Protein 6JEB (pdb70)

GO terms:
  GO:0016231 beta-N-acetylglucosaminidase activity (F, IDA)
  GO:0032428 beta-N-acetylgalactosaminidase activity (F, IDA)
  GO:0052781 chitobiose catabolic process (P, IDA)
  GO:0000272 polysaccharide catabolic process (P, IDA)
  GO:0004563 beta-N-acetylhexosaminidase activity (F, EXP)

Radius of gyration: 23.1 Å; Cα contacts (8 Å, |Δi|>4): 1042; chains: 1; bounding box: 75×49×52 Å

B-factor: mean 22.62, std 12.12, range [9.8, 74.59]

Organism: Akkermansia muciniphila (strain ATCC BAA-835 / DSM 22959 / JCM 33894 / BCRC 81048 / CCUG 64013 / CIP 107961 / Muc) (NCBI:txid349741)

CATH classification: 3.30.379.10 (+1 more: 3.20.20.80)

Secondary structure (DSSP, 8-state):
------SSPPSEEEEEEEEES---EEEEEE-TTS-TT-EEEEEETTEEEEEESSHHHHHHHHHHHHHHHHHHHT-TT-EEEEEEEE--S-SEEEEEE-TTTS---HHHHHHHHHHHHHTT--EEEEE-B-SS-B----TT-THIIIIITEES-STT----EE----HHHHHHHHHHHHTTT-EEEEE---SSS-HHHHHH-GGGBSS--TT-----S-S-----B-TT-HHHHHHHHHHHHHHHHH-TT-EEE----S---HHHHH-HHHHHHHHHHT--SHHHHHHHHHHHHHHHHHHTT-EEEEE--S-GGGS-TT-EEEE-STT-HHHHHHHHHHHT-EEEE--TTTS-TTS-SSTTS--TTTPPP--HHHHHT--TTTT--HHHHTTEEEEEEEE--TT--SHHHHHHHHTTHHHHHHHHHHS-GGG--HHHHHHHHHHHHHHHHHHHS------GGGSPP-S--

Solvent-accessible surface area: 18438 Å² total; per-residue (Å²): 168,57,76,12,2,2,0,0,29,3,36,136,50,75,69,110,173,80,69,0,143,50,8,113,56,72,31,60,106,135,28,138,104,22,107,90,22,5,0,79,0,24,1,24,58,124,0,0,67,2,12,1,11,8,155,68,0,100,34,4,0,57,4,0,1,77,2,0,102,4,10,30,64,63,44,114,111,5,1,12,1,0,17,0,42,1,85,10,75,18,85,2,1,0,0,0,0,0,0,0,9,6,39,10,64,24,72,40,5,59,67,0,0,44,0,0,9,0,1,3,3,2,41,0,0,2,0,0,1,2,1,11,0,1,1,0,32,8,91,67,32,100,99,0,91,57,50,0,0,105,15,126,36,3,41,59,32,53,82,100,37,88,9,24,4,72,70,151,56,0,86,76,10,19,64,37,0,47,68,79,18,3,65,6,0,0,0,0,0,0,0,0,11,1,21,0,0,0,12,2,18,20,78,6,0,12,67,64,79,109,135,38,106,9,49,30,64,45,52,75,7,101,14,2,0,0,16,57,32,101,83,0,26,149,0,1,30,29,0,1,80,23,1,107,76,4,5,108,35,14,31,2,0,0,0,7,10,65,16,51,27,63,24,0,72,97,0,87,84,0,115,98,14,21,95,174,56,63,46,164,66,27,72,68,4,6,86,40,4,4,58,109,0,19,59,35,0,66,167,29,59,5,76,15,3,0,2,10,46,58,58,19,47,12,7,114,84,53,24,6,0,0,2,32,94,132,44,81,13,93,82,6,0,68,91,0,79,149,33,41,2,51,0,0,0,0,6,9,53,20,0,15,0,9,15,1,7,50,136,51,12,75,59,30,72,164,12,80,31,0,56,33,104,60,0,13,104,1,20,0,6,56,66,52,75,142,158,68,5,40,30,8,74,0,0,0,0,0,0,22,2,40,31,7,27,73,23,81,12,5,4,7,1,0,0,7,0,0,0,0,0,2,0,0,0,0,0,43,91,80,45,28,50,56,98,30,0,115,74,0,24,72,59,0,82,111,14,0,54,134,96,28,132,24,54,9,78,41,65,104,73,62,22,27,93,32,129,8,154

Sequence (469 aa):
TAQYSIIPEPSSRTELRQETAKTLQLLSDQEVPTTLETDAYRLTVTPQGAHLASGGRREGRIYGLATLRRQLRDQLAGQPEGIPCGVITDKPRYPWRGLMVDPARHFIPAADLKKKKFVDMMMAYYKFNRLHLHLTDNQGWRLPVPGYPKLKSVASRREESFGDGIPHEGMYTKQELKELVAYCAARGIDVIPEIDMPGHNQALHAAYPEFFCFPKPDMMNVRTTAGNSKELVCPQKKPEEVWKKFYASVFNNELKDDIFPSGIVHLGGDEAPTELWEKCPLCREARTRAAMKDEQEEQMKAFFAKTAALLAKNGQTTTPQFWYEGNAGIYHPGETVYAWRQGQALQSIEEKTKKKAGLNLLIMMASSEEYCYLDFPQIQGQRNWGWMKTTTLQKCCYDDLDPAFGKPEKEAGHIRGVHAPVWAERLPDLNHLLLYRAYPRACAIAEAGWSPMGVRSWEENFRRKLADHRQQFILKRFNNYDMERTQGNEPAFRWE

Structure (mmCIF, N/CA/C/O backbone):
data_6JEB
#
_entry.id   6JEB
#
_cell.length_a   91.342
_cell.length_b   91.342
_cell.length_c   274.807
_cell.angle_alpha   90.000
_cell.angle_beta   90.000
_cell.angle_gamma   120.000
#
_symmetry.space_group_name_H-M   'P 61 2 2'
#
loop_
_entity.id
_entity.type
_entity.pdbx_description
1 polymer Beta-N-acetylhexosaminidase
2 non-polymer 'ZINC ION'
3 non-polymer ACETAMIDE
4 water water
#
loop_
_atom_site.group_PDB
_atom_site.id
_atom_site.type_symbol
_atom_site.label_atom_id
_atom_site.label_alt_id
_atom_site.label_comp_id
_atom_site.label_asym_id
_atom_site.label_entity_id
_atom_site.label_seq_id
_atom_site.pdbx_PDB_ins_code
_atom_site.Cartn_x
_atom_site.Cartn_y
_atom_site.Cartn_z
_atom_site.occupancy
_atom_site.B_iso_or_equiv
_atom_site.auth_seq_id
_atom_site.auth_comp_id
_atom_site.auth_asym_id
_atom_site.auth_atom_id
_atom_site.pdbx_PDB_model_num
ATOM 1 N N . THR A 1 1 ? -18.493 -7.694 -22.845 1.00 60.79 22 THR A N 1
ATOM 2 C CA . THR A 1 1 ? -19.675 -8.327 -22.267 1.00 61.29 22 THR A CA 1
ATOM 3 C C . THR A 1 1 ? -19.282 -9.364 -21.206 1.00 55.55 22 THR A C 1
ATOM 4 O O . THR A 1 1 ? -18.133 -9.400 -20.771 1.00 55.88 22 THR A O 1
ATOM 8 N N . ALA A 1 2 ? -20.237 -10.199 -20.793 1.00 47.97 23 ALA A N 1
ATOM 9 C CA . ALA A 1 2 ? -20.015 -11.105 -19.672 1.00 40.50 23 ALA A CA 1
ATOM 10 C C . ALA A 1 2 ? -19.070 -12.238 -20.060 1.00 34.12 23 ALA A C 1
ATOM 11 O O . ALA A 1 2 ? -19.229 -12.863 -21.112 1.00 33.57 23 ALA A O 1
ATOM 13 N N . GLN A 1 3 ? -18.098 -12.515 -19.190 1.00 28.30 24 GLN A N 1
ATOM 14 C CA . GLN A 1 3 ? -17.050 -13.487 -19.455 1.00 24.54 24 GLN A CA 1
ATOM 15 C C . GLN A 1 3 ? -16.836 -14.336 -18.211 1.00 21.01 24 GLN A C 1
ATOM 16 O O . GLN A 1 3 ? -17.318 -14.015 -17.122 1.00 23.15 24 GLN A O 1
ATOM 22 N N . TYR A 1 4 ? -16.092 -15.426 -18.379 1.00 17.87 25 TYR A N 1
ATOM 23 C CA . TYR A 1 4 ? -15.587 -16.201 -17.257 1.00 15.79 25 TYR A CA 1
ATOM 24 C C . TYR A 1 4 ? -14.246 -15.636 -16.801 1.00 16.38 25 TYR A C 1
ATOM 25 O O . TYR A 1 4 ? -13.555 -14.926 -17.539 1.00 18.64 25 TYR A O 1
ATOM 34 N N . SER A 1 5 ? -13.878 -15.972 -15.567 1.00 15.23 26 SER A N 1
ATOM 35 C CA . SER A 1 5 ? -12.580 -15.591 -15.031 1.00 15.55 26 SER A CA 1
ATOM 36 C C . SER A 1 5 ? -11.800 -16.823 -14.604 1.00 15.16 26 SER A C 1
ATOM 37 O O . SER A 1 5 ? -11.466 -16.982 -13.426 1.00 18.02 26 SER A O 1
ATOM 40 N N . ILE A 1 6 ? -11.501 -17.695 -15.558 1.00 13.91 27 ILE A N 1
ATOM 41 C CA . ILE A 1 6 ? -10.796 -18.942 -15.301 1.00 13.37 27 ILE A CA 1
ATOM 42 C C . ILE A 1 6 ? -9.317 -18.719 -15.572 1.00 14.19 27 ILE A C 1
ATOM 43 O O . ILE A 1 6 ? -8.938 -18.262 -16.661 1.00 14.38 27 ILE A O 1
ATOM 48 N N . ILE A 1 7 ? -8.482 -19.041 -14.589 1.00 12.86 28 ILE A N 1
ATOM 49 C CA . ILE A 1 7 ? -7.033 -19.065 -14.749 1.00 12.04 28 ILE A CA 1
ATOM 50 C C . ILE A 1 7 ? -6.579 -20.491 -14.472 1.00 13.25 28 ILE A C 1
ATOM 51 O O . ILE A 1 7 ? -6.848 -21.025 -13.392 1.00 13.95 28 ILE A O 1
ATOM 56 N N . PRO A 1 8 ? -5.865 -21.146 -15.394 1.00 11.76 29 PRO A N 1
ATOM 57 C CA . PRO A 1 8 ? -5.429 -20.616 -16.697 1.00 12.86 29 PRO A CA 1
ATOM 58 C C . PRO A 1 8 ? -6.550 -20.477 -17.723 1.00 13.60 29 PRO A C 1
ATOM 59 O O . PRO A 1 8 ? -7.552 -21.198 -17.672 1.00 14.07 29 PRO A O 1
ATOM 63 N N . GLU A 1 9 ? -6.370 -19.544 -18.646 1.00 12.86 30 GLU A N 1
ATOM 64 C CA . GLU A 1 9 ? -7.357 -19.337 -19.700 1.00 13.32 30 GLU A CA 1
ATOM 65 C C . GLU A 1 9 ? -7.572 -20.636 -20.471 1.00 13.16 30 GLU A C 1
ATOM 66 O O . GLU A 1 9 ? -6.596 -21.246 -20.931 1.00 14.14 30 GLU A O 1
ATOM 72 N N . PRO A 1 10 ? -8.816 -21.087 -20.639 1.00 13.11 31 PRO A N 1
ATOM 73 C CA . PRO A 1 10 ? -9.056 -22.307 -21.414 1.00 13.21 31 PRO A CA 1
ATOM 74 C C . PRO A 1 10 ? -8.671 -22.138 -22.877 1.00 12.90 31 PRO A C 1
ATOM 75 O O . PRO A 1 10 ? -8.687 -21.035 -23.441 1.00 14.47 31 PRO A O 1
ATOM 79 N N . SER A 1 11 ? -8.344 -23.263 -23.507 1.00 12.93 32 SER A N 1
ATOM 80 C CA A SER A 1 11 ? -7.936 -23.212 -24.908 0.70 13.83 32 SER A CA 1
ATOM 81 C CA B SER A 1 11 ? -7.940 -23.228 -24.909 0.30 12.71 32 SER A CA 1
ATOM 82 C C . SER A 1 11 ? -9.070 -22.768 -25.826 1.00 13.04 32 SER A C 1
ATOM 83 O O . SER A 1 11 ? -8.806 -22.149 -26.858 1.00 14.44 32 SER A O 1
ATOM 88 N N . ARG A 1 12 ? -10.326 -23.066 -25.479 1.00 13.70 33 ARG A N 1
ATOM 89 C CA . ARG A 1 12 ? -11.474 -22.581 -26.245 1.00 14.19 33 ARG A CA 1
ATOM 90 C C . ARG A 1 12 ? -12.635 -22.320 -25.295 1.00 13.79 33 ARG A C 1
ATOM 91 O O . ARG A 1 12 ? -13.006 -23.196 -24.506 1.00 14.43 33 ARG A O 1
ATOM 99 N N . THR A 1 13 ? -13.186 -21.108 -25.357 1.00 14.54 34 THR A N 1
ATOM 100 C CA . THR A 1 13 ? -14.420 -20.765 -24.660 1.00 14.86 34 THR A CA 1
ATOM 101 C C . THR A 1 13 ? -15.388 -20.219 -25.693 1.00 15.41 34 THR A C 1
ATOM 102 O O . THR A 1 13 ? -15.080 -19.228 -26.364 1.00 17.36 34 THR A O 1
ATOM 106 N N . GLU A 1 14 ? -16.541 -20.869 -25.829 1.00 16.28 35 GLU A N 1
ATOM 107 C CA . GLU A 1 14 ? -17.618 -20.420 -26.710 1.00 18.15 35 GLU A CA 1
ATOM 108 C C . GLU A 1 14 ? -18.775 -19.994 -25.811 1.00 18.32 35 GLU A C 1
ATOM 109 O O . GLU A 1 14 ? -19.498 -20.838 -25.278 1.00 18.74 35 GLU A O 1
ATOM 115 N N . LEU A 1 15 ? -18.949 -18.688 -25.640 1.00 18.93 36 LEU A N 1
ATOM 116 C CA . LEU A 1 15 ? -19.996 -18.180 -24.766 1.00 19.73 36 LEU A CA 1
ATOM 117 C C . LEU A 1 15 ? -21.337 -18.148 -25.490 1.00 21.22 36 LEU A C 1
ATOM 118 O O . LEU A 1 15 ? -21.409 -17.940 -26.705 1.00 25.47 36 LEU A O 1
ATOM 123 N N . ARG A 1 16 ? -22.404 -18.355 -24.726 1.00 21.76 37 ARG A N 1
ATOM 124 C CA . ARG A 1 16 ? -23.770 -18.364 -25.233 1.00 24.82 37 ARG A CA 1
ATOM 125 C C . ARG A 1 16 ? -24.576 -17.273 -24.538 1.00 27.85 37 ARG A C 1
ATOM 126 O O . ARG A 1 16 ? -24.144 -16.696 -23.537 1.00 27.64 37 ARG A O 1
ATOM 134 N N . GLN A 1 17 ? -25.763 -16.987 -25.083 1.00 30.45 38 GLN A N 1
ATOM 135 C CA . GLN A 1 17 ? -26.549 -15.846 -24.621 1.00 33.71 38 GLN A CA 1
ATOM 136 C C . GLN A 1 17 ? -27.286 -16.105 -23.313 1.00 30.66 38 GLN A C 1
ATOM 137 O O . GLN A 1 17 ? -27.604 -15.147 -22.600 1.00 32.06 38 GLN A O 1
ATOM 143 N N . GLU A 1 18 ? -27.571 -17.361 -22.981 1.00 29.02 39 GLU A N 1
ATOM 144 C CA . GLU A 1 18 ? -28.323 -17.655 -21.772 1.00 28.50 39 GLU A CA 1
ATOM 145 C C . GLU A 1 18 ? -27.458 -17.425 -20.536 1.00 25.37 39 GLU A C 1
ATOM 146 O O . GLU A 1 18 ? -26.229 -17.327 -20.608 1.00 23.75 39 GLU A O 1
ATOM 152 N N . THR A 1 19 ? -28.123 -17.345 -19.388 1.00 26.91 40 THR A N 1
ATOM 153 C CA . THR A 1 19 ? -27.483 -17.138 -18.098 1.00 26.72 40 THR A CA 1
ATOM 154 C C . THR A 1 19 ? -27.721 -18.360 -17.226 1.00 23.85 40 THR A C 1
ATOM 155 O O . THR A 1 19 ? -28.797 -18.965 -17.276 1.00 24.44 40 THR A O 1
ATOM 159 N N . ALA A 1 20 ? -26.713 -18.730 -16.437 1.00 20.97 41 ALA A N 1
ATOM 160 C CA . ALA A 1 20 ? -26.805 -19.839 -15.498 1.00 22.69 41 ALA A CA 1
ATOM 161 C C . ALA A 1 20 ? -26.697 -19.310 -14.074 1.00 23.25 41 ALA A C 1
ATOM 162 O O . ALA A 1 20 ? -25.775 -18.551 -13.757 1.00 23.99 41 ALA A O 1
ATOM 164 N N . LYS A 1 21 ? -27.633 -19.718 -13.219 1.00 21.10 42 LYS A N 1
ATOM 165 C CA . LYS A 1 21 ? -27.585 -19.408 -11.797 1.00 23.48 42 LYS A CA 1
ATOM 166 C C . LYS A 1 21 ? -27.343 -20.648 -10.954 1.00 22.77 42 LYS A C 1
ATOM 167 O O . LYS A 1 21 ? -27.412 -20.582 -9.720 1.00 24.06 42 LYS A O 1
ATOM 173 N N . THR A 1 22 ? -27.060 -21.776 -11.595 1.00 21.42 43 THR A N 1
ATOM 174 C CA . THR A 1 22 ? -26.675 -22.993 -10.910 1.00 21.80 43 THR A CA 1
ATOM 175 C C . THR A 1 22 ? -25.555 -23.643 -11.701 1.00 21.01 43 THR A C 1
ATOM 176 O O . THR A 1 22 ? -25.480 -23.510 -12.926 1.00 21.87 43 THR A O 1
ATOM 180 N N . LEU A 1 23 ? -24.664 -24.317 -10.978 1.00 19.29 44 LEU A N 1
ATOM 181 C CA . LEU A 1 23 ? -23.584 -25.090 -11.574 1.00 17.97 44 LEU A CA 1
ATOM 182 C C . LEU A 1 23 ? -23.627 -26.539 -11.110 1.00 19.80 44 LEU A C 1
ATOM 183 O O . LEU A 1 23 ? -22.600 -27.226 -11.114 1.00 21.59 44 LEU A O 1
ATOM 188 N N . GLN A 1 24 ? -24.806 -27.004 -10.701 1.00 20.54 45 GLN A N 1
ATOM 189 C CA . GLN A 1 24 ? -25.001 -28.404 -10.366 1.00 20.77 45 GLN A CA 1
ATOM 190 C C . GLN A 1 24 ? -24.520 -29.275 -11.514 1.00 18.81 45 GLN A C 1
ATOM 191 O O . GLN A 1 24 ? -24.839 -29.026 -12.676 1.00 19.33 45 GLN A O 1
ATOM 197 N N . LEU A 1 25 ? -23.737 -30.289 -11.187 1.00 17.40 46 LEU A N 1
ATOM 198 C CA . LEU A 1 25 ? -23.178 -31.161 -12.209 1.00 17.42 46 LEU A CA 1
ATOM 199 C C . LEU A 1 25 ? -24.254 -32.157 -12.640 1.00 17.26 46 LEU A C 1
ATOM 200 O O . LEU A 1 25 ? -24.671 -33.013 -11.852 1.00 17.91 46 LEU A O 1
ATOM 205 N N . LEU A 1 26 ? -24.712 -32.039 -13.892 1.00 15.80 47 LEU A N 1
ATOM 206 C CA . LEU A 1 26 ? -25.784 -32.875 -14.424 1.00 16.96 47 LEU A CA 1
ATOM 207 C C . LEU A 1 26 ? -25.270 -34.151 -15.071 1.00 15.85 47 LEU A C 1
ATOM 208 O O . LEU A 1 26 ? -25.998 -35.155 -15.122 1.00 17.64 47 LEU A O 1
ATOM 213 N N . SER A 1 27 ? -24.043 -34.131 -15.581 1.00 15.76 48 SER A N 1
ATOM 214 C CA . SER A 1 27 ? -23.451 -35.305 -16.195 1.00 15.34 48 SER A CA 1
ATOM 215 C C . SER A 1 27 ? -21.943 -35.214 -16.038 1.00 14.98 48 SER A C 1
ATOM 216 O O . SER A 1 27 ? -21.380 -34.121 -15.925 1.00 15.79 48 SER A O 1
ATOM 219 N N . ASP A 1 28 ? -21.301 -36.381 -16.025 1.00 13.87 49 ASP A N 1
ATOM 220 C CA . ASP A 1 28 ? -19.874 -36.475 -15.727 1.00 14.52 49 ASP A CA 1
ATOM 221 C C . ASP A 1 28 ? -19.443 -37.766 -16.416 1.00 13.34 49 ASP A C 1
ATOM 222 O O . ASP A 1 28 ? -19.631 -38.853 -15.865 1.00 15.77 49 ASP A O 1
ATOM 227 N N . GLN A 1 29 ? -18.908 -37.638 -17.628 1.00 14.47 50 GLN A N 1
ATOM 228 C CA . GLN A 1 29 ? -18.720 -38.775 -18.519 1.00 15.03 50 GLN A CA 1
ATOM 229 C C . GLN A 1 29 ? -17.290 -38.814 -19.022 1.00 14.23 50 GLN A C 1
ATOM 230 O O . GLN A 1 29 ? -16.691 -37.771 -19.292 1.00 14.83 50 GLN A O 1
ATOM 236 N N . GLU A 1 30 ? -16.750 -40.022 -19.152 1.00 15.23 51 GLU A N 1
ATOM 237 C CA . GLU A 1 30 ? -15.486 -40.232 -19.840 1.00 16.31 51 GLU A CA 1
ATOM 238 C C . GLU A 1 30 ? -15.785 -40.557 -21.296 1.00 17.33 51 GLU A C 1
ATOM 239 O O . GLU A 1 30 ? -16.550 -41.483 -21.586 1.00 19.24 51 GLU A O 1
ATOM 245 N N . VAL A 1 31 ? -15.191 -39.790 -22.205 1.00 16.75 52 VAL A N 1
ATOM 246 C CA . VAL A 1 31 ? -15.504 -39.905 -23.630 1.00 18.58 52 VAL A CA 1
ATOM 247 C C . VAL A 1 31 ? -14.237 -40.222 -24.416 1.00 19.81 52 VAL A C 1
ATOM 248 O O . VAL A 1 31 ? -13.162 -39.680 -24.120 1.00 21.34 52 VAL A O 1
ATOM 252 N N . PRO A 1 32 ? -14.318 -41.088 -25.429 1.00 23.40 53 PRO A N 1
ATOM 253 C CA . PRO A 1 32 ? -13.095 -41.523 -26.127 1.00 28.50 53 PRO A CA 1
ATOM 254 C C . PRO A 1 32 ? -12.502 -40.470 -27.034 1.00 30.93 53 PRO A C 1
ATOM 255 O O . PRO A 1 32 ? -11.302 -40.539 -27.336 1.00 32.80 53 PRO A O 1
ATOM 259 N N A THR A 1 33 ? -13.292 -39.493 -27.476 0.40 29.33 54 THR A N 1
ATOM 260 N N B THR A 1 33 ? -13.303 -39.493 -27.460 0.60 32.79 54 THR A N 1
ATOM 261 C CA A THR A 1 33 ? -12.834 -38.544 -28.481 0.40 31.07 54 THR A CA 1
ATOM 262 C CA B THR A 1 33 ? -12.871 -38.525 -28.458 0.60 38.52 54 THR A CA 1
ATOM 263 C C A THR A 1 33 ? -11.934 -37.453 -27.913 0.40 29.07 54 THR A C 1
ATOM 264 C C B THR A 1 33 ? -11.858 -37.539 -27.894 0.60 34.28 54 THR A C 1
ATOM 265 O O A THR A 1 33 ? -11.244 -36.778 -28.686 0.40 31.58 54 THR A O 1
ATOM 266 O O B THR A 1 33 ? -11.019 -37.021 -28.640 0.60 38.45 54 THR A O 1
ATOM 273 N N . LEU A 1 34 ? -11.923 -37.261 -26.596 1.00 23.18 55 LEU A N 1
ATOM 274 C CA . LEU A 1 34 ? -11.032 -36.299 -25.970 1.00 18.67 55 LEU A CA 1
ATOM 275 C C . LEU A 1 34 ? -9.755 -36.995 -25.520 1.00 17.70 55 LEU A C 1
ATOM 276 O O . LEU A 1 34 ? -9.766 -38.168 -25.139 1.00 18.83 55 LEU A O 1
ATOM 281 N N . GLU A 1 35 ? -8.650 -36.262 -25.568 1.00 17.09 56 GLU A N 1
ATOM 282 C CA . GLU A 1 35 ? -7.409 -36.795 -25.030 1.00 16.56 56 GLU A CA 1
ATOM 283 C C . GLU A 1 35 ? -7.510 -36.922 -23.508 1.00 15.30 56 GLU A C 1
ATOM 284 O O . GLU A 1 35 ? -8.371 -36.314 -22.863 1.00 14.85 56 GLU A O 1
ATOM 290 N N . THR A 1 36 ? -6.622 -37.735 -22.928 1.00 15.74 57 THR A N 1
ATOM 291 C CA . THR A 1 36 ? -6.774 -38.087 -21.516 1.00 16.28 57 THR A CA 1
ATOM 292 C C . THR A 1 36 ? -6.569 -36.900 -20.587 1.00 15.40 57 THR A C 1
ATOM 293 O O . THR A 1 36 ? -7.020 -36.954 -19.434 1.00 15.40 57 THR A O 1
ATOM 297 N N . ASP A 1 37 ? -5.904 -35.844 -21.059 1.00 13.94 58 ASP A N 1
ATOM 298 C CA . ASP A 1 37 ? -5.668 -34.624 -20.295 1.00 12.95 58 ASP A CA 1
ATOM 299 C C . ASP A 1 37 ? -6.651 -33.511 -20.643 1.00 12.45 58 ASP A C 1
ATOM 300 O O . ASP A 1 37 ? -6.456 -32.368 -20.211 1.00 13.99 58 ASP A O 1
ATOM 305 N N . ALA A 1 38 ? -7.714 -33.818 -21.385 1.00 12.70 59 ALA A N 1
ATOM 306 C CA . ALA A 1 38 ? -8.612 -32.813 -21.934 1.00 12.48 59 ALA A CA 1
ATOM 307 C C . ALA A 1 38 ? -10.013 -32.964 -21.348 1.00 13.48 59 ALA A C 1
ATOM 308 O O . ALA A 1 38 ? -10.417 -34.045 -20.902 1.00 13.38 59 ALA A O 1
ATOM 310 N N . TYR A 1 39 ? -10.765 -31.865 -21.350 1.00 11.96 60 TYR A N 1
ATOM 311 C CA . TYR A 1 39 ? -12.155 -31.906 -20.911 1.00 12.33 60 TYR A CA 1
ATOM 312 C C . TYR A 1 39 ? -12.987 -30.949 -21.759 1.00 12.39 60 TYR A C 1
ATOM 313 O O . TYR A 1 39 ? -12.464 -30.041 -22.418 1.00 12.77 60 TYR A O 1
ATOM 322 N N . ARG A 1 40 ? -14.298 -31.172 -21.730 1.00 11.89 61 ARG A N 1
ATOM 323 C CA . ARG A 1 40 ? -15.280 -30.253 -22.286 1.00 12.13 61 ARG A CA 1
ATOM 324 C C . ARG A 1 40 ? -16.325 -30.010 -21.209 1.00 12.10 61 ARG A C 1
ATOM 325 O O . ARG A 1 40 ? -16.948 -30.956 -20.717 1.00 13.66 61 ARG A O 1
ATOM 333 N N . LEU A 1 41 ? -16.498 -28.752 -20.822 1.00 12.88 62 LEU A N 1
ATOM 334 C CA . LEU A 1 41 ? -17.433 -28.385 -19.767 1.00 12.36 62 LEU A CA 1
ATOM 335 C C . LEU A 1 41 ? -18.475 -27.466 -20.374 1.00 13.55 62 LEU A C 1
ATOM 336 O O . LEU A 1 41 ? -18.134 -26.400 -20.895 1.00 14.39 62 LEU A O 1
ATOM 341 N N . THR A 1 42 ? -19.737 -27.883 -20.326 1.00 14.23 63 THR A N 1
ATOM 342 C CA . THR A 1 42 ? -20.837 -27.119 -20.903 1.00 14.60 63 THR A CA 1
ATOM 343 C C . THR A 1 42 ? -21.696 -26.571 -19.773 1.00 14.10 63 THR A C 1
ATOM 344 O O . THR A 1 42 ? -22.195 -27.333 -18.935 1.00 15.44 63 THR A O 1
ATOM 348 N N . VAL A 1 43 ? -21.856 -25.253 -19.748 1.00 14.97 64 VAL A N 1
ATOM 349 C CA . VAL A 1 43 ? -22.644 -24.558 -18.738 1.00 14.92 64 VAL A CA 1
ATOM 350 C C . VAL A 1 43 ? -23.992 -24.218 -19.362 1.00 15.11 64 VAL A C 1
ATOM 351 O O . VAL A 1 43 ? -24.048 -23.519 -20.382 1.00 16.60 64 VAL A O 1
ATOM 355 N N . THR A 1 44 ? -25.072 -24.735 -18.780 1.00 16.08 65 THR A N 1
ATOM 356 C CA . THR A 1 44 ? -26.435 -24.502 -19.239 1.00 16.53 65 THR A CA 1
ATOM 357 C C . THR A 1 44 ? -27.259 -23.912 -18.098 1.00 18.13 65 THR A C 1
ATOM 358 O O . THR A 1 44 ? -26.846 -23.977 -16.936 1.00 18.15 65 THR A O 1
ATOM 362 N N . PRO A 1 45 ? -28.438 -23.342 -18.382 1.00 18.56 66 PRO A N 1
ATOM 363 C CA . PRO A 1 45 ? -29.255 -22.807 -17.279 1.00 19.73 66 PRO A CA 1
ATOM 364 C C . PRO A 1 45 ? -29.689 -23.860 -16.276 1.00 20.81 66 PRO A C 1
ATOM 365 O O . PRO A 1 45 ? -30.059 -23.510 -15.146 1.00 22.28 66 PRO A O 1
ATOM 369 N N . GLN A 1 46 ? -29.672 -25.133 -16.653 1.00 20.17 67 GLN A N 1
ATOM 370 C CA . GLN A 1 46 ? -30.084 -26.210 -15.767 1.00 20.79 67 GLN A CA 1
ATOM 371 C C . GLN A 1 46 ? -28.927 -26.791 -14.967 1.00 21.35 67 GLN A C 1
ATOM 372 O O . GLN A 1 46 ? -29.167 -27.566 -14.035 1.00 23.71 67 GLN A O 1
ATOM 378 N N . GLY A 1 47 ? -27.692 -26.444 -15.303 1.00 18.98 68 GLY A N 1
ATOM 379 C CA . GLY A 1 47 ? -26.529 -27.017 -14.671 1.00 18.64 68 GLY A CA 1
ATOM 380 C C . GLY A 1 47 ? -25.460 -27.312 -15.701 1.00 18.05 68 GLY A C 1
ATOM 381 O O . GLY A 1 47 ? -25.575 -26.958 -16.877 1.00 19.05 68 GLY A O 1
ATOM 382 N N . ALA A 1 48 ? -24.405 -27.976 -15.247 1.00 16.80 69 ALA A N 1
ATOM 383 C CA . ALA A 1 48 ? -23.200 -28.155 -16.035 1.00 14.88 69 ALA A CA 1
ATOM 384 C C . ALA A 1 48 ? -23.023 -29.610 -16.443 1.00 14.43 69 ALA A C 1
ATOM 385 O O . ALA A 1 48 ? -23.419 -30.530 -15.723 1.00 16.13 69 ALA A O 1
ATOM 387 N N . HIS A 1 49 ? -22.409 -29.806 -17.606 1.00 13.42 70 HIS A N 1
ATOM 388 C CA . HIS A 1 49 ? -22.090 -31.130 -18.120 1.00 13.18 70 HIS A CA 1
ATOM 389 C C . HIS A 1 49 ? -20.588 -31.223 -18.320 1.00 14.22 70 HIS A C 1
ATOM 390 O O . HIS A 1 49 ? -20.002 -30.382 -19.012 1.00 14.46 70 HIS A O 1
ATOM 397 N N . LEU A 1 50 ? -19.969 -32.239 -17.724 1.00 13.63 71 LEU A N 1
ATOM 398 C CA . LEU A 1 50 ? -18.533 -32.450 -17.841 1.00 13.01 71 LEU A CA 1
ATOM 399 C C . LEU A 1 50 ? -18.265 -33.709 -18.654 1.00 12.81 71 LEU A C 1
ATOM 400 O O . LEU A 1 50 ? -18.804 -34.776 -18.352 1.00 14.33 71 LEU A O 1
ATOM 405 N N . ALA A 1 51 ? -17.451 -33.576 -19.693 1.00 13.49 72 ALA A N 1
ATOM 406 C CA . ALA A 1 51 ? -16.918 -34.708 -20.437 1.00 13.07 72 ALA A CA 1
ATOM 407 C C . ALA A 1 51 ? -15.404 -34.626 -20.349 1.00 13.24 72 ALA A C 1
ATOM 408 O O . ALA A 1 51 ? -14.838 -33.533 -20.391 1.00 14.18 72 ALA A O 1
ATOM 410 N N . SER A 1 52 ? -14.741 -35.769 -20.203 1.00 12.21 73 SER A N 1
ATOM 411 C CA . SER A 1 52 ? -13.288 -35.756 -20.105 1.00 12.62 73 SER A CA 1
ATOM 412 C C . SER A 1 52 ? -12.729 -36.992 -20.788 1.00 12.73 73 SER A C 1
ATOM 413 O O . SER A 1 52 ? -13.416 -38.004 -20.931 1.00 15.25 73 SER A O 1
ATOM 416 N N . GLY A 1 53 ? -11.469 -36.902 -21.222 1.00 12.74 74 GLY A N 1
ATOM 417 C CA . GLY A 1 53 ? -10.853 -38.041 -21.879 1.00 13.93 74 GLY A CA 1
ATOM 418 C C . GLY A 1 53 ? -10.207 -39.042 -20.950 1.00 14.33 74 GLY A C 1
ATOM 419 O O . GLY A 1 53 ? -9.821 -40.132 -21.389 1.00 17.84 74 GLY A O 1
ATOM 420 N N . GLY A 1 54 ? -10.069 -38.689 -19.677 1.00 13.35 75 GLY A N 1
ATOM 421 C CA . GLY A 1 54 ? -9.420 -39.556 -18.711 1.00 14.61 75 GLY A CA 1
ATOM 422 C C . GLY A 1 54 ? -9.426 -38.871 -17.365 1.00 14.73 75 GLY A C 1
ATOM 423 O O . GLY A 1 54 ? -9.915 -37.746 -17.220 1.00 14.99 75 GLY A O 1
ATOM 424 N N . ARG A 1 55 ? -8.844 -39.561 -16.377 1.00 14.72 76 ARG A N 1
ATOM 425 C CA A ARG A 1 55 ? -8.839 -39.059 -15.003 0.40 13.93 76 ARG A CA 1
ATOM 426 C CA B ARG A 1 55 ? -8.879 -39.041 -15.013 0.60 16.83 76 ARG A CA 1
ATOM 427 C C . ARG A 1 55 ? -8.176 -37.691 -14.908 1.00 15.30 76 ARG A C 1
ATOM 428 O O . ARG A 1 55 ? -8.629 -36.814 -14.160 1.00 14.78 76 ARG A O 1
ATOM 443 N N . GLU A 1 56 ? -7.087 -37.496 -15.653 1.00 14.09 77 GLU A N 1
ATOM 444 C CA . GLU A 1 56 ? -6.356 -36.235 -15.584 1.00 13.37 77 GLU A CA 1
ATOM 445 C C . GLU A 1 56 ? -7.206 -35.079 -16.103 1.00 13.64 77 GLU A C 1
ATOM 446 O O . GLU A 1 56 ? -7.366 -34.054 -15.423 1.00 13.31 77 GLU A O 1
ATOM 452 N N . GLY A 1 57 ? -7.770 -35.233 -17.305 1.00 12.19 78 GLY A N 1
ATOM 453 C CA . GLY A 1 57 ? -8.658 -34.206 -17.826 1.00 12.55 78 GLY A CA 1
ATOM 454 C C . GLY A 1 57 ? -9.838 -33.936 -16.914 1.00 12.31 78 GLY A C 1
ATOM 455 O O . GLY A 1 57 ? -10.302 -32.795 -16.805 1.00 13.14 78 GLY A O 1
ATOM 456 N N . ARG A 1 58 ? -10.349 -34.985 -16.260 1.00 11.63 79 ARG A N 1
ATOM 457 C CA . ARG A 1 58 ? -11.466 -34.816 -15.334 1.00 11.39 79 ARG A CA 1
ATOM 458 C C . ARG A 1 58 ? -11.070 -33.953 -14.141 1.00 11.68 79 ARG A C 1
ATOM 459 O O . ARG A 1 58 ? -11.835 -33.072 -13.724 1.00 12.36 79 ARG A O 1
ATOM 467 N N . ILE A 1 59 ? -9.884 -34.191 -13.575 1.00 12.19 80 ILE A N 1
ATOM 468 C CA . ILE A 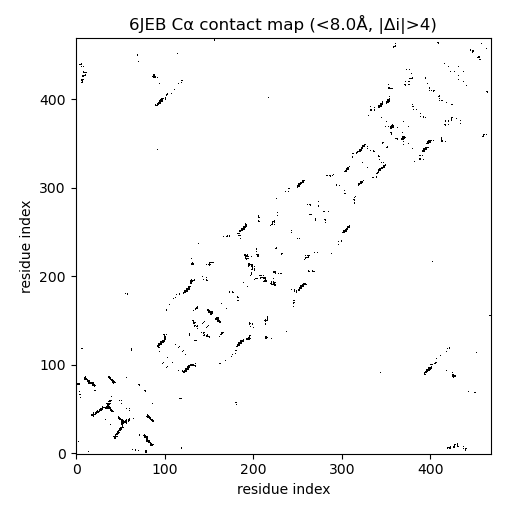1 59 ? -9.404 -33.343 -12.486 1.00 12.40 80 ILE A CA 1
ATOM 469 C C . ILE A 1 59 ? -9.370 -31.889 -12.935 1.00 12.35 80 ILE A C 1
ATOM 470 O O . ILE A 1 59 ? -9.816 -30.982 -12.217 1.00 13.95 80 ILE A O 1
ATOM 475 N N . TYR A 1 60 ? -8.848 -31.644 -14.141 1.00 12.14 81 TYR A N 1
ATOM 476 C CA . TYR A 1 60 ? -8.783 -30.272 -14.638 1.00 11.13 81 TYR A CA 1
ATOM 477 C C . TYR A 1 60 ? -10.174 -29.691 -14.856 1.00 12.75 81 TYR A C 1
ATOM 478 O O . TYR A 1 60 ? -10.416 -28.525 -14.534 1.00 12.67 81 TYR A O 1
ATOM 487 N N . GLY A 1 61 ? -11.097 -30.475 -15.419 1.00 12.25 82 GLY A N 1
ATOM 488 C CA . GLY A 1 61 ? -12.448 -29.966 -15.616 1.00 13.35 82 GLY A CA 1
ATOM 489 C C . GLY A 1 61 ? -13.121 -29.603 -14.308 1.00 12.80 82 GLY A C 1
ATOM 490 O O . GLY A 1 61 ? -13.817 -28.586 -14.213 1.00 13.41 82 GLY A O 1
ATOM 491 N N . LEU A 1 62 ? -12.916 -30.427 -13.278 1.00 13.53 83 LEU A N 1
ATOM 492 C CA . LEU A 1 62 ? -13.455 -30.110 -11.961 1.00 13.67 83 LEU A CA 1
ATOM 493 C C . LEU A 1 62 ? -12.791 -28.872 -11.365 1.00 13.01 83 LEU A C 1
ATOM 494 O O . LEU A 1 62 ? -13.441 -28.122 -10.628 1.00 14.27 83 LEU A O 1
ATOM 499 N N . ALA A 1 63 ? -11.506 -28.641 -11.669 1.00 13.59 84 ALA A N 1
ATOM 500 C CA . ALA A 1 63 ? -10.845 -27.420 -11.213 1.00 12.89 84 ALA A CA 1
ATOM 501 C C . ALA A 1 63 ? -11.456 -26.184 -11.869 1.00 12.70 84 ALA A C 1
ATOM 502 O O . ALA A 1 63 ? -11.647 -25.150 -11.212 1.00 13.18 84 ALA A O 1
ATOM 504 N N . THR A 1 64 ? -11.771 -26.267 -13.162 1.00 12.88 85 THR A N 1
ATOM 505 C CA . THR A 1 64 ? -12.476 -25.165 -13.805 1.00 13.20 85 THR A CA 1
ATOM 506 C C . THR A 1 64 ? -13.857 -24.969 -13.198 1.00 12.90 85 THR A C 1
ATOM 507 O O . THR A 1 64 ? -14.275 -23.833 -12.939 1.00 13.02 85 THR A O 1
ATOM 511 N N . LEU A 1 65 ? -14.580 -26.064 -12.957 1.00 13.48 86 LEU A N 1
ATOM 512 C CA . LEU A 1 65 ? -15.893 -25.964 -12.325 1.00 13.98 86 LEU A CA 1
ATOM 513 C C . LEU A 1 65 ? -15.797 -25.284 -10.962 1.00 14.49 86 LEU A C 1
ATOM 514 O O . LEU A 1 65 ? -16.673 -24.493 -10.590 1.00 15.19 86 LEU A O 1
ATOM 519 N N . ARG A 1 66 ? -14.732 -25.575 -10.212 1.00 14.65 87 ARG A N 1
ATOM 520 C CA A ARG A 1 66 ? -14.524 -24.939 -8.916 0.70 14.70 87 ARG A CA 1
ATOM 521 C CA B ARG A 1 66 ? -14.546 -24.929 -8.917 0.30 14.60 87 ARG A CA 1
ATOM 522 C C . ARG A 1 66 ? -14.387 -23.427 -9.071 1.00 15.19 87 ARG A C 1
ATOM 523 O O . ARG A 1 66 ? -14.980 -22.655 -8.307 1.00 15.54 87 ARG A O 1
ATOM 538 N N . GLN A 1 67 ? -13.598 -22.985 -10.061 1.00 14.18 88 GLN A N 1
ATOM 539 C CA . GLN A 1 67 ? -13.437 -21.550 -10.279 1.00 13.21 88 GLN A CA 1
ATOM 540 C C . GLN A 1 67 ? -14.746 -20.914 -10.727 1.00 15.20 88 GLN A C 1
ATOM 541 O O . GLN A 1 67 ? -15.073 -19.795 -10.308 1.00 16.26 88 GLN A O 1
ATOM 547 N N . LEU A 1 68 ? -15.511 -21.610 -11.574 1.00 14.55 89 LEU A N 1
ATOM 548 C CA . LEU A 1 68 ? -16.808 -21.083 -11.993 1.00 14.52 89 LEU A CA 1
ATOM 549 C C . LEU A 1 68 ? -17.771 -20.994 -10.817 1.00 15.44 89 LEU A C 1
ATOM 550 O O . LEU A 1 68 ? -18.571 -20.053 -10.737 1.00 16.07 89 LEU A O 1
ATOM 555 N N . ARG A 1 69 ? -17.712 -21.963 -9.897 1.00 15.51 90 ARG A N 1
ATOM 556 C CA . ARG A 1 69 ? -18.546 -21.884 -8.701 1.00 15.70 90 ARG A CA 1
ATOM 557 C C . ARG A 1 69 ? -18.148 -20.702 -7.828 1.00 16.22 90 ARG A C 1
ATOM 558 O O . ARG A 1 69 ? -19.016 -20.027 -7.255 1.00 17.94 90 ARG A O 1
ATOM 566 N N . ASP A 1 70 ? -16.844 -20.438 -7.711 1.00 16.15 91 ASP A N 1
ATOM 567 C CA . ASP A 1 70 ? -16.404 -19.262 -6.969 1.00 16.54 91 ASP A CA 1
ATOM 568 C C . ASP A 1 70 ? -16.879 -17.981 -7.646 1.00 16.87 91 ASP A C 1
ATOM 569 O O . ASP A 1 70 ? -17.306 -17.033 -6.974 1.00 18.33 91 ASP A O 1
ATOM 574 N N . GLN A 1 71 ? -16.830 -17.939 -8.981 1.00 16.38 92 GLN A N 1
ATOM 575 C CA . GLN A 1 71 ? -17.353 -16.779 -9.695 1.00 17.13 92 GLN A CA 1
ATOM 576 C C . GLN A 1 71 ? -18.852 -16.611 -9.457 1.00 17.27 92 GLN A C 1
ATOM 577 O O . GLN A 1 71 ? -19.324 -15.514 -9.119 1.00 19.78 92 GLN A O 1
ATOM 583 N N . LEU A 1 72 ? -19.616 -17.694 -9.611 1.00 17.08 93 LEU A N 1
ATOM 584 C CA . LEU A 1 72 ? -21.063 -17.610 -9.438 1.00 18.51 93 LEU A CA 1
ATOM 585 C C . LEU A 1 72 ? -21.429 -17.172 -8.024 1.00 20.01 93 LEU A C 1
ATOM 586 O O . LEU A 1 72 ? -22.401 -16.431 -7.827 1.00 21.63 93 LEU A O 1
ATOM 591 N N . ALA A 1 73 ? -20.647 -17.602 -7.026 1.00 20.78 94 ALA A N 1
ATOM 592 C CA . ALA A 1 73 ? -20.936 -17.228 -5.643 1.00 23.30 94 ALA A CA 1
ATOM 593 C C . ALA A 1 73 ? -20.894 -15.720 -5.445 1.00 26.05 94 ALA A C 1
ATOM 594 O O . ALA A 1 73 ? -21.607 -15.188 -4.586 1.00 29.03 94 ALA A O 1
ATOM 596 N N . GLY A 1 74 ? -20.077 -15.016 -6.225 1.00 25.60 95 GLY A N 1
ATOM 597 C CA . GLY A 1 74 ? -20.006 -13.571 -6.180 1.00 27.78 95 GLY A CA 1
ATOM 598 C C . GLY A 1 74 ? -20.803 -12.850 -7.246 1.00 27.83 95 GLY A C 1
ATOM 599 O O . GLY A 1 74 ? -20.725 -11.620 -7.331 1.00 29.16 95 GLY A O 1
ATOM 600 N N . GLN A 1 75 ? -21.575 -13.574 -8.058 1.00 28.09 96 GLN A N 1
ATOM 601 C CA . GLN A 1 75 ? -22.336 -13.003 -9.169 1.00 29.81 96 GLN A CA 1
ATOM 602 C C . GLN A 1 75 ? -23.768 -13.508 -9.075 1.00 32.88 96 GLN A C 1
ATOM 603 O O . GLN A 1 75 ? -24.163 -14.426 -9.806 1.00 30.07 96 GLN A O 1
ATOM 609 N N . PRO A 1 76 ? -24.578 -12.927 -8.187 1.00 37.18 97 PRO A N 1
ATOM 610 C CA . PRO A 1 76 ? -25.964 -13.405 -8.037 1.00 39.03 97 PRO A CA 1
ATOM 611 C C . PRO A 1 76 ? -26.798 -13.274 -9.300 1.00 37.18 97 PRO A C 1
ATOM 612 O O . PRO A 1 76 ? -27.787 -14.002 -9.454 1.00 39.43 97 PRO A O 1
ATOM 616 N N . GLU A 1 77 ? -26.426 -12.378 -10.217 1.00 35.58 98 GLU A N 1
ATOM 617 C CA . GLU A 1 77 ? -27.124 -12.278 -11.492 1.00 36.51 98 GLU A CA 1
ATOM 618 C C . GLU A 1 77 ? -26.864 -13.474 -12.398 1.00 32.96 98 GLU A C 1
ATOM 619 O O . GLU A 1 77 ? -27.511 -13.587 -13.445 1.00 35.42 98 GLU A O 1
ATOM 625 N N . GLY A 1 78 ? -25.947 -14.361 -12.026 1.00 26.91 99 GLY A N 1
ATOM 626 C CA . GLY A 1 78 ? -25.619 -15.523 -12.824 1.00 25.46 99 GLY A CA 1
ATOM 627 C C . GLY A 1 78 ? -24.394 -15.297 -13.693 1.00 24.59 99 GLY A C 1
ATOM 628 O O . GLY A 1 78 ? -23.876 -14.185 -13.830 1.00 27.70 99 GLY A O 1
ATOM 629 N N . ILE A 1 79 ? -23.932 -16.387 -14.292 1.00 21.63 100 ILE A N 1
ATOM 630 C CA . ILE A 1 79 ? -22.774 -16.357 -15.183 1.00 20.12 100 ILE A CA 1
ATOM 631 C C . ILE A 1 79 ? -23.251 -16.759 -16.570 1.00 19.89 100 ILE A C 1
ATOM 632 O O . ILE A 1 79 ? -24.322 -17.372 -16.721 1.00 20.99 100 ILE A O 1
ATOM 637 N N . PRO A 1 80 ? -22.484 -16.438 -17.613 1.00 20.38 101 PRO A N 1
ATOM 638 C CA . PRO A 1 80 ? -22.894 -16.838 -18.962 1.00 21.38 101 PRO A CA 1
ATOM 639 C C . PRO A 1 80 ? -22.896 -18.349 -19.107 1.00 19.03 101 PRO A C 1
ATOM 640 O O . PRO A 1 80 ? -22.101 -19.062 -18.487 1.00 19.27 101 PRO A O 1
ATOM 644 N N . CYS A 1 81 ? -23.803 -18.832 -19.944 1.00 17.86 102 CYS A N 1
ATOM 645 C CA . CYS A 1 81 ? -23.718 -20.196 -20.428 1.00 16.94 102 CYS A CA 1
ATOM 646 C C . CYS A 1 81 ? -22.659 -20.274 -21.524 1.00 17.37 102 CYS A C 1
ATOM 647 O O . CYS A 1 81 ? -22.214 -19.257 -22.064 1.00 18.35 102 CYS A O 1
ATOM 650 N N . GLY A 1 82 ? -22.236 -21.490 -21.839 1.00 16.51 103 GLY A N 1
ATOM 651 C CA . GLY A 1 82 ? -21.194 -21.642 -22.833 1.00 16.37 103 GLY A CA 1
ATOM 652 C C . GLY A 1 82 ? -20.598 -23.031 -22.809 1.00 14.55 103 GLY A C 1
ATOM 653 O O . GLY A 1 82 ? -21.023 -23.909 -22.049 1.00 15.91 103 GLY A O 1
ATOM 654 N N . VAL A 1 83 ? -19.600 -23.214 -23.674 1.00 14.46 104 VAL A N 1
ATOM 655 C CA . VAL A 1 83 ? -18.860 -24.466 -23.787 1.00 13.66 104 VAL A CA 1
ATOM 656 C C . VAL A 1 83 ? -17.378 -24.157 -23.662 1.00 13.81 104 VAL A C 1
ATOM 657 O O . VAL A 1 83 ? -16.854 -23.299 -24.383 1.00 15.28 104 VAL A O 1
ATOM 661 N N . ILE A 1 84 ? -16.708 -24.859 -22.757 1.00 12.16 105 ILE A N 1
ATOM 662 C CA . ILE A 1 84 ? -15.274 -24.741 -22.539 1.00 12.48 105 ILE A CA 1
ATOM 663 C C . ILE A 1 84 ? -14.652 -26.050 -23.000 1.00 13.25 105 ILE A C 1
ATOM 664 O O . ILE A 1 84 ? -15.015 -27.121 -22.502 1.00 14.10 105 ILE A O 1
ATOM 669 N N . THR A 1 85 ? -13.724 -25.980 -23.952 1.00 13.11 106 THR A N 1
ATOM 670 C CA . THR A 1 85 ? -12.994 -27.158 -24.407 1.00 13.23 106 THR A CA 1
ATOM 671 C C . THR A 1 85 ? -11.523 -26.879 -24.155 1.00 11.71 106 THR A C 1
ATOM 672 O O . THR A 1 85 ? -10.991 -25.884 -24.655 1.00 13.90 106 THR A O 1
ATOM 676 N N . ASP A 1 86 ? -10.869 -27.737 -23.373 1.00 12.06 107 ASP A N 1
ATOM 677 C CA . ASP A 1 86 ? -9.626 -27.316 -22.750 1.00 11.78 107 ASP A CA 1
ATOM 678 C C . ASP A 1 86 ? -8.647 -28.475 -22.643 1.00 12.92 107 ASP A C 1
ATOM 679 O O . ASP A 1 86 ? -9.037 -29.610 -22.347 1.00 13.65 107 ASP A O 1
ATOM 684 N N . LYS A 1 87 ? -7.366 -28.167 -22.860 1.00 13.20 108 LYS A N 1
ATOM 685 C CA . LYS A 1 87 ? -6.275 -29.129 -22.812 1.00 13.14 108 LYS A CA 1
ATOM 686 C C . LYS A 1 87 ? -5.008 -28.306 -22.659 1.00 14.28 108 LYS A C 1
ATOM 687 O O . LYS A 1 87 ? -4.914 -27.232 -23.272 1.00 15.23 108 LYS A O 1
ATOM 693 N N . PRO A 1 88 ? -4.035 -28.745 -21.865 1.00 13.38 109 PRO A N 1
ATOM 694 C CA . PRO A 1 88 ? -2.855 -27.908 -21.615 1.00 14.07 109 PRO A CA 1
ATOM 695 C C . PRO A 1 88 ? -1.870 -27.875 -22.773 1.00 12.91 109 PRO A C 1
ATOM 696 O O . PRO A 1 88 ? -1.623 -28.874 -23.455 1.00 14.12 109 PRO A O 1
ATOM 700 N N . ARG A 1 89 ? -1.252 -26.703 -22.929 1.00 13.22 110 ARG A N 1
ATOM 701 C CA . ARG A 1 89 ? -0.183 -26.533 -23.907 1.00 12.68 110 ARG A CA 1
ATOM 702 C C . ARG A 1 89 ? 1.013 -27.420 -23.581 1.00 13.11 110 ARG A C 1
ATOM 703 O O . ARG A 1 89 ? 1.589 -28.055 -24.479 1.00 14.75 110 ARG A O 1
ATOM 711 N N . TYR A 1 90 ? 1.403 -27.475 -22.301 1.00 13.60 111 TYR A N 1
ATOM 712 C CA . TYR A 1 90 ? 2.560 -28.238 -21.873 1.00 13.05 111 TYR A CA 1
ATOM 713 C C . TYR A 1 90 ? 2.187 -29.250 -20.804 1.00 12.85 111 TYR A C 1
ATOM 714 O O . TYR A 1 90 ? 1.355 -28.964 -19.934 1.00 13.94 111 TYR A O 1
ATOM 723 N N . PRO A 1 91 ? 2.816 -30.426 -20.824 1.00 13.11 112 PRO A N 1
ATOM 724 C CA . PRO A 1 91 ? 2.483 -31.464 -19.841 1.00 14.21 112 PRO A CA 1
ATOM 725 C C . PRO A 1 91 ? 3.150 -31.291 -18.494 1.00 12.83 112 PRO A C 1
ATOM 726 O O . PRO A 1 91 ? 2.732 -31.954 -17.537 1.00 15.33 112 PRO A O 1
ATOM 730 N N . TRP A 1 92 ? 4.181 -30.459 -18.385 1.00 12.39 113 TRP A N 1
ATOM 731 C CA . TRP A 1 92 ? 4.893 -30.238 -17.129 1.00 13.03 113 TRP A CA 1
ATOM 732 C C . TRP A 1 92 ? 4.621 -28.806 -16.685 1.00 12.55 113 TRP A C 1
ATOM 733 O O . TRP A 1 92 ? 5.071 -27.858 -17.332 1.00 13.67 113 TRP A O 1
ATOM 744 N N . ARG A 1 93 ? 3.894 -28.645 -15.580 1.00 11.28 114 ARG A N 1
ATOM 745 C CA . ARG A 1 93 ? 3.582 -27.318 -15.041 1.00 11.15 114 ARG A CA 1
ATOM 746 C C . ARG A 1 93 ? 3.845 -27.389 -13.541 1.00 11.32 114 ARG A C 1
ATOM 747 O O . ARG A 1 93 ? 3.040 -27.951 -12.793 1.00 11.63 114 ARG A O 1
ATOM 755 N N . GLY A 1 94 ? 4.978 -26.848 -13.105 1.00 11.48 115 GLY A N 1
ATOM 756 C CA . GLY A 1 94 ? 5.484 -27.133 -11.780 1.00 11.36 115 GLY A CA 1
ATOM 757 C C . GLY A 1 94 ? 5.787 -25.916 -10.930 1.00 11.68 115 GLY A C 1
ATOM 758 O O . GLY A 1 94 ? 6.059 -24.820 -11.427 1.00 11.95 115 GLY A O 1
ATOM 759 N N . LEU A 1 95 ? 5.731 -26.135 -9.618 1.00 11.55 116 LEU A N 1
ATOM 760 C CA . LEU A 1 95 ? 6.315 -25.243 -8.627 1.00 11.28 116 LEU A CA 1
ATOM 761 C C . LEU A 1 95 ? 7.310 -26.045 -7.802 1.00 11.55 116 LEU A C 1
ATOM 762 O O . LEU A 1 95 ? 7.127 -27.249 -7.582 1.00 12.09 116 LEU A O 1
ATOM 767 N N . MET A 1 96 ? 8.375 -25.381 -7.360 1.00 11.56 117 MET A N 1
ATOM 768 C CA . MET A 1 96 ? 9.345 -25.991 -6.460 1.00 11.11 117 MET A CA 1
ATOM 769 C C . MET A 1 96 ? 9.306 -25.262 -5.128 1.00 12.41 117 MET A C 1
ATOM 770 O O . MET A 1 96 ? 9.362 -24.027 -5.090 1.00 12.71 117 MET A O 1
ATOM 775 N N . VAL A 1 97 ? 9.208 -26.022 -4.042 1.00 11.52 118 VAL A N 1
ATOM 776 C CA . VAL A 1 97 ? 9.374 -25.476 -2.701 1.00 12.21 118 VAL A CA 1
ATOM 777 C C . VAL A 1 97 ? 10.747 -25.866 -2.177 1.00 10.71 118 VAL A C 1
ATOM 778 O O . VAL A 1 97 ? 11.376 -26.823 -2.647 1.00 11.50 118 VAL A O 1
ATOM 782 N N . ASP A 1 98 ? 11.216 -25.109 -1.184 1.00 11.00 119 ASP A N 1
ATOM 783 C CA . ASP A 1 98 ? 12.592 -25.183 -0.695 1.00 11.08 119 ASP A CA 1
ATOM 784 C C . ASP A 1 98 ? 12.588 -25.386 0.817 1.00 11.41 119 ASP A C 1
ATOM 785 O O . ASP A 1 98 ? 13.002 -24.507 1.584 1.00 12.16 119 ASP A O 1
ATOM 790 N N . PRO A 1 99 ? 12.139 -26.555 1.284 1.00 11.13 120 PRO A N 1
ATOM 791 C CA . PRO A 1 99 ? 12.199 -26.816 2.729 1.00 10.99 120 PRO A CA 1
ATOM 792 C C . PRO A 1 99 ? 13.618 -26.961 3.238 1.00 10.58 120 PRO A C 1
ATOM 793 O O . PRO A 1 99 ? 13.832 -26.842 4.450 1.00 11.48 120 PRO A O 1
ATOM 797 N N . ALA A 1 100 ? 14.600 -27.201 2.354 1.00 11.22 121 ALA A N 1
ATOM 798 C CA . ALA A 1 100 ? 15.993 -27.224 2.796 1.00 10.98 121 ALA A CA 1
ATOM 799 C C . ALA A 1 100 ? 16.381 -25.907 3.456 1.00 11.72 121 ALA A C 1
ATOM 800 O O . ALA A 1 100 ? 17.044 -25.900 4.501 1.00 12.61 121 ALA A O 1
ATOM 802 N N . ARG A 1 101 ? 15.990 -24.779 2.855 1.00 11.74 122 ARG A N 1
ATOM 803 C CA . ARG A 1 101 ? 16.356 -23.483 3.421 1.00 11.97 122 ARG A CA 1
ATOM 804 C C . ARG A 1 101 ? 15.488 -23.116 4.618 1.00 11.29 122 ARG A C 1
ATOM 805 O O . ARG A 1 101 ? 16.000 -22.622 5.629 1.00 13.97 122 ARG A O 1
ATOM 813 N N . HIS A 1 102 ? 14.177 -23.334 4.526 1.00 11.76 123 HIS A N 1
ATOM 814 C CA . HIS A 1 102 ? 13.293 -23.158 5.674 1.00 12.57 123 HIS A CA 1
ATOM 815 C C . HIS A 1 102 ? 12.257 -24.262 5.629 1.00 13.48 123 HIS A C 1
ATOM 816 O O . HIS A 1 102 ? 11.524 -24.386 4.641 1.00 13.01 123 HIS A O 1
ATOM 823 N N . PHE A 1 103 ? 12.213 -25.058 6.694 1.00 12.32 124 PHE A N 1
ATOM 824 C CA . PHE A 1 103 ? 11.328 -26.206 6.757 1.00 13.02 124 PHE A CA 1
ATOM 825 C C . PHE A 1 103 ? 9.879 -25.761 6.601 1.00 13.37 124 PHE A C 1
ATOM 826 O O . PHE A 1 103 ? 9.467 -24.735 7.152 1.00 15.89 124 PHE A O 1
ATOM 834 N N . ILE A 1 104 ? 9.103 -26.537 5.847 1.00 12.92 125 ILE A N 1
ATOM 835 C CA . ILE A 1 104 ? 7.686 -26.258 5.643 1.00 12.73 125 ILE A CA 1
ATOM 836 C C . ILE A 1 104 ? 6.895 -27.353 6.352 1.00 12.95 125 ILE A C 1
ATOM 837 O O . ILE A 1 104 ? 6.910 -28.511 5.906 1.00 14.44 125 ILE A O 1
ATOM 842 N N . PRO A 1 105 ? 6.189 -27.040 7.434 1.00 13.89 126 PRO A N 1
ATOM 843 C CA . PRO A 1 105 ? 5.415 -28.068 8.133 1.00 14.90 126 PRO A CA 1
ATOM 844 C C . PRO A 1 105 ? 4.384 -28.711 7.217 1.00 14.41 126 PRO A C 1
ATOM 845 O O . PRO A 1 105 ? 3.907 -28.103 6.255 1.00 14.96 126 PRO A O 1
ATOM 849 N N . ALA A 1 106 ? 4.049 -29.962 7.538 1.00 16.85 127 ALA A N 1
ATOM 850 C CA . ALA A 1 106 ? 3.098 -30.731 6.737 1.00 17.22 127 ALA A CA 1
ATOM 851 C C . ALA A 1 106 ? 1.800 -29.974 6.484 1.00 16.95 127 ALA A C 1
ATOM 852 O O . ALA A 1 106 ? 1.274 -29.994 5.366 1.00 17.09 127 ALA A O 1
ATOM 854 N N . ALA A 1 107 ? 1.249 -29.324 7.515 1.00 17.18 128 ALA A N 1
ATOM 855 C CA . ALA A 1 107 ? -0.028 -28.636 7.335 1.00 18.02 128 ALA A CA 1
ATOM 856 C C . ALA A 1 107 ? 0.098 -27.478 6.358 1.00 17.38 128 ALA A C 1
ATOM 857 O O . ALA A 1 107 ? -0.852 -27.180 5.622 1.00 17.49 128 ALA A O 1
ATOM 859 N N . ASP A 1 108 ? 1.259 -26.817 6.338 1.00 16.04 129 ASP A N 1
ATOM 860 C CA . ASP A 1 108 ? 1.474 -25.706 5.423 1.00 14.60 129 ASP A CA 1
ATOM 861 C C . ASP A 1 108 ? 1.685 -26.201 4.001 1.00 13.20 129 ASP A C 1
ATOM 862 O O . ASP A 1 108 ? 1.243 -25.549 3.047 1.00 14.40 129 ASP A O 1
ATOM 867 N N . LEU A 1 109 ? 2.322 -27.362 3.839 1.00 12.97 130 LEU A N 1
ATOM 868 C CA . LEU A 1 109 ? 2.419 -27.956 2.509 1.00 13.51 130 LEU A CA 1
ATOM 869 C C . LEU A 1 109 ? 1.041 -28.226 1.925 1.00 14.07 130 LEU A C 1
ATOM 870 O O . LEU A 1 109 ? 0.824 -28.029 0.724 1.00 14.95 130 LEU A O 1
ATOM 875 N N . LYS A 1 110 ? 0.099 -28.695 2.756 1.00 15.13 131 LYS A N 1
ATOM 876 C CA . LYS A 1 110 ? -1.253 -28.968 2.269 1.00 16.24 131 LYS A CA 1
ATOM 877 C C . LYS A 1 110 ? -1.878 -27.722 1.664 1.00 15.80 131 LYS A C 1
ATOM 878 O O . LYS A 1 110 ? -2.481 -27.778 0.585 1.00 16.25 131 LYS A O 1
ATOM 884 N N . LYS A 1 111 ? -1.772 -26.585 2.354 1.00 16.03 132 LYS A N 1
ATOM 885 C CA A LYS A 1 111 ? -2.346 -25.356 1.819 0.40 15.91 132 LYS A CA 1
ATOM 886 C CA B LYS A 1 111 ? -2.345 -25.354 1.820 0.30 16.22 132 LYS A CA 1
ATOM 887 C CA C LYS A 1 111 ? -2.349 -25.359 1.817 0.30 16.52 132 LYS A CA 1
ATOM 888 C C . LYS A 1 111 ? -1.661 -24.952 0.520 1.00 15.43 132 LYS A C 1
ATOM 889 O O . LYS A 1 111 ? -2.329 -24.550 -0.442 1.00 14.62 132 LYS A O 1
ATOM 905 N N . PHE A 1 112 ? -0.330 -25.058 0.475 1.00 13.56 133 PHE A N 1
ATOM 906 C CA . PHE A 1 112 ? 0.401 -24.754 -0.750 1.00 12.53 133 PHE A CA 1
ATOM 907 C C . PHE A 1 112 ? -0.084 -25.633 -1.900 1.00 12.04 133 PHE A C 1
ATOM 908 O O . PHE A 1 112 ? -0.279 -25.153 -3.026 1.00 13.85 133 PHE A O 1
ATOM 916 N N . VAL A 1 113 ? -0.310 -26.919 -1.627 1.00 12.52 134 VAL A N 1
ATOM 917 C CA . VAL A 1 113 ? -0.773 -27.838 -2.664 1.00 11.70 134 VAL A CA 1
ATOM 918 C C . VAL A 1 113 ? -2.184 -27.483 -3.126 1.00 12.55 134 VAL A C 1
ATOM 919 O O . VAL A 1 113 ? -2.471 -27.481 -4.331 1.00 12.75 134 VAL A O 1
ATOM 923 N N . ASP A 1 114 ? -3.096 -27.191 -2.190 1.00 12.30 135 ASP A N 1
ATOM 924 C CA . ASP A 1 114 ? -4.457 -26.850 -2.599 1.00 13.01 135 ASP A CA 1
ATOM 925 C C . ASP A 1 114 ? -4.458 -25.636 -3.518 1.00 12.90 135 ASP A C 1
ATOM 926 O O . ASP A 1 114 ? -5.199 -25.594 -4.510 1.00 13.34 135 ASP A O 1
ATOM 931 N N . MET A 1 115 ? -3.634 -24.637 -3.202 1.00 13.24 136 MET A N 1
ATOM 932 C CA A MET A 1 115 ? -3.604 -23.434 -4.024 0.80 12.68 136 MET A CA 1
ATOM 933 C CA B MET A 1 115 ? -3.574 -23.425 -4.016 0.20 13.31 136 MET A CA 1
ATOM 934 C C . MET A 1 115 ? -3.030 -23.713 -5.412 1.00 12.95 136 MET A C 1
ATOM 935 O O . MET A 1 115 ? -3.563 -23.217 -6.411 1.00 13.87 136 MET A O 1
ATOM 944 N N . MET A 1 116 ? -1.951 -24.495 -5.508 1.00 12.06 137 MET A N 1
ATOM 945 C CA . MET A 1 116 ? -1.408 -24.771 -6.840 1.00 11.98 137 MET A CA 1
ATOM 946 C C . MET A 1 116 ? -2.360 -25.639 -7.667 1.00 11.58 137 MET A C 1
ATOM 947 O O . MET A 1 116 ? -2.479 -25.453 -8.888 1.00 12.68 137 MET A O 1
ATOM 952 N N . ALA A 1 117 ? -3.062 -26.576 -7.023 1.00 11.47 138 ALA A N 1
ATOM 953 C CA . ALA A 1 117 ? -4.039 -27.383 -7.748 1.00 11.44 138 ALA A CA 1
ATOM 954 C C . ALA A 1 117 ? -5.166 -26.518 -8.297 1.00 12.52 138 ALA A C 1
ATOM 955 O O . ALA A 1 117 ? -5.708 -26.801 -9.371 1.00 13.05 138 ALA A O 1
ATOM 957 N N . TYR A 1 118 ? -5.526 -25.456 -7.576 1.00 12.00 139 TYR A N 1
ATOM 958 C CA . TYR A 1 118 ? -6.580 -24.558 -8.034 1.00 12.02 139 TYR A CA 1
ATOM 959 C C . TYR A 1 118 ? -6.244 -23.955 -9.391 1.00 12.26 139 TYR A C 1
ATOM 960 O O . TYR A 1 118 ? -7.158 -23.675 -10.185 1.00 13.01 139 TYR A O 1
ATOM 969 N N . TYR A 1 119 ? -4.945 -23.780 -9.680 1.00 12.77 140 TYR A N 1
ATOM 970 C CA . TYR A 1 119 ? -4.447 -23.221 -10.934 1.00 12.02 140 TYR A CA 1
ATOM 971 C C . TYR A 1 119 ? -3.908 -24.285 -11.897 1.00 11.71 140 TYR A C 1
ATOM 972 O O . TYR A 1 119 ? -3.218 -23.942 -12.866 1.00 11.94 140 TYR A O 1
ATOM 981 N N . LYS A 1 120 ? -4.222 -25.562 -11.660 1.00 11.64 141 LYS A N 1
ATOM 982 C CA . LYS A 1 120 ? -3.889 -26.671 -12.557 1.00 11.18 141 LYS A CA 1
ATOM 983 C C . LYS A 1 120 ? -2.391 -26.953 -12.662 1.00 11.57 141 LYS A C 1
ATOM 984 O O . LYS A 1 120 ? -1.941 -27.539 -13.654 1.00 12.26 141 LYS A O 1
ATOM 990 N N . PHE A 1 121 ? -1.588 -26.584 -11.661 1.00 11.48 142 PHE A N 1
ATOM 991 C CA . PHE A 1 121 ? -0.237 -27.126 -11.610 1.00 10.70 142 PHE A CA 1
ATOM 992 C C . PHE A 1 121 ? -0.321 -28.634 -11.414 1.00 10.89 142 PHE A C 1
ATOM 993 O O . PHE A 1 121 ? -1.232 -29.137 -10.756 1.00 12.00 142 PHE A O 1
ATOM 1001 N N . ASN A 1 122 ? 0.636 -29.370 -11.991 1.00 10.79 143 ASN A N 1
ATOM 1002 C CA . ASN A 1 122 ? 0.622 -30.822 -11.854 1.00 11.05 143 ASN A CA 1
ATOM 1003 C C . ASN A 1 122 ? 1.948 -31.402 -11.376 1.00 10.51 143 ASN A C 1
ATOM 1004 O O . ASN A 1 122 ? 2.079 -32.631 -11.312 1.00 12.51 143 ASN A O 1
ATOM 1009 N N . ARG A 1 123 ? 2.914 -30.562 -11.005 1.00 11.75 144 ARG A N 1
ATOM 1010 C CA . ARG A 1 123 ? 4.201 -31.040 -10.510 1.00 11.67 144 ARG A CA 1
ATOM 1011 C C . ARG A 1 123 ? 4.599 -30.233 -9.288 1.00 11.48 144 ARG A C 1
ATOM 1012 O O . ARG A 1 123 ? 4.614 -28.998 -9.339 1.00 12.20 144 ARG A O 1
ATOM 1020 N N . LEU A 1 124 ? 4.917 -30.926 -8.194 1.00 11.52 145 LEU A N 1
ATOM 1021 C CA . LEU A 1 124 ? 5.451 -30.307 -6.982 1.00 11.80 145 LEU A CA 1
ATOM 1022 C C . LEU A 1 124 ? 6.842 -30.876 -6.766 1.00 10.71 145 LEU A C 1
ATOM 1023 O O . LEU A 1 124 ? 6.997 -32.083 -6.538 1.00 12.55 145 LEU A O 1
ATOM 1028 N N . HIS A 1 125 ? 7.842 -30.012 -6.862 1.00 11.54 146 HIS A N 1
ATOM 1029 C CA . HIS A 1 125 ? 9.244 -30.382 -6.735 1.00 11.05 146 HIS A CA 1
ATOM 1030 C C . HIS A 1 125 ? 9.713 -29.954 -5.346 1.00 10.53 146 HIS A C 1
ATOM 1031 O O . HIS A 1 125 ? 9.492 -28.808 -4.936 1.00 11.41 146 HIS A O 1
ATOM 1038 N N . LEU A 1 126 ? 10.284 -30.901 -4.594 1.00 11.12 147 LEU A N 1
ATOM 1039 C CA . LEU A 1 126 ? 10.762 -30.654 -3.231 1.00 10.44 147 LEU A CA 1
ATOM 1040 C C . LEU A 1 126 ? 12.282 -30.514 -3.243 1.00 10.91 147 LEU A C 1
ATOM 1041 O O . LEU A 1 126 ? 13.000 -31.499 -3.457 1.00 11.47 147 LEU A O 1
ATOM 1046 N N . HIS A 1 127 ? 12.772 -29.308 -2.969 1.00 10.71 148 HIS A N 1
ATOM 1047 C CA . HIS A 1 127 ? 14.211 -29.088 -2.829 1.00 10.73 148 HIS A CA 1
ATOM 1048 C C . HIS A 1 127 ? 14.549 -29.465 -1.390 1.00 10.68 148 HIS A C 1
ATOM 1049 O O . HIS A 1 127 ? 14.480 -28.645 -0.472 1.00 11.77 148 HIS A O 1
ATOM 1056 N N . LEU A 1 128 ? 14.871 -30.744 -1.187 1.00 10.41 149 LEU A N 1
ATOM 1057 C CA . LEU A 1 128 ? 14.951 -31.318 0.153 1.00 9.80 149 LEU A CA 1
ATOM 1058 C C . LEU A 1 128 ? 16.296 -31.097 0.831 1.00 11.25 149 LEU A C 1
ATOM 1059 O O . LEU A 1 128 ? 16.387 -31.263 2.057 1.00 11.85 149 LEU A O 1
ATOM 1064 N N . THR A 1 129 ? 17.346 -30.784 0.065 1.00 10.45 150 THR A N 1
ATOM 1065 C CA . THR A 1 129 ? 18.706 -30.755 0.587 1.00 11.30 150 THR A CA 1
ATOM 1066 C C . THR A 1 129 ? 19.445 -29.538 0.052 1.00 11.01 150 THR A C 1
ATOM 1067 O O . THR A 1 129 ? 19.303 -29.177 -1.119 1.00 12.80 150 THR A O 1
ATOM 1071 N N . ASP A 1 130 ? 20.244 -28.911 0.910 1.00 10.89 151 ASP A N 1
ATOM 1072 C CA . ASP A 1 130 ? 21.096 -27.814 0.465 1.00 10.67 151 ASP A CA 1
ATOM 1073 C C . ASP A 1 130 ? 22.160 -27.547 1.527 1.00 11.10 151 ASP A C 1
ATOM 1074 O O . ASP A 1 130 ? 22.446 -28.409 2.368 1.00 12.51 151 ASP A O 1
ATOM 1079 N N . ASN A 1 131 ? 22.740 -26.343 1.491 1.00 11.57 152 ASN A N 1
ATOM 1080 C CA . ASN A 1 131 ? 23.801 -25.997 2.430 1.00 11.59 152 ASN A CA 1
ATOM 1081 C C . ASN A 1 131 ? 23.254 -25.749 3.826 1.00 12.44 152 ASN A C 1
ATOM 1082 O O . ASN A 1 131 ? 23.973 -25.960 4.812 1.00 12.52 152 ASN A O 1
ATOM 1087 N N . GLN A 1 132 ? 21.998 -25.292 3.917 1.00 11.85 153 GLN A N 1
ATOM 1088 C CA . GLN A 1 132 ? 21.392 -24.787 5.143 1.00 11.87 153 GLN A CA 1
ATOM 1089 C C . GLN A 1 132 ? 20.541 -25.826 5.858 1.00 12.19 153 GLN A C 1
ATOM 1090 O O . GLN A 1 132 ? 19.999 -25.534 6.932 1.00 12.69 153 GLN A O 1
ATOM 1096 N N . GLY A 1 133 ? 20.408 -27.022 5.297 1.00 10.96 154 GLY A N 1
ATOM 1097 C CA . GLY A 1 133 ? 19.579 -28.039 5.906 1.00 11.09 154 GLY A CA 1
ATOM 1098 C C . GLY A 1 133 ? 19.353 -29.230 5.001 1.00 10.60 154 GLY A C 1
ATOM 1099 O O . GLY A 1 133 ? 19.527 -29.146 3.778 1.00 12.91 154 GLY A O 1
ATOM 1100 N N . TRP A 1 134 ? 18.962 -30.346 5.614 1.00 11.53 155 TRP A N 1
ATOM 1101 C CA . TRP A 1 134 ? 18.691 -31.604 4.929 1.00 11.74 155 TRP A CA 1
ATOM 1102 C C . TRP A 1 134 ? 17.411 -32.149 5.545 1.00 11.79 155 TRP A C 1
ATOM 1103 O O . TRP A 1 134 ? 17.359 -32.342 6.763 1.00 12.81 155 TRP A O 1
ATOM 1114 N N . ARG A 1 135 ? 16.382 -32.400 4.720 1.00 10.79 156 ARG A N 1
ATOM 1115 C CA . ARG A 1 135 ? 15.037 -32.672 5.226 1.00 11.20 156 ARG A CA 1
ATOM 1116 C C . ARG A 1 135 ? 14.530 -34.094 4.986 1.00 11.56 156 ARG A C 1
ATOM 1117 O O . ARG A 1 135 ? 13.398 -34.403 5.402 1.00 11.99 156 ARG A O 1
ATOM 1125 N N . LEU A 1 136 ? 15.316 -34.966 4.338 1.00 12.22 157 LEU A N 1
ATOM 1126 C CA . LEU A 1 136 ? 14.874 -36.319 4.017 1.00 11.89 157 LEU A CA 1
ATOM 1127 C C . LEU A 1 136 ? 15.480 -37.308 4.997 1.00 12.12 157 LEU A C 1
ATOM 1128 O O . LEU A 1 136 ? 16.712 -37.444 5.030 1.00 12.67 157 LEU A O 1
ATOM 1133 N N . PRO A 1 137 ? 14.684 -38.048 5.767 1.00 12.41 158 PRO A N 1
ATOM 1134 C CA . PRO A 1 137 ? 15.266 -39.081 6.634 1.00 12.78 158 PRO A CA 1
ATOM 1135 C C . PRO A 1 137 ? 15.724 -40.274 5.807 1.00 12.52 158 PRO A C 1
ATOM 1136 O O . PRO A 1 137 ? 15.078 -40.659 4.828 1.00 14.35 158 PRO A O 1
ATOM 1140 N N . VAL A 1 138 ? 16.864 -40.845 6.190 1.00 12.97 159 VAL A N 1
ATOM 1141 C CA 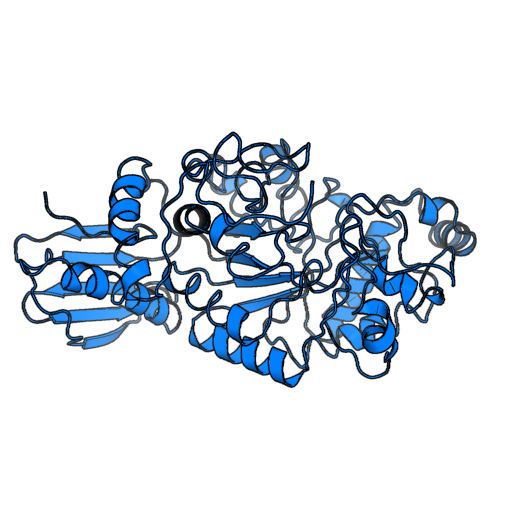. VAL A 1 138 ? 17.400 -42.015 5.494 1.00 12.74 159 VAL A CA 1
ATOM 1142 C C . VAL A 1 138 ? 17.822 -43.045 6.530 1.00 14.30 159 VAL A C 1
ATOM 1143 O O . VAL A 1 138 ? 18.778 -42.800 7.286 1.00 15.36 159 VAL A O 1
ATOM 1147 N N . PRO A 1 139 ? 17.165 -44.201 6.594 1.00 15.58 160 PRO A N 1
ATOM 1148 C CA . PRO A 1 139 ? 17.588 -45.243 7.535 1.00 16.68 160 PRO A CA 1
ATOM 1149 C C . PRO A 1 139 ? 19.054 -45.597 7.333 1.00 17.43 160 PRO A C 1
ATOM 1150 O O . PRO A 1 139 ? 19.541 -45.712 6.201 1.00 18.20 160 PRO A O 1
ATOM 1154 N N . GLY A 1 140 ? 19.764 -45.740 8.450 1.00 16.14 161 GLY A N 1
ATOM 1155 C CA . GLY A 1 140 ? 21.182 -46.019 8.435 1.00 15.10 161 GLY A CA 1
ATOM 1156 C C . GLY A 1 140 ? 22.072 -44.797 8.463 1.00 14.47 161 GLY A C 1
ATOM 1157 O O . GLY A 1 140 ? 23.296 -44.946 8.592 1.00 15.79 161 GLY A O 1
ATOM 1158 N N . TYR A 1 141 ? 21.508 -43.595 8.345 1.00 13.22 162 TYR A N 1
ATOM 1159 C CA . TYR A 1 141 ? 22.288 -42.355 8.347 1.00 12.17 162 TYR A CA 1
ATOM 1160 C C . TYR A 1 141 ? 21.682 -41.391 9.357 1.00 12.99 162 TYR A C 1
ATOM 1161 O O . TYR A 1 141 ? 21.145 -40.339 8.993 1.00 13.08 162 TYR A O 1
ATOM 1170 N N . PRO A 1 142 ? 21.759 -41.730 10.650 1.00 12.72 163 PRO A N 1
ATOM 1171 C CA . PRO A 1 142 ? 21.061 -40.928 11.665 1.00 13.28 163 PRO A CA 1
ATOM 1172 C C . PRO A 1 142 ? 21.620 -39.535 11.847 1.00 12.77 163 PRO A C 1
ATOM 1173 O O . PRO A 1 142 ? 20.916 -38.686 12.409 1.00 13.97 163 PRO A O 1
ATOM 1177 N N . LYS A 1 143 ? 22.843 -39.255 11.387 1.00 12.88 164 LYS A N 1
ATOM 1178 C CA . LYS A 1 143 ? 23.352 -37.898 11.522 1.00 12.19 164 LYS A CA 1
ATOM 1179 C C . LYS A 1 143 ? 22.691 -36.924 10.559 1.00 12.71 164 LYS A C 1
ATOM 1180 O O . LYS A 1 143 ? 22.844 -35.712 10.738 1.00 12.77 164 LYS A O 1
ATOM 1186 N N . LEU A 1 144 ? 21.959 -37.406 9.548 1.00 11.90 165 LEU A N 1
ATOM 1187 C CA . LEU A 1 144 ? 21.155 -36.472 8.771 1.00 11.96 165 LEU A CA 1
ATOM 1188 C C . LEU A 1 144 ? 20.155 -35.766 9.675 1.00 11.49 165 LEU A C 1
ATOM 1189 O O . LEU A 1 144 ? 19.928 -34.558 9.539 1.00 12.38 165 LEU A O 1
ATOM 1194 N N . LYS A 1 145 ? 19.555 -36.508 10.615 1.00 12.67 166 LYS A N 1
ATOM 1195 C CA . LYS A 1 145 ? 18.646 -35.901 11.583 1.00 11.71 166 LYS A CA 1
ATOM 1196 C C . LYS A 1 145 ? 19.409 -35.135 12.658 1.00 11.42 166 LYS A C 1
ATOM 1197 O O . LYS A 1 145 ? 19.121 -33.963 12.918 1.00 13.63 166 LYS A O 1
ATOM 1203 N N . SER A 1 146 ? 20.400 -35.770 13.287 1.00 12.67 167 SER A N 1
ATOM 1204 C CA . SER A 1 146 ? 20.993 -35.154 14.474 1.00 12.76 167 SER A CA 1
ATOM 1205 C C . SER A 1 146 ? 21.849 -33.941 14.136 1.00 12.43 167 SER A C 1
ATOM 1206 O O . SER A 1 146 ? 21.997 -33.039 14.977 1.00 14.42 167 SER A O 1
ATOM 1209 N N . VAL A 1 147 ? 22.424 -33.901 12.929 1.00 12.45 168 VAL A N 1
ATOM 1210 C CA . VAL A 1 147 ? 23.302 -32.807 12.515 1.00 12.23 168 VAL A CA 1
ATOM 1211 C C . VAL A 1 147 ? 22.730 -32.025 11.334 1.00 11.59 168 VAL A C 1
ATOM 1212 O O . VAL A 1 147 ? 22.492 -30.819 11.433 1.00 12.36 168 VAL A O 1
ATOM 1216 N N . ALA A 1 148 ? 22.509 -32.701 10.201 1.00 11.97 169 ALA A N 1
ATOM 1217 C CA . ALA A 1 148 ? 22.245 -31.991 8.950 1.00 11.30 169 ALA A CA 1
ATOM 1218 C C . ALA A 1 148 ? 20.897 -31.279 8.925 1.00 11.18 169 ALA A C 1
ATOM 1219 O O . ALA A 1 148 ? 20.713 -30.372 8.103 1.00 12.78 169 ALA A O 1
ATOM 1221 N N . SER A 1 149 ? 19.953 -31.661 9.785 1.00 11.35 170 SER A N 1
ATOM 1222 C CA . SER A 1 149 ? 18.625 -31.058 9.776 1.00 10.94 170 SER A CA 1
ATOM 1223 C C . SER A 1 149 ? 18.529 -29.828 10.670 1.00 12.38 170 SER A C 1
ATOM 1224 O O . SER A 1 149 ? 17.434 -29.268 10.810 1.00 13.51 170 SER A O 1
ATOM 1227 N N . ARG A 1 150 ? 19.638 -29.403 11.280 1.00 12.33 171 ARG A N 1
ATOM 1228 C CA . ARG A 1 150 ? 19.647 -28.336 12.271 1.00 12.42 171 ARG A CA 1
ATOM 1229 C C . ARG A 1 150 ? 20.711 -27.314 11.919 1.00 13.23 171 ARG A C 1
ATOM 1230 O O . ARG A 1 150 ? 21.797 -27.678 11.466 1.00 14.81 171 ARG A O 1
ATOM 1238 N N . ARG A 1 151 ? 20.410 -26.034 12.140 1.00 11.84 172 ARG A N 1
ATOM 1239 C CA . ARG A 1 151 ? 21.426 -25.000 12.014 1.00 12.07 172 ARG A CA 1
ATOM 1240 C C . ARG A 1 151 ? 21.304 -24.007 13.165 1.00 12.25 172 ARG A C 1
ATOM 1241 O O . ARG A 1 151 ?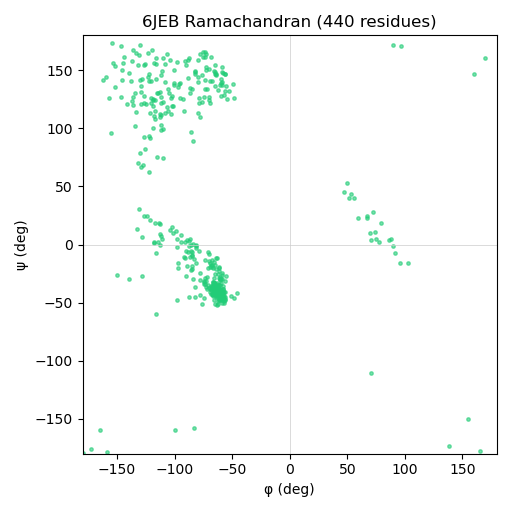 20.247 -23.864 13.784 1.00 13.23 172 ARG A O 1
ATOM 1249 N N . GLU A 1 152 ? 22.410 -23.308 13.432 1.00 12.53 173 GLU A N 1
ATOM 1250 C CA . GLU A 1 152 ? 22.508 -22.461 14.618 1.00 13.65 173 GLU A CA 1
ATOM 1251 C C . GLU A 1 152 ? 21.668 -21.192 14.503 1.00 13.68 173 GLU A C 1
ATOM 1252 O O . GLU A 1 152 ? 21.181 -20.683 15.522 1.00 14.97 173 GLU A O 1
ATOM 1258 N N . GLU A 1 153 ? 21.502 -20.660 13.295 1.00 13.64 174 GLU A N 1
ATOM 1259 C CA . GLU A 1 153 ? 20.828 -19.379 13.089 1.00 13.94 174 GLU A CA 1
ATOM 1260 C C . GLU A 1 153 ? 20.662 -19.183 11.587 1.00 13.03 174 GLU A C 1
ATOM 1261 O O . GLU A 1 153 ? 21.019 -20.054 10.785 1.00 13.61 174 GLU A O 1
ATOM 1267 N N . SER A 1 154 ? 20.130 -18.017 11.212 1.00 13.92 175 SER A N 1
ATOM 1268 C CA . SER A 1 154 ? 20.046 -17.605 9.812 1.00 14.82 175 SER A CA 1
ATOM 1269 C C . SER A 1 154 ? 20.469 -16.145 9.724 1.00 14.99 175 SER A C 1
ATOM 1270 O O . SER A 1 154 ? 19.850 -15.279 10.350 1.00 15.24 175 SER A O 1
ATOM 1273 N N . PHE A 1 155 ? 21.520 -15.869 8.958 1.00 15.56 176 PHE A N 1
ATOM 1274 C CA . PHE A 1 155 ? 21.952 -14.489 8.703 1.00 16.75 176 PHE A CA 1
ATOM 1275 C C . PHE A 1 155 ? 22.164 -13.705 9.997 1.00 18.54 176 PHE A C 1
ATOM 1276 O O . PHE A 1 155 ? 21.749 -12.551 10.125 1.00 18.91 176 PHE A O 1
ATOM 1284 N N . GLY A 1 156 ? 22.808 -14.343 10.971 1.00 16.96 177 GLY A N 1
ATOM 1285 C CA . GLY A 1 156 ? 23.146 -13.660 12.207 1.00 16.48 177 GLY A CA 1
ATOM 1286 C C . GLY A 1 156 ? 21.992 -13.401 13.147 1.00 16.18 177 GLY A C 1
ATOM 1287 O O . GLY A 1 156 ? 22.168 -12.661 14.122 1.00 18.97 177 GLY A O 1
ATOM 1288 N N . ASP A 1 157 ? 20.819 -13.994 12.907 1.00 15.09 178 ASP A N 1
ATOM 1289 C CA . ASP A 1 157 ? 19.648 -13.678 13.722 1.00 15.93 178 ASP A CA 1
ATOM 1290 C C . ASP A 1 157 ? 19.632 -14.380 15.070 1.00 15.42 178 ASP A C 1
ATOM 1291 O O . ASP A 1 157 ? 18.731 -14.108 15.872 1.00 16.57 178 ASP A O 1
ATOM 1296 N N . GLY A 1 158 ? 20.589 -15.270 15.332 1.00 14.79 179 GLY A N 1
ATOM 1297 C CA . GLY A 1 158 ? 20.655 -15.970 16.599 1.00 14.17 179 GLY A CA 1
ATOM 1298 C C . GLY A 1 158 ? 19.572 -16.995 16.845 1.00 14.69 179 GLY A C 1
ATOM 1299 O O . GLY A 1 158 ? 19.472 -17.507 17.967 1.00 15.89 179 GLY A O 1
ATOM 1300 N N . ILE A 1 159 ? 18.772 -17.336 15.838 1.00 14.01 180 ILE A N 1
ATOM 1301 C CA . ILE A 1 159 ? 17.583 -18.157 16.033 1.00 14.33 180 ILE A CA 1
ATOM 1302 C C . ILE A 1 159 ? 17.805 -19.505 15.349 1.00 14.58 180 ILE A C 1
ATOM 1303 O O . ILE A 1 159 ? 17.806 -19.581 14.110 1.00 13.85 180 ILE A O 1
ATOM 1308 N N . PRO A 1 160 ? 17.976 -20.593 16.107 1.00 13.35 181 PRO A N 1
ATOM 1309 C CA . PRO A 1 160 ? 18.159 -21.907 15.479 1.00 13.45 181 PRO A CA 1
ATOM 1310 C C . PRO A 1 160 ? 16.979 -22.269 14.593 1.00 13.59 181 PRO A C 1
ATOM 1311 O O . PRO A 1 160 ? 15.836 -21.869 14.836 1.00 14.66 181 PRO A O 1
ATOM 1315 N N . HIS A 1 161 ? 17.270 -23.025 13.542 1.00 13.10 182 HIS A N 1
ATOM 1316 C CA . HIS A 1 161 ? 16.232 -23.505 12.645 1.00 12.92 182 HIS A CA 1
ATOM 1317 C C . HIS A 1 161 ? 16.468 -24.979 12.374 1.00 12.42 182 HIS A C 1
ATOM 1318 O O . HIS A 1 161 ? 17.589 -25.376 12.039 1.00 15.00 182 HIS A O 1
ATOM 1325 N N . GLU A 1 162 ? 15.424 -25.790 12.528 1.00 12.33 183 GLU A N 1
ATOM 1326 C CA . GLU A 1 162 ? 15.560 -27.213 12.261 1.00 13.27 183 GLU A CA 1
ATOM 1327 C C . GLU A 1 162 ? 14.262 -27.758 11.700 1.00 12.45 183 GLU A C 1
ATOM 1328 O O . GLU A 1 162 ? 13.223 -27.085 11.677 1.00 14.75 183 GLU A O 1
ATOM 1334 N N . GLY A 1 163 ? 14.340 -28.998 11.239 1.00 12.49 184 GLY A N 1
ATOM 1335 C CA . GLY A 1 163 ? 13.162 -29.721 10.823 1.00 12.39 184 GLY A CA 1
ATOM 1336 C C . GLY A 1 163 ? 13.530 -30.874 9.920 1.00 11.91 184 GLY A C 1
ATOM 1337 O O . GLY A 1 163 ? 14.497 -30.793 9.155 1.00 12.61 184 GLY A O 1
ATOM 1338 N N . MET A 1 164 ? 12.775 -31.960 10.000 1.00 12.23 185 MET A N 1
ATOM 1339 C CA . MET A 1 164 ? 12.968 -33.068 9.074 1.00 11.85 185 MET A CA 1
ATOM 1340 C C . MET A 1 164 ? 11.627 -33.765 8.923 1.00 12.05 185 MET A C 1
ATOM 1341 O O . MET A 1 164 ? 10.930 -33.975 9.920 1.00 13.94 185 MET A O 1
ATOM 1346 N N . TYR A 1 165 ? 11.252 -34.094 7.683 1.00 11.93 186 TYR A N 1
ATOM 1347 C CA . TYR A 1 165 ? 10.018 -34.833 7.460 1.00 12.11 186 TYR A CA 1
ATOM 1348 C C . TYR A 1 165 ? 10.169 -36.258 7.972 1.00 12.46 186 TYR A C 1
ATOM 1349 O O . TYR A 1 165 ? 11.269 -36.809 8.010 1.00 14.16 186 TYR A O 1
ATOM 1358 N N . THR A 1 166 ? 9.057 -36.849 8.395 1.00 13.93 187 THR A N 1
ATOM 1359 C CA . THR A 1 166 ? 9.049 -38.290 8.595 1.00 13.55 187 THR A CA 1
ATOM 1360 C C . THR A 1 166 ? 8.669 -38.971 7.286 1.00 13.14 187 THR A C 1
ATOM 1361 O O . THR A 1 166 ? 8.064 -38.365 6.395 1.00 14.02 187 THR A O 1
ATOM 1365 N N . LYS A 1 167 ? 9.029 -40.253 7.178 1.00 13.98 188 LYS A N 1
ATOM 1366 C CA . LYS A 1 167 ? 8.616 -41.031 6.014 1.00 14.58 188 LYS A CA 1
ATOM 1367 C C . LYS A 1 167 ? 7.098 -41.039 5.878 1.00 14.16 188 LYS A C 1
ATOM 1368 O O . LYS A 1 167 ? 6.564 -40.917 4.770 1.00 15.63 188 LYS A O 1
ATOM 1374 N N . GLN A 1 168 ? 6.389 -41.156 7.003 1.00 15.26 189 GLN A N 1
ATOM 1375 C CA . GLN A 1 168 ? 4.930 -41.145 6.972 1.00 17.15 189 GLN A CA 1
ATOM 1376 C C . GLN A 1 168 ? 4.388 -39.807 6.469 1.00 14.93 189 GLN A C 1
ATOM 1377 O O . GLN A 1 168 ? 3.410 -39.773 5.708 1.00 16.11 189 GLN A O 1
ATOM 1383 N N . GLU A 1 169 ? 5.011 -38.693 6.869 1.00 14.17 190 GLU A N 1
ATOM 1384 C CA . GLU A 1 169 ? 4.590 -37.394 6.348 1.00 13.82 190 GLU A CA 1
ATOM 1385 C C . GLU A 1 169 ? 4.801 -37.297 4.842 1.00 12.42 190 GLU A C 1
ATOM 1386 O O . GLU A 1 169 ? 3.970 -36.725 4.129 1.00 13.17 190 GLU A O 1
ATOM 1392 N N . LEU A 1 170 ? 5.933 -37.799 4.341 1.00 12.33 191 LEU A N 1
ATOM 1393 C CA . LEU A 1 170 ? 6.173 -37.708 2.904 1.00 12.24 191 LEU A CA 1
ATOM 1394 C C . LEU A 1 170 ? 5.207 -38.595 2.123 1.00 11.72 191 LEU A C 1
ATOM 1395 O O . LEU A 1 170 ? 4.733 -38.203 1.047 1.00 13.18 191 LEU A O 1
ATOM 1400 N N . LYS A 1 171 ? 4.878 -39.779 2.659 1.00 12.66 192 LYS A N 1
ATOM 1401 C CA . LYS A 1 171 ? 3.885 -40.621 1.998 1.00 12.36 192 LYS A CA 1
ATOM 1402 C C . LYS A 1 171 ? 2.502 -39.982 2.047 1.00 13.01 192 LYS A C 1
ATOM 1403 O O . LYS A 1 171 ? 1.724 -40.101 1.088 1.00 13.79 192 LYS A O 1
ATOM 1409 N N . GLU A 1 172 ? 2.183 -39.289 3.144 1.00 12.49 193 GLU A N 1
ATOM 1410 C CA . GLU A 1 172 ? 0.943 -38.522 3.197 1.00 13.89 193 GLU A CA 1
ATOM 1411 C C . GLU A 1 172 ? 0.922 -37.457 2.105 1.00 13.37 193 GLU A C 1
ATOM 1412 O O . GLU A 1 172 ? -0.074 -37.305 1.384 1.00 14.30 193 GLU A O 1
ATOM 1418 N N . LEU A 1 173 ? 2.019 -36.707 1.973 1.00 12.74 194 LEU A N 1
ATOM 1419 C CA . LEU A 1 173 ? 2.093 -35.656 0.964 1.00 11.49 194 LEU A CA 1
ATOM 1420 C C . LEU A 1 173 ? 1.899 -36.225 -0.436 1.00 12.11 194 LEU A C 1
ATOM 1421 O O . LEU A 1 173 ? 1.187 -35.636 -1.259 1.00 13.23 194 LEU A O 1
ATOM 1426 N N . VAL A 1 174 ? 2.527 -37.369 -0.724 1.00 12.31 195 VAL A N 1
ATOM 1427 C CA . VAL A 1 174 ? 2.387 -37.988 -2.043 1.00 12.08 195 VAL A CA 1
ATOM 1428 C C . VAL A 1 174 ? 0.922 -38.309 -2.333 1.00 13.24 195 VAL A C 1
ATOM 1429 O O . VAL A 1 174 ? 0.409 -38.036 -3.428 1.00 13.40 195 VAL A O 1
ATOM 1433 N N . ALA A 1 175 ? 0.225 -38.900 -1.358 1.00 12.69 196 ALA A N 1
ATOM 1434 C CA . ALA A 1 175 ? -1.176 -39.255 -1.569 1.00 12.18 196 ALA A CA 1
ATOM 1435 C C . ALA A 1 175 ? -2.047 -38.010 -1.672 1.00 13.11 196 ALA A C 1
ATOM 1436 O O . ALA A 1 175 ? -2.974 -37.952 -2.491 1.00 14.64 196 ALA A O 1
ATOM 1438 N N . TYR A 1 176 ? -1.754 -37.006 -0.845 1.00 12.36 197 TYR A N 1
ATOM 1439 C CA . TYR A 1 176 ? -2.482 -35.747 -0.880 1.00 13.78 197 TYR A CA 1
ATOM 1440 C C . TYR A 1 176 ? -2.344 -35.089 -2.246 1.00 13.26 197 TYR A C 1
ATOM 1441 O O . TYR A 1 176 ? -3.334 -34.635 -2.837 1.00 13.24 197 TYR A O 1
ATOM 1450 N N . CYS A 1 177 ? -1.122 -35.071 -2.780 1.00 12.31 198 CYS A N 1
ATOM 1451 C CA . CYS A 1 177 ? -0.886 -34.502 -4.101 1.00 12.69 198 CYS A CA 1
ATOM 1452 C C . CYS A 1 177 ? -1.562 -35.318 -5.193 1.00 12.37 198 CYS A C 1
ATOM 1453 O O . CYS A 1 177 ? -2.153 -34.744 -6.115 1.00 13.37 198 CYS A O 1
ATOM 1456 N N . ALA A 1 178 ? -1.472 -36.652 -5.120 1.00 13.57 199 ALA A N 1
ATOM 1457 C CA . ALA A 1 178 ? -2.021 -37.492 -6.183 1.00 13.07 199 ALA A CA 1
ATOM 1458 C C . ALA A 1 178 ? -3.520 -37.279 -6.321 1.00 13.73 199 ALA A C 1
ATOM 1459 O O . ALA A 1 178 ? -4.050 -37.237 -7.439 1.00 15.10 199 ALA A O 1
ATOM 1461 N N . ALA A 1 179 ? -4.215 -37.113 -5.189 1.00 14.19 200 ALA A N 1
ATOM 1462 C CA . ALA A 1 179 ? -5.651 -36.877 -5.203 1.00 14.29 200 ALA A CA 1
ATOM 1463 C C . ALA A 1 179 ? -6.002 -35.549 -5.855 1.00 14.71 200 ALA A C 1
ATOM 1464 O O . ALA A 1 179 ? -7.166 -35.344 -6.229 1.00 18.29 200 ALA A O 1
ATOM 1466 N N . ARG A 1 180 ? -5.024 -34.652 -5.988 1.00 14.00 201 ARG A N 1
ATOM 1467 C CA . ARG A 1 180 ? -5.204 -33.331 -6.567 1.00 15.08 201 ARG A CA 1
ATOM 1468 C C . ARG A 1 180 ? -4.455 -33.179 -7.889 1.00 14.76 201 ARG A C 1
ATOM 1469 O O . ARG A 1 180 ? -4.224 -32.055 -8.347 1.00 16.72 201 ARG A O 1
ATOM 1477 N N . GLY A 1 181 ? -4.085 -34.297 -8.515 1.00 14.37 202 GLY A N 1
ATOM 1478 C CA . GLY A 1 181 ? -3.498 -34.272 -9.837 1.00 15.84 202 GLY A CA 1
ATOM 1479 C C . GLY A 1 181 ? -2.032 -33.913 -9.899 1.00 14.96 202 GLY A C 1
ATOM 1480 O O . GLY A 1 181 ? -1.539 -33.558 -10.974 1.00 16.38 202 GLY A O 1
ATOM 1481 N N . ILE A 1 182 ? -1.305 -34.008 -8.790 1.00 12.49 203 ILE A N 1
ATOM 1482 C CA . ILE A 1 182 ? 0.054 -33.490 -8.709 1.00 12.07 203 ILE A CA 1
ATOM 1483 C C . ILE A 1 182 ? 1.016 -34.635 -8.421 1.00 12.84 203 ILE A C 1
ATOM 1484 O O . ILE A 1 182 ? 0.820 -35.384 -7.456 1.00 14.19 203 ILE A O 1
ATOM 1489 N N . ASP A 1 183 ? 2.038 -34.782 -9.275 1.00 12.66 204 ASP A N 1
ATOM 1490 C CA . ASP A 1 183 ? 3.142 -35.705 -9.029 1.00 12.68 204 ASP A CA 1
ATOM 1491 C C . ASP A 1 183 ? 4.218 -34.986 -8.230 1.00 12.65 204 ASP A C 1
ATOM 1492 O O . ASP A 1 183 ? 4.487 -33.806 -8.464 1.00 13.28 204 ASP A O 1
ATOM 1497 N N . VAL A 1 184 ? 4.857 -35.708 -7.309 1.00 12.61 205 VAL A N 1
ATOM 1498 C CA . VAL A 1 184 ? 5.862 -35.120 -6.431 1.00 13.30 205 VAL A CA 1
ATOM 1499 C C . VAL A 1 184 ? 7.248 -35.542 -6.890 1.00 12.17 205 VAL A C 1
ATOM 1500 O O . VAL A 1 184 ? 7.513 -36.737 -7.100 1.00 13.58 205 VAL A O 1
ATOM 1504 N N . ILE A 1 185 ? 8.136 -34.564 -7.034 1.00 11.61 206 ILE A N 1
ATOM 1505 C CA . ILE A 1 185 ? 9.483 -34.782 -7.555 1.00 12.75 206 ILE A CA 1
ATOM 1506 C C . ILE A 1 185 ? 10.485 -34.428 -6.462 1.00 12.84 206 ILE A C 1
ATOM 1507 O O . ILE A 1 185 ? 10.677 -33.237 -6.175 1.00 12.52 206 ILE A O 1
ATOM 1512 N N . PRO A 1 186 ? 11.153 -35.399 -5.844 1.00 11.49 207 PRO A N 1
ATOM 1513 C CA . PRO A 1 186 ? 12.176 -35.070 -4.837 1.00 11.77 207 PRO A CA 1
ATOM 1514 C C . PRO A 1 186 ? 13.485 -34.661 -5.501 1.00 12.11 207 PRO A C 1
ATOM 1515 O O . PRO A 1 186 ? 13.868 -35.199 -6.545 1.00 13.51 207 PRO A O 1
ATOM 1519 N N . GLU A 1 187 ? 14.185 -33.703 -4.885 1.00 11.38 208 GLU A N 1
ATOM 1520 C CA . GLU A 1 187 ? 15.521 -33.314 -5.334 1.00 11.61 208 GLU A CA 1
ATOM 1521 C C . GLU A 1 187 ? 16.536 -33.599 -4.238 1.00 11.85 208 GLU A C 1
ATOM 1522 O O . GLU A 1 187 ? 16.388 -33.117 -3.105 1.00 12.37 208 GLU A O 1
ATOM 1528 N N . ILE A 1 188 ? 17.550 -34.383 -4.581 1.00 11.46 209 ILE A N 1
ATOM 1529 C CA . ILE A 1 188 ? 18.740 -34.578 -3.759 1.00 12.58 209 ILE A CA 1
ATOM 1530 C C . ILE A 1 188 ? 19.862 -33.880 -4.513 1.00 12.25 209 ILE A C 1
ATOM 1531 O O . ILE A 1 188 ? 20.400 -34.421 -5.488 1.00 13.20 209 ILE A O 1
ATOM 1536 N N . ASP A 1 189 ? 20.204 -32.663 -4.097 1.00 12.08 210 ASP A N 1
ATOM 1537 C CA . ASP A 1 189 ? 21.139 -31.856 -4.873 1.00 12.07 210 ASP A CA 1
ATOM 1538 C C . ASP A 1 189 ? 22.565 -32.394 -4.693 1.00 11.51 210 ASP A C 1
ATOM 1539 O O . ASP A 1 189 ? 23.035 -32.598 -3.567 1.00 12.69 210 ASP A O 1
ATOM 1544 N N . MET A 1 190 ? 23.242 -32.663 -5.807 1.00 12.24 211 MET A N 1
ATOM 1545 C CA . MET A 1 190 ? 24.601 -33.186 -5.785 1.00 11.95 211 MET A CA 1
ATOM 1546 C C . MET A 1 190 ? 25.288 -32.764 -7.074 1.00 12.94 211 MET A C 1
ATOM 1547 O O . MET A 1 190 ? 24.617 -32.509 -8.079 1.00 14.73 211 MET A O 1
ATOM 1552 N N . PRO A 1 191 ? 26.632 -32.685 -7.085 1.00 13.23 212 PRO A N 1
ATOM 1553 C CA . PRO A 1 191 ? 27.541 -32.996 -5.979 1.00 13.38 212 PRO A CA 1
ATOM 1554 C C . PRO A 1 191 ? 27.760 -31.833 -5.010 1.00 12.97 212 PRO A C 1
ATOM 1555 O O . PRO A 1 191 ? 28.365 -32.047 -3.955 1.00 13.53 212 PRO A O 1
ATOM 1559 N N . GLY A 1 192 ? 27.287 -30.638 -5.355 1.00 13.34 213 GLY A N 1
ATOM 1560 C CA . GLY A 1 192 ? 27.435 -29.466 -4.521 1.00 13.58 213 GLY A CA 1
ATOM 1561 C C . GLY A 1 192 ? 26.191 -29.160 -3.717 1.00 13.07 213 GLY A C 1
ATOM 1562 O O . GLY A 1 192 ? 25.330 -30.021 -3.496 1.00 14.05 213 GLY A O 1
ATOM 1563 N N . HIS A 1 193 ? 26.090 -27.906 -3.275 1.00 11.65 214 HIS A N 1
ATOM 1564 C CA . HIS A 1 193 ? 25.022 -27.487 -2.369 1.00 11.72 214 HIS A CA 1
ATOM 1565 C C . HIS A 1 193 ? 24.881 -28.474 -1.213 1.00 12.31 214 HIS A C 1
ATOM 1566 O O . HIS A 1 193 ? 23.779 -28.863 -0.814 1.00 12.65 214 HIS A O 1
ATOM 1573 N N . ASN A 1 194 ? 26.031 -28.849 -0.647 1.00 12.13 215 ASN A N 1
ATOM 1574 C CA . ASN A 1 194 ? 26.118 -29.997 0.245 1.00 12.28 215 ASN A CA 1
ATOM 1575 C C . ASN A 1 194 ? 26.753 -29.656 1.589 1.00 12.48 215 ASN A C 1
ATOM 1576 O O . ASN A 1 194 ? 27.284 -30.552 2.256 1.00 13.47 215 ASN A O 1
ATOM 1581 N N . GLN A 1 195 ? 26.701 -28.393 2.023 1.00 11.91 216 GLN A N 1
ATOM 1582 C CA . GLN A 1 195 ? 27.331 -28.074 3.305 1.00 12.29 216 GLN A CA 1
ATOM 1583 C C . GLN A 1 195 ? 26.661 -28.811 4.461 1.00 12.44 216 GLN A C 1
ATOM 1584 O O . GLN A 1 195 ? 27.338 -29.215 5.413 1.00 13.76 216 GLN A O 1
ATOM 1590 N N . ALA A 1 196 ? 25.338 -29.004 4.401 1.00 11.76 217 ALA A N 1
ATOM 1591 C CA . ALA A 1 196 ? 24.664 -29.708 5.489 1.00 11.39 217 ALA A CA 1
ATOM 1592 C C . ALA A 1 196 ? 25.108 -31.166 5.545 1.00 12.09 217 ALA A C 1
ATOM 1593 O O . ALA A 1 196 ? 25.391 -31.700 6.630 1.00 12.56 217 ALA A O 1
ATOM 1595 N N . LEU A 1 197 ? 25.212 -31.814 4.381 1.00 11.76 218 LEU A N 1
ATOM 1596 C CA . LEU A 1 197 ? 25.721 -33.179 4.335 1.00 11.82 218 LEU A CA 1
ATOM 1597 C C . LEU A 1 197 ? 27.158 -33.252 4.848 1.00 11.76 218 LEU A C 1
ATOM 1598 O O . LEU A 1 197 ? 27.526 -34.206 5.547 1.00 13.31 218 LEU A O 1
ATOM 1603 N N . HIS A 1 198 ? 27.983 -32.247 4.526 1.00 12.09 219 HIS A N 1
ATOM 1604 C CA . HIS A 1 198 ? 29.362 -32.229 5.014 1.00 13.34 219 HIS A CA 1
ATOM 1605 C C . HIS A 1 198 ? 29.408 -32.088 6.530 1.00 12.94 219 HIS A C 1
ATOM 1606 O O . HIS A 1 198 ? 30.237 -32.723 7.192 1.00 14.60 219 HIS A O 1
ATOM 1613 N N . ALA A 1 199 ? 28.537 -31.252 7.098 1.00 13.20 220 ALA A N 1
ATOM 1614 C CA . ALA A 1 199 ? 28.492 -31.117 8.551 1.00 13.63 220 ALA A CA 1
ATOM 1615 C C . ALA A 1 199 ? 28.226 -32.460 9.223 1.00 13.72 220 ALA A C 1
ATOM 1616 O O . ALA A 1 199 ? 28.823 -32.772 10.265 1.00 14.35 220 ALA A O 1
ATOM 1618 N N . ALA A 1 200 ? 27.359 -33.283 8.620 1.00 12.14 221 ALA A N 1
ATOM 1619 C CA . ALA A 1 200 ? 27.016 -34.581 9.197 1.00 11.95 221 ALA A CA 1
ATOM 1620 C C . ALA A 1 200 ? 28.051 -35.650 8.866 1.00 12.89 221 ALA A C 1
ATOM 1621 O O . ALA A 1 200 ? 28.445 -36.430 9.743 1.00 14.14 221 ALA A O 1
ATOM 1623 N N . TYR A 1 201 ? 28.478 -35.715 7.603 1.00 12.61 222 TYR A N 1
ATOM 1624 C CA . TYR A 1 201 ? 29.311 -36.803 7.088 1.00 12.12 222 TYR A CA 1
ATOM 1625 C C . TYR A 1 201 ? 30.484 -36.216 6.310 1.00 12.94 222 TYR A C 1
ATOM 1626 O O . TYR A 1 201 ? 30.552 -36.319 5.076 1.00 14.04 222 TYR A O 1
ATOM 1635 N N . PRO A 1 202 ? 31.435 -35.592 7.010 1.00 14.05 223 PRO A N 1
ATOM 1636 C CA . PRO A 1 202 ? 32.594 -35.015 6.311 1.00 14.33 223 PRO A CA 1
ATOM 1637 C C . PRO A 1 202 ? 33.372 -36.046 5.522 1.00 14.42 223 PRO A C 1
ATOM 1638 O O . PRO A 1 202 ? 34.015 -35.701 4.518 1.00 15.12 223 PRO A O 1
ATOM 1642 N N . GLU A 1 203 ? 33.309 -37.315 5.938 1.00 15.41 224 GLU A N 1
ATOM 1643 C CA . GLU A 1 203 ? 34.015 -38.386 5.248 1.00 14.44 224 GLU A CA 1
ATOM 1644 C C . GLU A 1 203 ? 33.527 -38.607 3.818 1.00 14.37 224 GLU A C 1
ATOM 1645 O O . GLU A 1 203 ? 34.191 -39.334 3.071 1.00 16.59 224 GLU A O 1
ATOM 1651 N N . PHE A 1 204 ? 32.399 -38.014 3.415 1.00 14.08 225 PHE A N 1
ATOM 1652 C CA . PHE A 1 204 ? 31.932 -38.148 2.037 1.00 13.66 225 PHE A CA 1
ATOM 1653 C C . PHE A 1 204 ? 32.623 -37.184 1.078 1.00 13.68 225 PHE A C 1
ATOM 1654 O O . PHE A 1 204 ? 32.337 -37.228 -0.123 1.00 15.43 225 PHE A O 1
ATOM 1662 N N . PHE A 1 205 ? 33.520 -36.328 1.564 1.00 13.69 226 PHE A N 1
ATOM 1663 C CA . PHE A 1 205 ? 34.031 -35.203 0.795 1.00 13.91 226 PHE A CA 1
ATOM 1664 C C . PHE A 1 205 ? 35.534 -35.327 0.574 1.00 13.64 226 PHE A C 1
ATOM 1665 O O . PHE A 1 205 ? 36.242 -35.995 1.332 1.00 15.65 226 PHE A O 1
ATOM 1673 N N . CYS A 1 206 ? 36.013 -34.664 -0.487 1.00 14.32 227 CYS A N 1
ATOM 1674 C CA . CYS A 1 206 ? 37.431 -34.731 -0.837 1.00 15.07 227 CYS A CA 1
ATOM 1675 C C . CYS A 1 206 ? 38.312 -34.222 0.297 1.00 16.06 227 CYS A C 1
ATOM 1676 O O . CYS A 1 206 ? 39.396 -34.769 0.549 1.00 17.66 227 CYS A O 1
ATOM 1679 N N . PHE A 1 207 ? 37.875 -33.161 0.974 1.00 15.76 228 PHE A N 1
ATOM 1680 C CA . PHE A 1 207 ? 38.643 -32.514 2.036 1.00 16.15 228 PHE A CA 1
ATOM 1681 C C . PHE A 1 207 ? 37.763 -32.468 3.279 1.00 15.18 228 PHE A C 1
ATOM 1682 O O . PHE A 1 207 ? 37.125 -31.446 3.573 1.00 17.29 228 PHE A O 1
ATOM 1690 N N . PRO A 1 208 ? 37.710 -33.563 4.034 1.00 15.95 229 PRO A N 1
ATOM 1691 C CA . PRO A 1 208 ? 36.821 -33.614 5.202 1.00 16.50 229 PRO A CA 1
ATOM 1692 C C . PRO A 1 208 ? 37.199 -32.570 6.243 1.00 17.86 229 PRO A C 1
ATOM 1693 O O . PRO A 1 208 ? 38.372 -32.406 6.603 1.00 19.41 229 PRO A O 1
ATOM 1697 N N . LYS A 1 209 ? 36.183 -31.860 6.725 1.00 17.28 230 LYS A N 1
ATOM 1698 C CA . LYS A 1 209 ? 36.341 -30.810 7.725 1.00 18.66 230 LYS A CA 1
ATOM 1699 C C . LYS A 1 209 ? 35.389 -31.146 8.864 1.00 18.81 230 LYS A C 1
ATOM 1700 O O . LYS A 1 209 ? 34.209 -30.772 8.836 1.00 18.40 230 LYS A O 1
ATOM 1706 N N . PRO A 1 210 ? 35.862 -31.875 9.877 1.00 21.08 231 PRO A N 1
ATOM 1707 C CA . PRO A 1 210 ? 34.966 -32.262 10.982 1.00 23.10 231 PRO A CA 1
ATOM 1708 C C . PRO A 1 210 ? 34.329 -31.086 11.702 1.00 22.85 231 PRO A C 1
ATOM 1709 O O . PRO A 1 210 ? 33.253 -31.254 12.293 1.00 23.90 231 PRO A O 1
ATOM 1713 N N . ASP A 1 211 ? 34.945 -29.905 11.667 1.00 22.21 232 ASP A N 1
ATOM 1714 C CA . ASP A 1 211 ? 34.394 -28.735 12.341 1.00 22.76 232 ASP A CA 1
ATOM 1715 C C . ASP A 1 211 ? 33.312 -28.034 11.533 1.00 20.08 232 ASP A C 1
ATOM 1716 O O . ASP A 1 211 ? 32.727 -27.064 12.030 1.00 21.68 232 ASP A O 1
ATOM 1721 N N . MET A 1 212 ? 33.031 -28.498 10.316 1.00 17.68 233 MET A N 1
ATOM 1722 C CA A MET A 1 212 ? 32.038 -27.850 9.469 0.80 17.72 233 MET A CA 1
ATOM 1723 C CA B MET A 1 212 ? 32.049 -27.817 9.488 0.20 18.31 233 MET A CA 1
ATOM 1724 C C . MET A 1 212 ? 30.675 -27.866 10.141 1.00 17.51 233 MET A C 1
ATOM 1725 O O . MET A 1 212 ? 30.256 -28.889 10.689 1.00 18.54 233 MET A O 1
ATOM 1734 N N . ASN A 1 213 ? 29.981 -26.736 10.087 1.00 16.24 234 ASN A N 1
ATOM 1735 C CA . ASN A 1 213 ? 28.615 -26.629 10.574 1.00 16.02 234 ASN A CA 1
ATOM 1736 C C . ASN A 1 213 ? 27.671 -26.454 9.396 1.00 15.21 234 ASN A C 1
ATOM 1737 O O . ASN A 1 213 ? 28.079 -26.074 8.297 1.00 15.48 234 ASN A O 1
ATOM 1742 N N . VAL A 1 214 ? 26.394 -26.743 9.638 1.00 13.40 235 VAL A N 1
ATOM 1743 C CA . VAL A 1 214 ? 25.380 -26.451 8.635 1.00 11.74 235 VAL A CA 1
ATOM 1744 C C . VAL A 1 214 ? 25.392 -24.950 8.358 1.00 12.77 235 VAL A C 1
ATOM 1745 O O . VAL A 1 214 ? 25.548 -24.128 9.271 1.00 15.04 235 VAL A O 1
ATOM 1749 N N . ARG A 1 215 ? 25.261 -24.583 7.087 1.00 13.17 236 ARG A N 1
ATOM 1750 C CA . ARG A 1 215 ? 25.448 -23.193 6.694 1.00 12.81 236 ARG A CA 1
ATOM 1751 C C . ARG A 1 215 ? 24.311 -22.327 7.223 1.00 13.90 236 ARG A C 1
ATOM 1752 O O . ARG A 1 215 ? 23.144 -22.737 7.225 1.00 14.41 236 ARG A O 1
ATOM 1760 N N . THR A 1 216 ? 24.657 -21.115 7.672 1.00 13.64 237 THR A N 1
ATOM 1761 C CA . THR A 1 216 ? 23.675 -20.179 8.203 1.00 14.67 237 THR A CA 1
ATOM 1762 C C . THR A 1 216 ? 23.536 -18.938 7.343 1.00 15.90 237 THR A C 1
ATOM 1763 O O . THR A 1 216 ? 22.774 -18.031 7.698 1.00 18.18 237 THR A O 1
ATOM 1767 N N . THR A 1 217 ? 24.255 -18.874 6.227 1.00 15.80 238 THR A N 1
ATOM 1768 C CA . THR A 1 217 ? 24.236 -17.739 5.323 1.00 17.41 238 THR A CA 1
ATOM 1769 C C . THR A 1 217 ? 24.021 -18.261 3.911 1.00 17.94 238 THR A C 1
ATOM 1770 O O . THR A 1 217 ? 24.031 -19.469 3.664 1.00 18.62 238 THR A O 1
ATOM 1774 N N . ALA A 1 218 ? 23.805 -17.336 2.981 1.00 19.31 239 ALA A N 1
ATOM 1775 C CA . ALA A 1 218 ? 23.732 -17.689 1.573 1.00 20.83 239 ALA A CA 1
ATOM 1776 C C . ALA A 1 218 ? 25.146 -17.771 1.005 1.00 21.86 239 ALA A C 1
ATOM 1777 O O . ALA A 1 218 ? 26.110 -17.979 1.747 1.00 25.18 239 ALA A O 1
ATOM 1779 N N . GLY A 1 219 ? 25.293 -17.630 -0.299 1.00 23.82 240 GLY A N 1
ATOM 1780 C CA . GLY A 1 219 ? 26.592 -17.776 -0.912 1.00 22.56 240 GLY A CA 1
ATOM 1781 C C . GLY A 1 219 ? 26.879 -19.209 -1.315 1.00 21.74 240 GLY A C 1
ATOM 1782 O O . GLY A 1 219 ? 26.161 -20.154 -0.974 1.00 23.28 240 GLY A O 1
ATOM 1783 N N . ASN A 1 220 ? 27.978 -19.367 -2.040 1.00 21.60 241 ASN A N 1
ATOM 1784 C CA . ASN A 1 220 ? 28.304 -20.615 -2.712 1.00 22.23 241 ASN A CA 1
ATOM 1785 C C . ASN A 1 220 ? 29.269 -21.436 -1.868 1.00 18.68 241 ASN A C 1
ATOM 1786 O O . ASN A 1 220 ? 30.234 -20.904 -1.307 1.00 21.35 241 ASN A O 1
ATOM 1791 N N . SER A 1 221 ? 28.993 -22.732 -1.773 1.00 16.35 242 SER A N 1
ATOM 1792 C CA . SER A 1 221 ? 29.895 -23.689 -1.152 1.00 15.59 242 SER A CA 1
ATOM 1793 C C . SER A 1 221 ? 30.655 -24.446 -2.235 1.00 16.26 242 SER A C 1
ATOM 1794 O O . SER A 1 221 ? 30.075 -24.835 -3.254 1.00 17.45 242 SER A O 1
ATOM 1797 N N . LYS A 1 222 ? 31.956 -24.641 -2.017 1.00 16.31 243 LYS A N 1
ATOM 1798 C CA . LYS A 1 222 ? 32.789 -25.412 -2.933 1.00 17.81 243 LYS A CA 1
ATOM 1799 C C . LYS A 1 222 ? 32.853 -26.891 -2.577 1.00 16.25 243 LYS A C 1
ATOM 1800 O O . LYS A 1 222 ? 33.555 -27.647 -3.260 1.00 18.10 243 LYS A O 1
ATOM 1806 N N . GLU A 1 223 ? 32.143 -27.326 -1.535 1.00 15.33 244 GLU A N 1
ATOM 1807 C CA . GLU A 1 223 ? 32.263 -28.692 -1.027 1.00 15.56 244 GLU A CA 1
ATOM 1808 C C . GLU A 1 223 ? 31.495 -29.661 -1.922 1.00 15.47 244 GLU A C 1
ATOM 1809 O O . GLU A 1 223 ? 30.260 -29.671 -1.925 1.00 18.22 244 GLU A O 1
ATOM 1815 N N . LEU A 1 224 ? 32.215 -30.500 -2.661 1.00 14.48 245 LEU A N 1
ATOM 1816 C CA . LEU A 1 224 ? 31.602 -31.526 -3.492 1.00 13.58 245 LEU A CA 1
ATOM 1817 C C . LEU A 1 224 ? 31.851 -32.898 -2.876 1.00 13.40 245 LEU A C 1
ATOM 1818 O O . LEU A 1 224 ? 32.951 -33.175 -2.381 1.00 15.22 245 LEU A O 1
ATOM 1823 N N . VAL A 1 225 ? 30.835 -33.767 -2.917 1.00 13.08 246 VAL A N 1
ATOM 1824 C CA . VAL A 1 225 ? 31.078 -35.155 -2.539 1.00 13.05 246 VAL A CA 1
ATOM 1825 C C . VAL A 1 225 ? 32.176 -35.732 -3.436 1.00 13.59 246 VAL A C 1
ATOM 1826 O O . VAL A 1 225 ? 32.326 -35.351 -4.606 1.00 15.69 246 VAL A O 1
ATOM 1830 N N . CYS A 1 226 ? 32.973 -36.640 -2.873 1.00 14.95 247 CYS A N 1
ATOM 1831 C CA . CYS A 1 226 ? 34.094 -37.213 -3.605 1.00 14.46 247 CYS A CA 1
ATOM 1832 C C . CYS A 1 226 ? 33.642 -38.489 -4.304 1.00 14.98 247 CYS A C 1
ATOM 1833 O O . CYS A 1 226 ? 33.309 -39.468 -3.622 1.00 15.13 247 CYS A O 1
ATOM 1836 N N . PRO A 1 227 ? 33.620 -38.539 -5.640 1.00 14.40 248 PRO A N 1
ATOM 1837 C CA . PRO A 1 227 ? 33.161 -39.761 -6.322 1.00 15.32 248 PRO A CA 1
ATOM 1838 C C . PRO A 1 227 ? 34.044 -40.971 -6.081 1.00 15.23 248 PRO A C 1
ATOM 1839 O O . PRO A 1 227 ? 33.637 -42.083 -6.440 1.00 17.35 248 PRO A O 1
ATOM 1843 N N . GLN A 1 228 ? 35.235 -40.798 -5.506 1.00 15.47 249 GLN A N 1
ATOM 1844 C CA . GLN A 1 228 ? 36.121 -41.939 -5.306 1.00 15.63 249 GLN A CA 1
ATOM 1845 C C . GLN A 1 228 ? 35.823 -42.709 -4.033 1.00 17.52 249 GLN A C 1
ATOM 1846 O O . GLN A 1 228 ? 36.419 -43.771 -3.815 1.00 18.85 249 GLN A O 1
ATOM 1852 N N . LYS A 1 229 ? 34.916 -42.225 -3.197 1.00 17.47 250 LYS A N 1
ATOM 1853 C CA A LYS A 1 229 ? 34.716 -42.819 -1.884 0.50 18.60 250 LYS A CA 1
ATOM 1854 C CA B LYS A 1 229 ? 34.717 -42.822 -1.885 0.50 18.43 250 LYS A CA 1
ATOM 1855 C C . LYS A 1 229 ? 33.552 -43.795 -1.917 1.00 18.02 250 LYS A C 1
ATOM 1856 O O . LYS A 1 229 ? 32.432 -43.400 -2.284 1.00 18.08 250 LYS A O 1
ATOM 1867 N N . PRO A 1 230 ? 33.765 -45.064 -1.557 1.00 16.95 251 PRO A N 1
ATOM 1868 C CA . PRO A 1 230 ? 32.663 -46.035 -1.627 1.00 17.94 251 PRO A CA 1
ATOM 1869 C C . PRO A 1 230 ? 31.490 -45.665 -0.749 1.00 17.01 251 PRO A C 1
ATOM 1870 O O . PRO A 1 230 ? 30.346 -46.002 -1.083 1.00 17.32 251 PRO A O 1
ATOM 1874 N N . GLU A 1 231 ? 31.734 -44.985 0.373 1.00 17.91 252 GLU A N 1
ATOM 1875 C CA A GLU A 1 231 ? 30.654 -44.570 1.266 0.50 16.70 252 GLU A CA 1
ATOM 1876 C CA B GLU A 1 231 ? 30.604 -44.653 1.225 0.50 17.85 252 GLU A CA 1
ATOM 1877 C C . GLU A 1 231 ? 29.664 -43.647 0.571 1.00 15.39 252 GLU A C 1
ATOM 1878 O O . GLU A 1 231 ? 28.478 -43.630 0.913 1.00 16.76 252 GLU A O 1
ATOM 1889 N N . VAL A 1 232 ? 30.152 -42.836 -0.372 1.00 15.21 253 VAL A N 1
ATOM 1890 C CA . VAL A 1 232 ? 29.277 -41.919 -1.098 1.00 15.38 253 VAL A CA 1
ATOM 1891 C C . VAL A 1 232 ? 28.244 -42.705 -1.893 1.00 15.36 253 VAL A C 1
ATOM 1892 O O . VAL A 1 232 ? 27.047 -42.397 -1.874 1.00 15.31 253 VAL A O 1
ATOM 1896 N N . TRP A 1 233 ? 28.692 -43.756 -2.584 1.00 15.25 254 TRP A N 1
ATOM 1897 C CA . TRP A 1 233 ? 27.785 -44.533 -3.422 1.00 15.91 254 TRP A CA 1
ATOM 1898 C C . TRP A 1 233 ? 26.848 -45.396 -2.589 1.00 15.19 254 TRP A C 1
ATOM 1899 O O . TRP A 1 233 ? 25.681 -45.573 -2.954 1.00 16.45 254 TRP A O 1
ATOM 1910 N N . LYS A 1 234 ? 27.331 -45.940 -1.467 1.00 16.02 255 LYS A N 1
ATOM 1911 C CA A LYS A 1 234 ? 26.430 -46.651 -0.569 0.80 15.99 255 LYS A CA 1
ATOM 1912 C CA B LYS A 1 234 ? 26.437 -46.648 -0.558 0.20 14.87 255 LYS A CA 1
ATOM 1913 C C . LYS A 1 234 ? 25.376 -45.706 -0.009 1.00 14.20 255 LYS A C 1
ATOM 1914 O O . LYS A 1 234 ? 24.198 -46.075 0.104 1.00 15.52 255 LYS A O 1
ATOM 1925 N N . PHE A 1 235 ? 25.777 -44.478 0.325 1.00 13.82 256 PHE A N 1
ATOM 1926 C CA . PHE A 1 235 ? 24.831 -43.500 0.852 1.00 13.54 256 PHE A CA 1
ATOM 1927 C C . PHE A 1 235 ? 23.764 -43.164 -0.181 1.00 14.29 256 PHE A C 1
ATOM 1928 O O . PHE A 1 235 ? 22.564 -43.235 0.103 1.00 14.42 256 PHE A O 1
ATOM 1936 N N . TYR A 1 236 ? 24.179 -42.792 -1.395 1.00 14.30 257 TYR A N 1
ATOM 1937 C CA . TYR A 1 236 ? 23.172 -42.403 -2.380 1.00 13.50 257 TYR A CA 1
ATOM 1938 C C . TYR A 1 236 ? 22.291 -43.575 -2.793 1.00 14.46 257 TYR A C 1
ATOM 1939 O O . TYR A 1 236 ? 21.108 -43.373 -3.086 1.00 14.90 257 TYR A O 1
ATOM 1948 N N . ALA A 1 237 ? 22.828 -44.800 -2.817 1.00 14.60 258 ALA A N 1
ATOM 1949 C CA . ALA A 1 237 ? 21.965 -45.955 -3.058 1.00 14.75 258 ALA A CA 1
ATOM 1950 C C . ALA A 1 237 ? 20.888 -46.058 -1.986 1.00 15.76 258 ALA A C 1
ATOM 1951 O O . ALA A 1 237 ? 19.722 -46.338 -2.292 1.00 16.46 258 ALA A O 1
ATOM 1953 N N . SER A 1 238 ? 21.255 -45.808 -0.722 1.00 16.10 259 SER A N 1
ATOM 1954 C CA . SER A 1 238 ? 20.266 -45.834 0.354 1.00 14.95 259 SER A CA 1
ATOM 1955 C C . SER A 1 238 ? 19.259 -44.708 0.200 1.00 13.99 259 SER A C 1
ATOM 1956 O O . SER A 1 238 ? 18.060 -44.911 0.420 1.00 15.44 259 SER A O 1
ATOM 1959 N N . VAL A 1 239 ? 19.735 -43.505 -0.141 1.00 13.68 260 VAL A N 1
ATOM 1960 C CA . VAL A 1 239 ? 18.832 -42.383 -0.389 1.00 13.41 260 VAL A CA 1
ATOM 1961 C C . VAL A 1 239 ? 17.835 -42.748 -1.479 1.00 13.68 260 VAL A C 1
ATOM 1962 O O . VAL A 1 239 ? 16.620 -42.572 -1.325 1.00 13.93 260 VAL A O 1
ATOM 1966 N N . PHE A 1 240 ? 18.338 -43.262 -2.603 1.00 14.18 261 PHE A N 1
ATOM 1967 C CA . PHE A 1 240 ? 17.464 -43.559 -3.731 1.00 14.44 261 PHE A CA 1
ATOM 1968 C C . PHE A 1 240 ? 16.484 -44.681 -3.409 1.00 13.68 261 PHE A C 1
ATOM 1969 O O . PHE A 1 240 ? 15.361 -44.679 -3.926 1.00 15.04 261 PHE A O 1
ATOM 1977 N N . ASN A 1 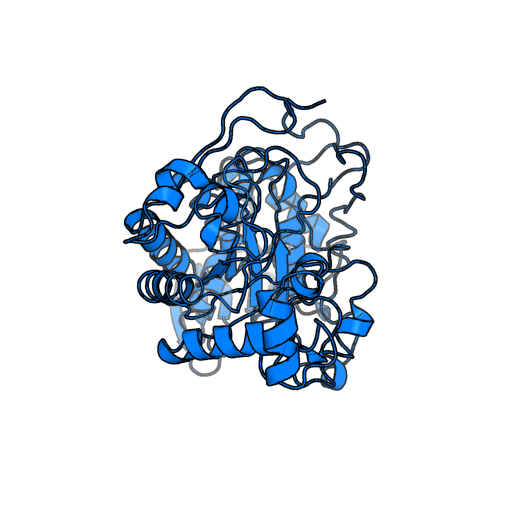241 ? 16.888 -45.652 -2.582 1.00 14.45 262 ASN A N 1
ATOM 1978 C CA A ASN A 1 241 ? 15.950 -46.690 -2.162 0.50 15.11 262 ASN A CA 1
ATOM 1979 C CA B ASN A 1 241 ? 15.951 -46.691 -2.160 0.50 14.63 262 ASN A CA 1
ATOM 1980 C C . ASN A 1 241 ? 14.793 -46.096 -1.365 1.00 15.30 262 ASN A C 1
ATOM 1981 O O . ASN A 1 241 ? 13.635 -46.497 -1.545 1.00 15.78 262 ASN A O 1
ATOM 1990 N N . GLU A 1 242 ? 15.080 -45.130 -0.485 1.00 14.89 263 GLU A N 1
ATOM 1991 C CA . GLU A 1 242 ? 13.997 -44.459 0.229 1.00 14.80 263 GLU A CA 1
ATOM 1992 C C . GLU A 1 242 ? 13.094 -43.713 -0.737 1.00 14.42 263 GLU A C 1
ATOM 1993 O O . GLU A 1 242 ? 11.865 -43.744 -0.602 1.00 15.83 263 GLU A O 1
ATOM 1999 N N . LEU A 1 243 ? 13.686 -43.031 -1.720 1.00 13.60 264 LEU A N 1
ATOM 2000 C CA . LEU A 1 243 ? 12.873 -42.302 -2.686 1.00 14.09 264 LEU A CA 1
ATOM 2001 C C . LEU A 1 243 ? 11.999 -43.251 -3.494 1.00 12.99 264 LEU A C 1
ATOM 2002 O O . LEU A 1 243 ? 10.860 -42.914 -3.830 1.00 13.91 264 LEU A O 1
ATOM 2007 N N . LYS A 1 244 ? 12.516 -44.443 -3.814 1.00 14.88 265 LYS A N 1
ATOM 2008 C CA . LYS A 1 244 ? 11.713 -45.441 -4.521 1.00 15.53 265 LYS A CA 1
ATOM 2009 C C . LYS A 1 244 ? 10.491 -45.841 -3.699 1.00 16.20 265 LYS A C 1
ATOM 2010 O O . LYS A 1 244 ? 9.384 -45.992 -4.239 1.00 17.10 265 LYS A O 1
ATOM 2016 N N . ASP A 1 245 ? 10.675 -46.008 -2.388 1.00 16.74 266 ASP A N 1
ATOM 2017 C CA A ASP A 1 245 ? 9.555 -46.388 -1.540 0.50 17.13 266 ASP A CA 1
ATOM 2018 C CA B ASP A 1 245 ? 9.570 -46.373 -1.500 0.50 17.42 266 ASP A CA 1
ATOM 2019 C C . ASP A 1 245 ? 8.544 -45.254 -1.401 1.00 17.10 266 ASP A C 1
ATOM 2020 O O . ASP A 1 245 ? 7.333 -45.505 -1.395 1.00 17.97 266 ASP A O 1
ATOM 2029 N N . ILE A 1 246 ? 9.012 -44.013 -1.299 1.00 15.59 267 ILE A N 1
ATOM 2030 C CA . ILE A 1 246 ? 8.148 -42.888 -0.941 1.00 14.73 267 ILE A CA 1
ATOM 2031 C C . ILE A 1 246 ? 7.490 -42.263 -2.155 1.00 14.07 267 ILE A C 1
ATOM 2032 O O . ILE A 1 246 ? 6.304 -41.920 -2.117 1.00 15.82 267 ILE A O 1
ATOM 2037 N N . PHE A 1 247 ? 8.263 -42.045 -3.218 1.00 13.60 268 PHE A N 1
ATOM 2038 C CA . PHE A 1 247 ? 7.841 -41.167 -4.305 1.00 13.88 268 PHE A CA 1
ATOM 2039 C C . PHE A 1 247 ? 7.581 -41.982 -5.558 1.00 15.07 268 PHE A C 1
ATOM 2040 O O . PHE A 1 247 ? 8.522 -42.298 -6.300 1.00 15.89 268 PHE A O 1
ATOM 2048 N N . PRO A 1 248 ? 6.322 -42.315 -5.855 1.00 15.11 269 PRO A N 1
ATOM 2049 C CA . PRO A 1 248 ? 6.028 -43.179 -7.008 1.00 15.67 269 PRO A CA 1
ATOM 2050 C C . PRO A 1 248 ? 6.251 -42.517 -8.358 1.00 15.86 269 PRO A C 1
ATOM 2051 O O . PRO A 1 248 ? 6.151 -43.212 -9.375 1.00 18.55 269 PRO A O 1
ATOM 2055 N N . SER A 1 249 ? 6.557 -41.216 -8.414 1.00 15.46 270 SER A N 1
ATOM 2056 C CA . SER A 1 249 ? 6.853 -40.603 -9.706 1.00 15.39 270 SER A CA 1
ATOM 2057 C C . SER A 1 249 ? 8.057 -41.259 -10.366 1.00 16.27 270 SER A C 1
ATOM 2058 O O . SER A 1 249 ? 8.164 -41.272 -11.601 1.00 18.53 270 SER A O 1
ATOM 2061 N N . GLY A 1 250 ? 8.974 -41.802 -9.567 1.00 16.31 271 GLY A N 1
ATOM 2062 C CA . GLY A 1 250 ? 10.172 -42.400 -10.111 1.00 16.03 271 GLY A CA 1
ATOM 2063 C C . GLY A 1 250 ? 11.168 -41.422 -10.687 1.00 16.85 271 GLY A C 1
ATOM 2064 O O . GLY A 1 250 ? 12.176 -41.852 -11.252 1.00 20.73 271 GLY A O 1
ATOM 2065 N N . ILE A 1 251 ? 10.915 -40.125 -10.582 1.00 15.20 272 ILE A N 1
ATOM 2066 C CA . ILE A 1 251 ? 11.819 -39.098 -11.078 1.00 15.29 272 ILE A CA 1
ATOM 2067 C C . ILE A 1 251 ? 12.578 -38.532 -9.888 1.00 14.46 272 ILE A C 1
ATOM 2068 O O . ILE A 1 251 ? 11.965 -38.113 -8.896 1.00 15.89 272 ILE A O 1
ATOM 2073 N N . VAL A 1 252 ? 13.905 -38.503 -9.982 1.00 14.26 273 VAL A N 1
ATOM 2074 C CA . VAL A 1 252 ? 14.755 -37.960 -8.926 1.00 13.91 273 VAL A CA 1
ATOM 2075 C C . VAL A 1 252 ? 15.567 -36.825 -9.529 1.00 13.65 273 VAL A C 1
ATOM 2076 O O . VAL A 1 252 ? 16.412 -37.050 -10.408 1.00 15.00 273 VAL A O 1
ATOM 2080 N N . HIS A 1 253 ? 15.300 -35.605 -9.077 1.00 12.59 274 HIS A N 1
ATOM 2081 C CA . HIS A 1 253 ? 16.072 -34.445 -9.499 1.00 12.71 274 HIS A CA 1
ATOM 2082 C C . HIS A 1 253 ? 17.396 -34.494 -8.744 1.00 12.38 274 HIS A C 1
ATOM 2083 O O . HIS A 1 253 ? 17.408 -34.574 -7.510 1.00 12.84 274 HIS 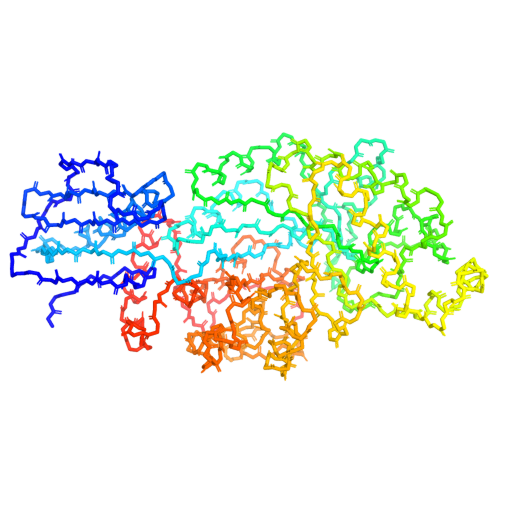A O 1
ATOM 2090 N N . LEU A 1 254 ? 18.508 -34.519 -9.478 1.00 12.78 275 LEU A N 1
ATOM 2091 C CA . LEU A 1 254 ? 19.833 -34.608 -8.878 1.00 12.99 275 LEU A CA 1
ATOM 2092 C C . LEU A 1 254 ? 20.489 -33.246 -8.682 1.00 12.80 275 LEU A C 1
ATOM 2093 O O . LEU A 1 254 ? 21.631 -33.180 -8.210 1.00 14.35 275 LEU A O 1
ATOM 2098 N N . GLY A 1 255 ? 19.802 -32.161 -9.024 1.00 13.04 276 GLY A N 1
ATOM 2099 C CA . GLY A 1 255 ? 20.382 -30.846 -8.840 1.00 13.20 276 GLY A CA 1
ATOM 2100 C C . GLY A 1 255 ? 21.521 -30.578 -9.802 1.00 13.64 276 GLY A C 1
ATOM 2101 O O . GLY A 1 255 ? 21.302 -30.423 -11.007 1.00 16.59 276 GLY A O 1
ATOM 2102 N N . GLY A 1 256 ? 22.747 -30.515 -9.291 1.00 13.73 277 GLY A N 1
ATOM 2103 C CA . GLY A 1 256 ? 23.894 -30.258 -10.137 1.00 13.74 277 GLY A CA 1
ATOM 2104 C C . GLY A 1 256 ? 24.214 -28.796 -10.341 1.00 14.22 277 GLY A C 1
ATOM 2105 O O . GLY A 1 256 ? 25.125 -28.482 -11.115 1.00 16.80 277 GLY A O 1
ATOM 2106 N N . ASP A 1 257 ? 23.502 -27.894 -9.671 1.00 14.86 278 ASP A N 1
ATOM 2107 C CA . ASP A 1 257 ? 23.713 -26.470 -9.863 1.00 14.22 278 ASP A CA 1
ATOM 2108 C C . ASP A 1 257 ? 24.886 -25.962 -9.031 1.00 14.36 278 ASP A C 1
ATOM 2109 O O . ASP A 1 257 ? 25.186 -26.479 -7.949 1.00 15.24 278 ASP A O 1
ATOM 2114 N N . GLU A 1 258 ? 25.554 -24.936 -9.559 1.00 14.76 279 GLU A N 1
ATOM 2115 C CA . GLU A 1 258 ? 26.541 -24.155 -8.809 1.00 14.82 279 GLU A CA 1
ATOM 2116 C C . GLU A 1 258 ? 27.548 -25.055 -8.101 1.00 15.57 279 GLU A C 1
ATOM 2117 O O . GLU A 1 258 ? 27.775 -24.952 -6.890 1.00 16.51 279 GLU A O 1
ATOM 2123 N N . ALA A 1 259 ? 28.149 -25.957 -8.880 1.00 15.63 280 ALA A N 1
ATOM 2124 C CA . ALA A 1 259 ? 29.085 -26.962 -8.381 1.00 15.63 280 ALA A CA 1
ATOM 2125 C C . ALA A 1 259 ? 30.458 -26.694 -8.987 1.00 18.18 280 ALA A C 1
ATOM 2126 O O . ALA A 1 259 ? 30.898 -27.417 -9.896 1.00 18.78 280 ALA A O 1
ATOM 2128 N N . PRO A 1 260 ? 31.173 -25.677 -8.498 1.00 18.57 281 PRO A N 1
ATOM 2129 C CA . PRO A 1 260 ? 32.527 -25.431 -9.003 1.00 19.22 281 PRO A CA 1
ATOM 2130 C C . PRO A 1 260 ? 33.422 -26.606 -8.644 1.00 17.45 281 PRO A C 1
ATOM 2131 O O . PRO A 1 260 ? 33.254 -27.245 -7.605 1.00 19.52 281 PRO A O 1
ATOM 2135 N N . THR A 1 261 ? 34.384 -26.895 -9.515 1.00 17.75 282 THR A N 1
ATOM 2136 C CA . THR A 1 261 ? 35.125 -28.145 -9.403 1.00 17.60 282 THR A CA 1
ATOM 2137 C C . THR A 1 261 ? 36.524 -27.982 -8.819 1.00 18.03 282 THR A C 1
ATOM 2138 O O . THR A 1 261 ? 37.307 -28.936 -8.857 1.00 19.01 282 THR A O 1
ATOM 2142 N N . GLU A 1 262 ? 36.835 -26.815 -8.251 1.00 17.67 283 GLU A N 1
ATOM 2143 C CA . GLU A 1 262 ? 38.152 -26.556 -7.671 1.00 19.07 283 GLU A CA 1
ATOM 2144 C C . GLU A 1 262 ? 38.613 -27.679 -6.743 1.00 18.75 283 GLU A C 1
ATOM 2145 O O . GLU A 1 262 ? 39.766 -28.121 -6.813 1.00 20.06 283 GLU A O 1
ATOM 2151 N N . LEU A 1 263 ? 37.732 -28.147 -5.852 1.00 17.42 284 LEU A N 1
ATOM 2152 C CA . LEU A 1 263 ? 38.172 -29.151 -4.884 1.00 17.01 284 LEU A CA 1
ATOM 2153 C C . LEU A 1 263 ? 38.346 -30.528 -5.516 1.00 16.80 284 LEU A C 1
ATOM 2154 O O . LEU A 1 263 ? 39.215 -31.292 -5.079 1.00 18.39 284 LEU A O 1
ATOM 2159 N N . TRP A 1 264 ? 37.535 -30.870 -6.528 1.00 16.19 285 TRP A N 1
ATOM 2160 C CA . TRP A 1 264 ? 37.803 -32.081 -7.301 1.00 16.10 285 TRP A CA 1
ATOM 2161 C C . TRP A 1 264 ? 39.164 -32.004 -7.982 1.00 15.66 285 TRP A C 1
ATOM 2162 O O . TRP A 1 264 ? 39.907 -32.995 -8.020 1.00 18.36 285 TRP A O 1
ATOM 2173 N N . GLU A 1 265 ? 39.500 -30.840 -8.546 1.00 17.57 286 GLU A N 1
ATOM 2174 C CA . GLU A 1 265 ? 40.796 -30.696 -9.204 1.00 19.12 286 GLU A CA 1
ATOM 2175 C C . GLU A 1 265 ? 41.934 -30.966 -8.230 1.00 19.65 286 GLU A C 1
ATOM 2176 O O . GLU A 1 265 ? 42.920 -31.621 -8.588 1.00 19.97 286 GLU A O 1
ATOM 2182 N N . LYS A 1 266 ? 41.804 -30.483 -6.988 1.00 18.47 287 LYS A N 1
ATOM 2183 C CA . LYS A 1 266 ? 42.868 -30.586 -5.995 1.00 19.27 287 LYS A CA 1
ATOM 2184 C C . LYS A 1 266 ? 42.871 -31.903 -5.238 1.00 17.18 287 LYS A C 1
ATOM 2185 O O . LYS A 1 266 ? 43.907 -32.268 -4.669 1.00 19.06 287 LYS A O 1
ATOM 2191 N N . CYS A 1 267 ? 41.748 -32.612 -5.214 1.00 15.89 288 CYS A N 1
ATOM 2192 C CA . CYS A 1 267 ? 41.618 -33.811 -4.394 1.00 15.46 288 CYS A CA 1
ATOM 2193 C C . CYS A 1 267 ? 42.653 -34.862 -4.790 1.00 16.51 288 CYS A C 1
ATOM 2194 O O . CYS A 1 267 ? 42.750 -35.217 -5.973 1.00 17.15 288 CYS A O 1
ATOM 2197 N N . PRO A 1 268 ? 43.429 -35.395 -3.839 1.00 16.50 289 PRO A N 1
ATOM 2198 C CA . PRO A 1 268 ? 44.423 -36.412 -4.209 1.00 17.04 289 PRO A CA 1
ATOM 2199 C C . PRO A 1 268 ? 43.802 -37.698 -4.719 1.00 16.90 289 PRO A C 1
ATOM 2200 O O . PRO A 1 268 ? 44.425 -38.389 -5.537 1.00 19.08 289 PRO A O 1
ATOM 2204 N N . LEU A 1 269 ? 42.590 -38.042 -4.268 1.00 15.33 290 LEU A N 1
ATOM 2205 C CA . LEU A 1 269 ? 41.918 -39.224 -4.797 1.00 14.21 290 LEU A CA 1
ATOM 2206 C C . LEU A 1 269 ? 41.386 -38.966 -6.199 1.00 15.07 290 LEU A C 1
ATOM 2207 O O . LEU A 1 269 ? 41.556 -39.794 -7.101 1.00 17.24 290 LEU A O 1
ATOM 2212 N N . CYS A 1 270 ? 40.723 -37.822 -6.398 1.00 15.75 291 CYS A N 1
ATOM 2213 C CA . CYS A 1 270 ? 40.156 -37.524 -7.711 1.00 16.26 291 CYS A CA 1
ATOM 2214 C C . CYS A 1 270 ? 41.237 -37.323 -8.767 1.00 16.62 291 CYS A C 1
ATOM 2215 O O . CYS A 1 270 ? 41.032 -37.690 -9.931 1.00 18.90 291 CYS A O 1
ATOM 2218 N N . ARG A 1 271 ? 42.386 -36.752 -8.393 1.00 17.21 292 ARG A N 1
ATOM 2219 C CA . ARG A 1 271 ? 43.462 -36.574 -9.366 1.00 18.21 292 ARG A CA 1
ATOM 2220 C C . ARG A 1 271 ? 43.872 -37.901 -9.988 1.00 19.53 292 ARG A C 1
ATOM 2221 O O . ARG A 1 271 ? 43.988 -38.014 -11.213 1.00 20.50 292 ARG A O 1
ATOM 2229 N N . GLU A 1 272 ? 44.101 -38.922 -9.157 1.00 19.56 293 GLU A N 1
ATOM 2230 C CA . GLU A 1 272 ? 44.528 -40.210 -9.696 1.00 21.04 293 GLU A CA 1
ATOM 2231 C C . GLU A 1 272 ? 43.384 -40.955 -10.366 1.00 21.25 293 GLU A C 1
ATOM 2232 O O . GLU A 1 272 ? 43.614 -41.704 -11.322 1.00 22.22 293 GLU A O 1
ATOM 2238 N N . ALA A 1 273 ? 42.152 -40.779 -9.884 1.00 19.08 294 ALA A N 1
ATOM 2239 C CA . ALA A 1 273 ? 41.022 -41.389 -10.571 1.00 20.01 294 ALA A CA 1
ATOM 2240 C C . ALA A 1 273 ? 40.881 -40.834 -11.980 1.00 20.17 294 ALA A C 1
ATOM 2241 O O . ALA A 1 273 ? 40.597 -41.584 -12.922 1.00 22.44 294 ALA A O 1
ATOM 2243 N N . ARG A 1 274 ? 41.093 -39.524 -12.149 1.00 19.77 295 ARG A N 1
ATOM 2244 C CA . ARG A 1 274 ? 41.059 -38.948 -13.491 1.00 22.84 295 ARG A CA 1
ATOM 2245 C C . ARG A 1 274 ? 42.177 -39.508 -14.357 1.00 26.07 295 ARG A C 1
ATOM 2246 O O . ARG A 1 274 ? 41.969 -39.784 -15.544 1.00 28.77 295 ARG A O 1
ATOM 2254 N N . THR A 1 275 ? 43.373 -39.679 -13.783 1.00 25.93 296 THR A N 1
ATOM 2255 C CA . THR A 1 275 ? 44.469 -40.273 -14.542 1.00 28.60 296 THR A CA 1
ATOM 2256 C C . THR A 1 275 ? 44.114 -41.685 -14.993 1.00 30.30 296 THR A C 1
ATOM 2257 O O . THR A 1 275 ? 44.342 -42.047 -16.152 1.00 32.12 296 THR A O 1
ATOM 2261 N N . ARG A 1 276 ? 43.517 -42.486 -14.102 1.00 29.26 297 ARG A N 1
ATOM 2262 C CA . ARG A 1 276 ? 43.134 -43.852 -14.456 1.00 30.54 297 ARG A CA 1
ATOM 2263 C C . ARG A 1 276 ? 42.067 -43.878 -15.544 1.00 31.98 297 ARG A C 1
ATOM 2264 O O . ARG A 1 276 ? 42.090 -44.747 -16.424 1.00 34.62 297 ARG A O 1
ATOM 2272 N N . ALA A 1 277 ? 41.107 -42.956 -15.484 1.00 30.93 298 ALA A N 1
ATOM 2273 C CA . ALA A 1 277 ? 40.011 -42.909 -16.444 1.00 31.47 298 ALA A CA 1
ATOM 2274 C C . ALA A 1 277 ? 40.349 -42.125 -17.708 1.00 33.43 298 ALA A C 1
ATOM 2275 O O . ALA A 1 277 ? 39.496 -42.021 -18.599 1.00 34.83 298 ALA A O 1
ATOM 2277 N N . ALA A 1 278 ? 41.564 -41.580 -17.809 1.00 33.47 299 ALA A N 1
ATOM 2278 C CA . ALA A 1 278 ? 41.960 -40.724 -18.928 1.00 32.97 299 ALA A CA 1
ATOM 2279 C C . ALA A 1 278 ? 41.020 -39.528 -19.091 1.00 33.31 299 ALA A C 1
ATOM 2280 O O . ALA A 1 278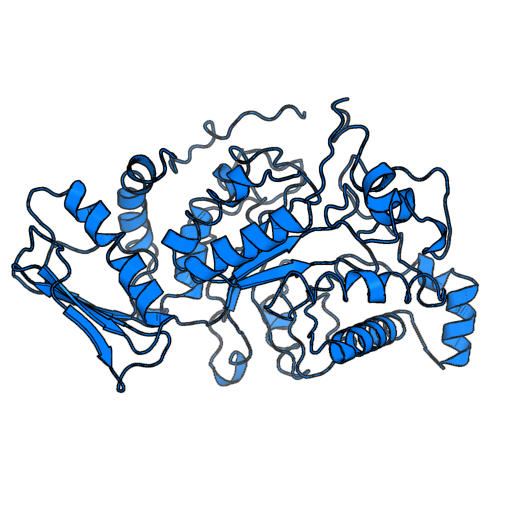 ? 40.673 -39.129 -20.206 1.00 36.14 299 ALA A O 1
ATOM 2282 N N . MET A 1 279 ? 40.602 -38.948 -17.968 1.00 31.57 300 MET A N 1
ATOM 2283 C CA . MET A 1 279 ? 39.767 -37.755 -17.980 1.00 30.35 300 MET A CA 1
ATOM 2284 C C . MET A 1 279 ? 40.648 -36.520 -18.057 1.00 33.41 300 MET A C 1
ATOM 2285 O O . MET A 1 279 ? 41.587 -36.366 -17.269 1.00 33.80 300 MET A O 1
ATOM 2290 N N . LYS A 1 280 ? 40.320 -35.629 -18.986 1.00 35.08 301 LYS A N 1
ATOM 2291 C CA . LYS A 1 280 ? 41.138 -34.456 -19.242 1.00 38.89 301 LYS A CA 1
ATOM 2292 C C . LYS A 1 280 ? 40.814 -33.290 -18.323 1.00 34.09 301 LYS A C 1
ATOM 2293 O O . LYS A 1 280 ? 41.667 -32.418 -18.132 1.00 35.22 301 LYS A O 1
ATOM 2299 N N . ASP A 1 281 ? 39.616 -33.257 -17.742 1.00 29.97 302 ASP A N 1
ATOM 2300 C CA . ASP A 1 281 ? 39.217 -32.139 -16.902 1.00 28.30 302 ASP A CA 1
ATOM 2301 C C . ASP A 1 281 ? 38.094 -32.593 -15.980 1.00 26.20 302 ASP A C 1
ATOM 2302 O O . ASP A 1 281 ? 37.659 -33.748 -16.007 1.00 25.74 302 ASP A O 1
ATOM 2307 N N . GLU A 1 282 ? 37.610 -31.655 -15.173 1.00 22.34 303 GLU A N 1
ATOM 2308 C CA . GLU A 1 282 ? 36.594 -31.976 -14.187 1.00 20.95 303 GLU A CA 1
ATOM 2309 C C . GLU A 1 282 ? 35.186 -31.969 -14.765 1.00 19.89 303 GLU A C 1
ATOM 2310 O O . GLU A 1 282 ? 34.264 -32.458 -14.101 1.00 20.21 303 GLU A O 1
ATOM 2316 N N . GLN A 1 283 ? 34.990 -31.438 -15.980 1.00 20.91 304 GLN A N 1
ATOM 2317 C CA . GLN A 1 283 ? 33.694 -31.604 -16.632 1.00 20.11 304 GLN A CA 1
ATOM 2318 C C . GLN A 1 283 ? 33.496 -33.043 -17.090 1.00 19.85 304 GLN A C 1
ATOM 2319 O O . GLN A 1 283 ? 32.388 -33.582 -16.997 1.00 19.93 304 GLN A O 1
ATOM 2325 N N . GLU A 1 284 ? 34.556 -33.686 -17.587 1.00 20.82 305 GLU A N 1
ATOM 2326 C CA A GLU A 1 284 ? 34.484 -35.122 -17.849 0.50 23.23 305 GLU A CA 1
ATOM 2327 C CA B GLU A 1 284 ? 34.458 -35.114 -17.855 0.50 21.12 305 GLU A CA 1
ATOM 2328 C C . GLU A 1 284 ? 34.202 -35.887 -16.565 1.00 21.40 305 GLU A C 1
ATOM 2329 O O . GLU A 1 284 ? 33.440 -36.859 -16.559 1.00 21.05 305 GLU A O 1
ATOM 2340 N N . GLN A 1 285 ? 34.811 -35.457 -15.459 1.00 20.02 306 GLN A N 1
ATOM 2341 C CA . GLN A 1 285 ? 34.535 -36.103 -14.184 1.00 17.44 306 GLN A CA 1
ATOM 2342 C C . GLN A 1 285 ? 33.078 -35.908 -13.780 1.00 17.35 306 GLN A C 1
ATOM 2343 O O . GLN A 1 285 ? 32.432 -36.839 -13.284 1.00 18.77 306 GLN A O 1
ATOM 2349 N N . MET A 1 286 ? 32.542 -34.701 -13.995 1.00 17.12 307 MET A N 1
ATOM 2350 C CA . MET A 1 286 ? 31.141 -34.433 -13.684 1.00 17.42 307 MET A CA 1
ATOM 2351 C C . MET A 1 286 ? 30.219 -35.307 -14.525 1.00 17.59 307 MET A C 1
ATOM 2352 O O . MET A 1 286 ? 29.236 -35.856 -14.014 1.00 17.12 307 MET A O 1
ATOM 2357 N N . LYS A 1 287 ? 30.515 -35.443 -15.819 1.00 18.40 308 LYS A N 1
ATOM 2358 C CA . LYS A 1 287 ? 29.715 -36.317 -16.674 1.00 19.46 308 LYS A CA 1
ATOM 2359 C C . LYS A 1 287 ? 29.705 -37.747 -16.144 1.00 19.28 308 LYS A C 1
ATOM 2360 O O . LYS A 1 287 ? 28.650 -38.389 -16.072 1.00 19.36 308 LYS A O 1
ATOM 2366 N N . ALA A 1 288 ? 30.874 -38.259 -15.755 1.00 19.30 309 ALA A N 1
ATOM 2367 C CA . ALA A 1 288 ? 30.957 -39.624 -15.238 1.00 19.81 309 ALA A CA 1
ATOM 2368 C C . ALA A 1 288 ? 30.227 -39.758 -13.908 1.00 18.65 309 ALA A C 1
ATOM 2369 O O . ALA A 1 288 ? 29.604 -40.792 -13.636 1.00 18.83 309 ALA A O 1
ATOM 2371 N N . PHE A 1 289 ? 30.298 -38.722 -13.066 1.00 17.82 310 PHE A N 1
ATOM 2372 C CA . PHE A 1 289 ? 29.589 -38.742 -11.793 1.00 17.34 310 PHE A CA 1
ATOM 2373 C C . PHE A 1 289 ? 28.085 -38.857 -12.011 1.00 16.27 310 PHE A C 1
ATOM 2374 O O . PHE A 1 289 ? 27.411 -39.680 -11.379 1.00 16.91 310 PHE A O 1
ATOM 2382 N N . PHE A 1 290 ? 27.539 -38.037 -12.910 1.00 16.81 311 PHE A N 1
ATOM 2383 C CA . PHE A 1 290 ? 26.110 -38.108 -13.191 1.00 16.27 311 PHE A CA 1
ATOM 2384 C C . PHE A 1 290 ? 25.730 -39.437 -13.836 1.00 18.43 311 PHE A C 1
ATOM 2385 O O . PHE A 1 290 ? 24.651 -39.976 -13.558 1.00 19.04 311 PHE A O 1
ATOM 2393 N N . ALA A 1 291 ? 26.592 -39.976 -14.705 1.00 18.93 312 ALA A N 1
ATOM 2394 C CA . ALA A 1 291 ? 26.287 -41.255 -15.344 1.00 18.77 312 ALA A CA 1
ATOM 2395 C C . ALA A 1 291 ? 26.246 -42.384 -14.322 1.00 19.65 312 ALA A C 1
ATOM 2396 O O . ALA A 1 291 ? 25.378 -43.262 -14.387 1.00 19.26 312 ALA A O 1
ATOM 2398 N N . LYS A 1 292 ? 27.178 -42.377 -13.368 1.00 18.55 313 LYS A N 1
ATOM 2399 C CA . LYS A 1 292 ? 27.167 -43.395 -12.327 1.00 19.94 313 LYS A CA 1
ATOM 2400 C C . LYS A 1 292 ? 25.935 -43.252 -11.443 1.00 18.69 313 LYS A C 1
ATOM 2401 O O . LYS A 1 292 ? 25.315 -44.252 -11.061 1.00 20.26 313 LYS A O 1
ATOM 2407 N N . THR A 1 293 ? 25.550 -42.013 -11.125 1.00 18.13 314 THR A N 1
ATOM 2408 C CA . THR A 1 293 ? 24.342 -41.801 -10.332 1.00 17.14 314 THR A CA 1
ATOM 2409 C C . THR A 1 293 ? 23.104 -42.249 -11.099 1.00 18.26 314 THR A C 1
ATOM 2410 O O . THR A 1 293 ? 22.210 -42.892 -10.533 1.00 19.56 314 THR A O 1
ATOM 2414 N N . ALA A 1 294 ? 23.048 -41.942 -12.396 1.00 17.34 315 ALA A N 1
ATOM 2415 C CA . ALA A 1 294 ? 21.915 -42.371 -13.212 1.00 18.00 315 ALA A CA 1
ATOM 2416 C C . ALA A 1 294 ? 21.825 -43.891 -13.286 1.00 19.37 315 ALA A C 1
ATOM 2417 O O . ALA A 1 294 ? 20.723 -44.453 -13.328 1.00 20.88 315 ALA A O 1
ATOM 2419 N N . ALA A 1 295 ? 22.974 -44.577 -13.309 1.00 20.10 316 ALA A N 1
ATOM 2420 C CA . ALA A 1 295 ? 22.950 -46.037 -13.316 1.00 21.19 316 ALA A CA 1
ATOM 2421 C C . ALA A 1 295 ? 22.372 -46.582 -12.017 1.00 22.91 316 ALA A C 1
ATOM 2422 O O . ALA A 1 295 ? 21.622 -47.566 -12.031 1.00 24.09 316 ALA A O 1
ATOM 2424 N N . LEU A 1 296 ? 22.705 -45.953 -10.884 1.00 21.25 317 LEU A N 1
ATOM 2425 C CA . LEU A 1 296 ? 22.100 -46.348 -9.614 1.00 21.56 317 LEU A CA 1
ATOM 2426 C C . LEU A 1 296 ? 20.591 -46.163 -9.657 1.00 19.92 317 LEU A C 1
ATOM 2427 O O . LEU A 1 296 ? 19.832 -47.044 -9.237 1.00 21.12 317 LEU A O 1
ATOM 2432 N N . LEU A 1 297 ? 20.139 -45.005 -10.147 1.00 18.84 318 LEU A N 1
ATOM 2433 C CA . LEU A 1 297 ? 18.706 -44.762 -10.275 1.00 18.15 318 LEU A CA 1
ATOM 2434 C C . LEU A 1 297 ? 18.043 -45.806 -11.167 1.00 18.40 318 LEU A C 1
ATOM 2435 O O . LEU A 1 297 ? 16.950 -46.292 -10.859 1.00 19.24 318 LEU A O 1
ATOM 2440 N N . ALA A 1 298 ? 18.689 -46.157 -12.281 1.00 21.00 319 ALA A N 1
ATOM 2441 C CA . ALA A 1 298 ? 18.083 -47.093 -13.223 1.00 22.06 319 ALA A CA 1
ATOM 2442 C C . ALA A 1 298 ? 17.831 -48.458 -12.593 1.00 24.61 319 ALA A C 1
ATOM 2443 O O . ALA A 1 298 ? 16.894 -49.158 -12.992 1.00 26.10 319 ALA A O 1
ATOM 2445 N N . LYS A 1 299 ? 18.641 -48.850 -11.606 1.00 24.39 320 LYS A N 1
ATOM 2446 C CA . LYS A 1 299 ? 18.408 -50.117 -10.917 1.00 27.69 320 LYS A CA 1
ATOM 2447 C C . LYS A 1 29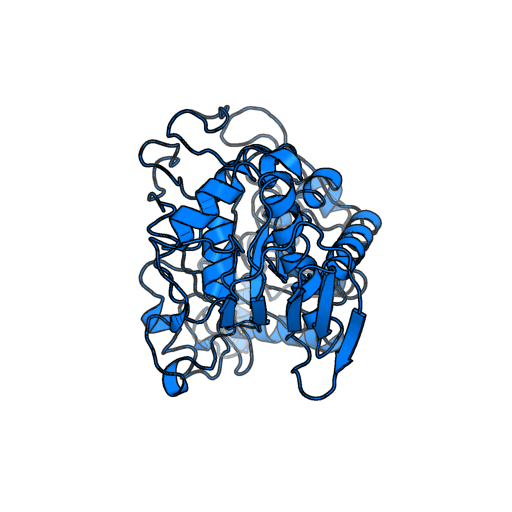9 ? 17.061 -50.139 -10.202 1.00 26.25 320 LYS A C 1
ATOM 2448 O O . LYS A 1 299 ? 16.508 -51.218 -9.957 1.00 29.11 320 LYS A O 1
ATOM 2454 N N . ASN A 1 300 ? 16.532 -48.970 -9.842 1.00 23.95 321 ASN A N 1
ATOM 2455 C CA . ASN A 1 300 ? 15.228 -48.852 -9.206 1.00 24.60 321 ASN A CA 1
ATOM 2456 C C . ASN A 1 300 ? 14.146 -48.417 -10.178 1.00 22.83 321 ASN A C 1
ATOM 2457 O O . ASN A 1 300 ? 13.040 -48.081 -9.741 1.00 24.32 321 ASN A O 1
ATOM 2462 N N . GLY A 1 301 ? 14.435 -48.396 -11.479 1.00 21.68 322 GLY A N 1
ATOM 2463 C CA . GLY A 1 301 ? 13.485 -47.834 -12.419 1.00 21.23 322 GLY A CA 1
ATOM 2464 C C . GLY A 1 301 ? 13.281 -46.340 -12.278 1.00 18.32 322 GLY A C 1
ATOM 2465 O O . GLY A 1 301 ? 12.238 -45.823 -12.688 1.00 21.68 322 GLY A O 1
ATOM 2466 N N . GLN A 1 302 ? 14.247 -45.629 -11.704 1.00 16.60 323 GLN A N 1
ATOM 2467 C CA . GLN A 1 302 ? 14.173 -44.188 -11.524 1.00 14.93 323 GLN A CA 1
ATOM 2468 C C . GLN A 1 302 ? 14.933 -43.470 -12.639 1.00 16.40 323 GLN A C 1
ATOM 2469 O O . GLN A 1 302 ? 15.831 -44.035 -13.273 1.00 19.41 323 GLN A O 1
ATOM 2475 N N . THR A 1 303 ? 14.557 -42.204 -12.873 1.00 16.69 324 THR A N 1
ATOM 2476 C CA A THR A 1 303 ? 15.200 -41.397 -13.896 0.40 16.97 324 THR A CA 1
ATOM 2477 C CA B THR A 1 303 ? 15.166 -41.383 -13.908 0.30 18.55 324 THR A CA 1
ATOM 2478 C CA C THR A 1 303 ? 15.092 -41.350 -13.928 0.30 16.97 324 THR A CA 1
ATOM 2479 C C . THR A 1 303 ? 15.612 -40.048 -13.327 1.00 17.23 324 THR A C 1
ATOM 2480 O O . THR A 1 303 ? 14.935 -39.482 -12.461 1.00 16.32 324 THR A O 1
ATOM 2490 N N . PRO A 1 304 ? 16.755 -39.521 -13.776 1.00 16.24 325 PRO A N 1
ATOM 2491 C CA . PRO A 1 304 ? 17.277 -38.266 -13.225 1.00 15.04 325 PRO A CA 1
ATOM 2492 C C . PRO A 1 304 ? 16.793 -37.030 -13.973 1.00 16.14 325 PRO A C 1
ATOM 2493 O O . PRO A 1 304 ? 16.398 -37.078 -15.141 1.00 19.46 325 PRO A O 1
ATOM 2497 N N . GLN A 1 305 ? 16.854 -35.900 -13.265 1.00 14.61 326 GLN A N 1
ATOM 2498 C CA . GLN A 1 305 ? 16.781 -34.570 -13.859 1.00 13.78 326 GLN A CA 1
ATOM 2499 C C . GLN A 1 305 ? 17.883 -33.711 -13.253 1.00 13.29 326 GLN A C 1
ATOM 2500 O O . GLN A 1 305 ? 18.454 -34.058 -12.218 1.00 14.89 326 GLN A O 1
ATOM 2506 N N . PHE A 1 306 ? 18.171 -32.575 -13.899 1.00 13.75 327 PHE A N 1
ATOM 2507 C CA . PHE A 1 306 ? 19.284 -31.723 -13.491 1.00 13.95 327 PHE A CA 1
ATOM 2508 C C . PHE A 1 306 ? 18.940 -30.262 -13.734 1.00 14.60 327 PHE A C 1
ATOM 2509 O O . PHE A 1 306 ? 18.211 -29.935 -14.673 1.00 16.07 327 PHE A O 1
ATOM 2517 N N . TRP A 1 307 ? 19.511 -29.377 -12.908 1.00 14.29 328 TRP A N 1
ATOM 2518 C CA . TRP A 1 307 ? 19.599 -27.965 -13.276 1.00 14.08 328 TRP A CA 1
ATOM 2519 C C . TRP A 1 307 ? 20.606 -27.834 -14.412 1.00 14.87 328 TRP A C 1
ATOM 2520 O O . TRP A 1 307 ? 21.753 -28.274 -14.279 1.00 16.52 328 TRP A O 1
ATOM 2531 N N . TYR A 1 308 ? 20.188 -27.246 -15.531 1.00 14.86 329 TYR A N 1
ATOM 2532 C CA . TYR A 1 308 ? 21.097 -27.082 -16.661 1.00 15.84 329 TYR A CA 1
ATOM 2533 C C . TYR A 1 308 ? 22.165 -26.046 -16.332 1.00 16.91 329 TYR A C 1
ATOM 2534 O O . TYR A 1 308 ? 21.847 -24.921 -15.936 1.00 18.19 329 TYR A O 1
ATOM 2543 N N . GLU A 1 309 ? 23.436 -26.418 -16.503 1.00 16.30 330 GLU A N 1
ATOM 2544 C CA . GLU A 1 309 ? 24.545 -25.537 -16.147 1.00 17.80 330 GLU A CA 1
ATOM 2545 C C . GLU A 1 309 ? 25.337 -25.046 -17.357 1.00 19.18 330 GLU A C 1
ATOM 2546 O O . GLU A 1 309 ? 26.459 -24.557 -17.202 1.00 21.55 330 GLU A O 1
ATOM 2552 N N . GLY A 1 310 ? 24.767 -25.151 -18.556 1.00 18.95 331 GLY A N 1
ATOM 2553 C CA . GLY A 1 310 ? 25.350 -24.533 -19.726 1.00 20.34 331 GLY A CA 1
ATOM 2554 C C . GLY A 1 310 ? 26.334 -25.381 -20.503 1.00 22.03 331 GLY A C 1
ATOM 2555 O O . GLY A 1 310 ? 26.856 -24.910 -21.521 1.00 25.59 331 GLY A O 1
ATOM 2556 N N . ASN A 1 311 ? 26.612 -26.605 -20.065 1.00 21.22 332 ASN A N 1
ATOM 2557 C CA . ASN A 1 311 ? 27.504 -27.517 -20.780 1.00 22.60 332 ASN A CA 1
ATOM 2558 C C . ASN A 1 311 ? 26.697 -28.773 -21.092 1.00 23.05 332 ASN A C 1
ATOM 2559 O O . ASN A 1 311 ? 26.651 -29.711 -20.293 1.00 23.33 332 ASN A O 1
ATOM 2564 N N . ALA A 1 312 ? 26.066 -28.795 -22.266 1.00 23.43 333 ALA A N 1
ATOM 2565 C CA . ALA A 1 312 ? 25.198 -29.916 -22.601 1.00 24.00 333 ALA A CA 1
ATOM 2566 C C . ALA A 1 312 ? 25.946 -31.241 -22.637 1.00 23.66 333 ALA A C 1
ATOM 2567 O O . ALA A 1 312 ? 25.315 -32.297 -22.526 1.00 26.25 333 ALA A O 1
ATOM 2569 N N . GLY A 1 313 ? 27.275 -31.208 -22.759 1.00 23.81 334 GLY A N 1
ATOM 2570 C CA . GLY A 1 313 ? 28.043 -32.435 -22.884 1.00 25.81 334 GLY A CA 1
ATOM 2571 C C . GLY A 1 313 ? 28.084 -33.296 -21.636 1.00 24.67 334 GLY A C 1
ATOM 2572 O O . GLY A 1 313 ? 28.453 -34.471 -21.728 1.00 25.87 334 GLY A O 1
ATOM 2573 N N . ILE A 1 314 ? 27.718 -32.749 -20.469 1.00 22.73 335 ILE A N 1
ATOM 2574 C CA . ILE A 1 314 ? 27.788 -33.539 -19.238 1.00 22.19 335 ILE A CA 1
ATOM 2575 C C . ILE A 1 314 ? 26.544 -34.383 -18.991 1.00 20.88 335 ILE A C 1
ATOM 2576 O O . ILE A 1 314 ? 26.526 -35.167 -18.030 1.00 21.47 335 ILE A O 1
ATOM 2581 N N . TYR A 1 315 ? 25.508 -34.250 -19.814 1.00 21.41 336 TYR A N 1
ATOM 2582 C CA . TYR A 1 315 ? 24.280 -35.016 -19.661 1.00 21.30 336 TYR A CA 1
ATOM 2583 C C . TYR A 1 315 ? 24.198 -36.081 -20.746 1.00 23.73 336 TYR A C 1
ATOM 2584 O O . TYR A 1 315 ? 24.928 -36.046 -21.740 1.00 27.80 336 TYR A O 1
ATOM 2593 N N . HIS A 1 316 ? 23.311 -37.047 -20.530 1.00 23.64 337 HIS A N 1
ATOM 2594 C CA . HIS A 1 316 ? 23.116 -38.123 -21.489 1.00 26.28 337 HIS A CA 1
ATOM 2595 C C . HIS A 1 316 ? 21.872 -37.856 -22.323 1.00 25.60 337 HIS A C 1
ATOM 2596 O O . HIS A 1 316 ? 20.858 -37.402 -21.789 1.00 23.91 337 HIS A O 1
ATOM 2603 N N . PRO A 1 317 ? 21.917 -38.118 -23.629 1.00 26.04 338 PRO A N 1
ATOM 2604 C CA . PRO A 1 317 ? 20.724 -37.931 -24.464 1.00 26.01 338 PRO A CA 1
ATOM 2605 C C . PRO A 1 317 ? 19.504 -38.596 -23.840 1.00 24.78 338 PRO A C 1
ATOM 2606 O O . PRO A 1 317 ? 19.586 -39.692 -23.280 1.00 27.34 338 PRO A O 1
ATOM 2610 N N . GLY A 1 318 ? 18.373 -37.902 -23.904 1.00 23.63 339 GLY A N 1
ATOM 2611 C CA . GLY A 1 318 ? 17.137 -38.382 -23.339 1.00 23.53 339 GLY A CA 1
ATOM 2612 C C . GLY A 1 318 ? 16.843 -37.871 -21.944 1.00 22.64 339 GLY A C 1
ATOM 2613 O O . GLY A 1 318 ? 15.699 -37.983 -21.490 1.00 25.38 339 GLY A O 1
ATOM 2614 N N . GLU A 1 319 ? 17.839 -37.316 -21.253 1.00 21.94 340 GLU A N 1
ATOM 2615 C CA . GLU A 1 319 ? 17.621 -36.775 -19.919 1.00 19.47 340 GLU A CA 1
ATOM 2616 C C . GLU A 1 319 ? 16.975 -35.393 -20.007 1.00 18.92 340 GLU A C 1
ATOM 2617 O O . GLU A 1 319 ? 17.039 -34.713 -21.034 1.00 21.38 340 GLU A O 1
ATOM 2623 N N . THR A 1 320 ? 16.336 -34.989 -18.913 1.00 18.15 341 THR A N 1
ATOM 2624 C CA . THR A 1 320 ? 15.671 -33.695 -18.807 1.00 16.35 341 THR A CA 1
ATOM 2625 C C . THR A 1 320 ? 16.492 -32.748 -17.940 1.00 15.73 341 THR A C 1
ATOM 2626 O O . THR A 1 320 ? 16.950 -33.124 -16.850 1.00 16.72 341 THR A O 1
ATOM 2630 N N . VAL A 1 321 ? 16.660 -31.515 -18.423 1.00 15.39 342 VAL A N 1
ATOM 2631 C CA . VAL A 1 321 ? 17.357 -30.464 -17.696 1.00 14.41 342 VAL A CA 1
ATOM 2632 C C . VAL A 1 321 ? 16.450 -29.245 -17.587 1.00 15.19 342 VAL A C 1
ATOM 2633 O O . VAL A 1 321 ? 15.544 -29.046 -18.404 1.00 15.50 342 VAL A O 1
ATOM 2637 N N . TYR A 1 322 ? 16.695 -28.428 -16.560 1.00 14.81 343 TYR A N 1
ATOM 2638 C CA . TYR A 1 322 ? 15.931 -27.211 -16.301 1.00 14.44 343 TYR A CA 1
ATOM 2639 C C . TYR A 1 322 ? 16.790 -26.006 -16.663 1.00 14.05 343 TYR A C 1
ATOM 2640 O O . TYR A 1 322 ? 17.838 -25.782 -16.046 1.00 14.77 343 TYR A O 1
ATOM 2649 N N . ALA A 1 323 ? 16.332 -25.213 -17.630 1.00 15.57 344 ALA A N 1
ATOM 2650 C CA . ALA A 1 323 ? 17.011 -23.967 -17.965 1.00 15.94 344 ALA A CA 1
ATOM 2651 C C . ALA A 1 323 ? 16.643 -22.907 -16.938 1.00 15.49 344 ALA A C 1
ATOM 2652 O O . ALA A 1 323 ? 15.461 -22.669 -16.680 1.00 18.82 344 ALA A O 1
ATOM 2654 N N . TRP A 1 324 ? 17.649 -22.285 -16.336 1.00 14.91 345 TRP A N 1
ATOM 2655 C CA . TRP A 1 324 ? 17.387 -21.298 -15.293 1.00 15.48 345 TRP A CA 1
ATOM 2656 C C . TRP A 1 324 ? 18.273 -20.064 -15.346 1.00 16.69 345 TRP A C 1
ATOM 2657 O O . TRP A 1 324 ? 17.816 -18.989 -14.943 1.00 17.52 345 TRP A O 1
ATOM 2668 N N . ARG A 1 325 ? 19.506 -20.160 -15.828 1.00 17.50 346 ARG A N 1
ATOM 2669 C CA . ARG A 1 325 ? 20.428 -19.046 -15.705 1.00 18.88 346 ARG A CA 1
ATOM 2670 C C . ARG A 1 325 ? 19.991 -17.861 -16.549 1.00 20.93 346 ARG A C 1
ATOM 2671 O O . ARG A 1 325 ? 19.519 -18.018 -17.681 1.00 20.35 346 ARG A O 1
ATOM 2679 N N . GLN A 1 326 ? 20.160 -16.669 -15.980 1.00 22.31 347 GLN A N 1
ATOM 2680 C CA . GLN A 1 326 ? 19.749 -15.439 -16.638 1.00 27.73 347 GLN A CA 1
ATOM 2681 C C . GLN A 1 326 ? 20.455 -15.279 -17.979 1.00 28.13 347 GLN A C 1
ATOM 2682 O O . GLN A 1 326 ? 21.650 -15.558 -18.112 1.00 28.46 347 GLN A O 1
ATOM 2688 N N . GLY A 1 327 ? 19.695 -14.848 -18.984 1.00 27.21 348 GLY A N 1
ATOM 2689 C CA . GLY A 1 327 ? 20.234 -14.547 -20.292 1.00 28.14 348 GLY A CA 1
ATOM 2690 C C . GLY A 1 327 ? 20.536 -15.744 -21.165 1.00 28.41 348 GLY A C 1
ATOM 2691 O O . GLY A 1 327 ? 21.023 -15.559 -22.285 1.00 31.54 348 GLY A O 1
ATOM 2692 N N . GLN A 1 328 ? 20.258 -16.962 -20.704 1.00 26.39 349 GLN A N 1
ATOM 2693 C CA . GLN A 1 328 ? 20.683 -18.169 -21.401 1.00 25.39 349 GLN A CA 1
ATOM 2694 C C . GLN A 1 328 ? 19.529 -18.982 -21.973 1.00 24.08 349 GLN A C 1
ATOM 2695 O O . GLN A 1 328 ? 19.758 -20.103 -22.437 1.00 25.54 349 GLN A O 1
ATOM 2701 N N . ALA A 1 329 ? 18.303 -18.450 -21.963 1.00 23.41 350 ALA A N 1
ATOM 2702 C CA . ALA A 1 329 ? 17.143 -19.256 -22.341 1.00 24.97 350 ALA A CA 1
ATOM 2703 C C . ALA A 1 329 ? 17.232 -19.730 -23.788 1.00 26.81 350 ALA A C 1
ATOM 2704 O O . ALA A 1 329 ? 17.069 -20.924 -24.071 1.00 25.94 350 ALA A O 1
ATOM 2706 N N . LEU A 1 330 ? 17.478 -18.807 -24.720 1.00 27.57 351 LEU A N 1
ATOM 2707 C CA . LEU A 1 330 ? 17.513 -19.175 -26.133 1.00 29.08 351 LEU A CA 1
ATOM 2708 C C . LEU A 1 330 ? 18.651 -20.144 -26.426 1.00 28.66 351 LEU A C 1
ATOM 2709 O O . LEU A 1 330 ? 18.458 -21.147 -27.125 1.00 28.80 351 LEU A O 1
ATOM 2714 N N . GLN A 1 331 ? 19.840 -19.865 -25.893 1.00 27.79 352 GLN A N 1
ATOM 2715 C CA . GLN A 1 331 ? 20.966 -20.767 -26.101 1.00 28.81 352 GLN A CA 1
ATOM 2716 C C . GLN A 1 331 ? 20.682 -22.144 -25.515 1.00 25.54 352 GLN A C 1
ATOM 2717 O O . GLN A 1 331 ? 21.047 -23.166 -26.108 1.00 26.59 352 GLN A O 1
ATOM 2723 N N . SER A 1 332 ? 20.012 -22.193 -24.360 1.00 22.10 353 SER A N 1
ATOM 2724 C CA . SER A 1 332 ? 19.695 -23.475 -23.742 1.00 22.21 353 SER A CA 1
ATOM 2725 C C . SER A 1 332 ? 18.729 -24.281 -24.598 1.00 21.95 353 SER A C 1
ATOM 2726 O O . SER A 1 332 ? 18.892 -25.497 -24.748 1.00 22.56 353 SER A O 1
ATOM 2729 N N . ILE A 1 333 ? 17.711 -23.625 -25.159 1.00 20.59 354 ILE A N 1
ATOM 2730 C CA . ILE A 1 333 ? 16.777 -24.322 -26.039 1.00 20.94 354 ILE A CA 1
ATOM 2731 C C . ILE A 1 333 ? 17.524 -24.941 -27.213 1.00 23.53 354 ILE A C 1
ATOM 2732 O O . ILE A 1 333 ? 17.330 -26.116 -27.551 1.00 24.46 354 ILE A O 1
ATOM 2737 N N . GLU A 1 334 ? 18.425 -24.166 -27.817 1.00 26.10 355 GLU A N 1
ATOM 2738 C CA A GLU A 1 334 ? 19.144 -24.626 -29.001 0.50 27.67 355 GLU A CA 1
ATOM 2739 C CA B GLU A 1 334 ? 19.139 -24.630 -29.001 0.50 27.56 355 GLU A CA 1
ATOM 2740 C C . GLU A 1 334 ? 20.124 -25.742 -28.657 1.00 27.90 355 GLU A C 1
ATOM 2741 O O . GLU A 1 334 ? 20.199 -26.757 -29.361 1.00 28.24 355 GLU A O 1
ATOM 2752 N N . LYS A 1 335 ? 20.887 -25.573 -27.572 1.00 27.38 356 LYS A N 1
ATOM 2753 C CA . LYS A 1 335 ? 21.902 -26.565 -27.225 1.00 26.84 356 LYS A CA 1
ATOM 2754 C C . LYS A 1 335 ? 21.279 -27.872 -26.743 1.00 24.71 356 LYS A C 1
ATOM 2755 O O . LYS A 1 335 ? 21.799 -28.954 -27.035 1.00 24.57 356 LYS A O 1
ATOM 2761 N N . THR A 1 336 ? 20.181 -27.802 -25.986 1.00 23.30 357 THR A N 1
ATOM 2762 C CA . THR A 1 336 ? 19.552 -29.043 -25.543 1.00 23.50 357 THR A CA 1
ATOM 2763 C C . THR A 1 336 ? 18.954 -29.808 -26.717 1.00 23.91 357 THR A C 1
ATOM 2764 O O . THR A 1 336 ? 19.012 -31.043 -26.752 1.00 26.25 357 THR A O 1
ATOM 2768 N N . LYS A 1 337 ? 18.376 -29.099 -27.688 1.00 23.49 358 LYS A N 1
ATOM 2769 C CA . LYS A 1 337 ? 17.888 -29.775 -28.884 1.00 26.32 358 LYS A CA 1
ATOM 2770 C C . LYS A 1 337 ? 19.027 -30.495 -29.596 1.00 27.47 358 LYS A C 1
ATOM 2771 O O . LYS A 1 337 ? 18.898 -31.665 -29.972 1.00 29.02 358 LYS A O 1
ATOM 2777 N N . LYS A 1 338 ? 20.162 -29.810 -29.769 1.00 28.64 359 LYS A N 1
ATOM 2778 C CA A LYS A 1 338 ? 21.294 -30.418 -30.465 0.70 32.59 359 LYS A CA 1
ATOM 2779 C CA B LYS A 1 338 ? 21.300 -30.409 -30.460 0.30 29.69 359 LYS A CA 1
ATOM 2780 C C . LYS A 1 338 ? 21.831 -31.628 -29.715 1.00 30.93 359 LYS A C 1
ATOM 2781 O O . LYS A 1 338 ? 22.291 -32.592 -30.342 1.00 32.13 359 LYS A O 1
ATOM 2792 N N . ALA A 1 339 ? 21.779 -31.602 -28.385 1.00 29.11 360 ALA A N 1
ATOM 2793 C CA . ALA A 1 339 ? 22.297 -32.685 -27.562 1.00 28.05 360 ALA A CA 1
ATOM 2794 C C . ALA A 1 339 ? 21.276 -33.784 -27.307 1.00 27.88 360 ALA A C 1
ATOM 2795 O O . ALA A 1 339 ? 21.601 -34.763 -26.628 1.00 30.11 360 ALA A O 1
ATOM 2797 N N . GLY A 1 340 ? 20.054 -33.644 -27.815 1.00 24.90 361 GLY A N 1
ATOM 2798 C CA . GLY A 1 340 ? 19.037 -34.651 -27.579 1.00 23.80 361 GLY A CA 1
ATOM 2799 C C . GLY A 1 340 ? 18.492 -34.666 -26.170 1.00 23.25 361 GLY A C 1
ATOM 2800 O O . GLY A 1 340 ? 18.058 -35.717 -25.689 1.00 24.15 361 GLY A O 1
ATOM 2801 N N . LEU A 1 341 ? 18.505 -33.526 -25.492 1.00 23.10 362 LEU A N 1
ATOM 2802 C CA . LEU A 1 341 ? 17.988 -33.426 -24.135 1.00 21.79 362 LEU A CA 1
ATOM 2803 C C . LEU A 1 341 ? 16.596 -32.810 -24.153 1.00 21.36 362 LEU A C 1
ATOM 2804 O O . LEU A 1 341 ? 16.261 -32.010 -25.030 1.00 23.32 362 LEU A O 1
ATOM 2809 N N . ASN A 1 342 ? 15.785 -33.191 -23.173 1.00 19.96 363 ASN A N 1
ATOM 2810 C CA . ASN A 1 342 ? 14.508 -32.531 -22.951 1.00 19.15 363 ASN A CA 1
ATOM 2811 C C . ASN A 1 342 ? 14.701 -31.370 -21.985 1.00 18.46 363 ASN A C 1
ATOM 2812 O O . ASN A 1 342 ? 15.626 -31.363 -21.170 1.00 19.65 363 ASN A O 1
ATOM 2817 N N . LEU A 1 343 ? 13.823 -30.377 -22.083 1.00 17.27 364 LEU A N 1
ATOM 2818 C CA A LEU A 1 343 ? 14.036 -29.114 -21.394 0.50 15.60 364 LEU A CA 1
ATOM 2819 C CA B LEU A 1 343 ? 14.033 -29.104 -21.409 0.50 17.12 364 LEU A CA 1
ATOM 2820 C C . LEU A 1 343 ? 12.776 -28.693 -20.657 1.00 16.15 364 LEU A C 1
ATOM 2821 O O . LEU A 1 343 ? 11.676 -28.750 -21.211 1.00 18.12 364 LEU A O 1
ATOM 2830 N N . ILE A 1 344 ? 12.945 -28.263 -19.407 1.00 13.84 365 ILE A N 1
ATOM 2831 C CA . ILE A 1 344 ? 11.895 -27.591 -18.652 1.00 13.67 365 ILE A CA 1
ATOM 2832 C C . ILE A 1 344 ? 12.356 -26.152 -18.461 1.00 13.19 365 ILE A C 1
ATOM 2833 O O . ILE A 1 344 ? 13.507 -25.912 -18.083 1.00 14.87 365 ILE A O 1
ATOM 2838 N N . MET A 1 345 ? 11.478 -25.197 -18.748 1.00 14.41 366 MET A N 1
ATOM 2839 C CA A MET A 1 345 ? 11.828 -23.783 -18.688 0.75 15.05 366 MET A CA 1
ATOM 2840 C CA B MET A 1 345 ? 11.834 -23.785 -18.683 0.25 14.94 366 MET A CA 1
ATOM 2841 C C . MET A 1 345 ? 11.597 -23.257 -17.273 1.00 14.55 366 MET A C 1
ATOM 2842 O O . MET A 1 345 ? 10.459 -23.222 -16.798 1.00 14.52 366 MET A O 1
ATOM 2851 N N . ALA A 1 346 ? 12.680 -22.838 -16.609 1.00 14.14 367 ALA A N 1
ATOM 2852 C CA . ALA A 1 346 ? 12.624 -22.251 -15.274 1.00 14.12 367 ALA A CA 1
ATOM 2853 C C . ALA A 1 346 ? 13.417 -20.949 -15.226 1.00 14.69 367 ALA A C 1
ATOM 2854 O O . ALA A 1 346 ? 13.969 -20.592 -14.183 1.00 16.31 367 ALA A O 1
ATOM 2856 N N . SER A 1 347 ? 13.473 -20.230 -16.350 1.00 15.39 368 SER A N 1
ATOM 2857 C CA . SER A 1 347 ? 14.320 -19.050 -16.476 1.00 16.35 368 SER A CA 1
ATOM 2858 C C . SER A 1 347 ? 14.140 -18.105 -15.298 1.00 14.86 368 SER A C 1
ATOM 2859 O O . SER A 1 347 ? 13.022 -17.677 -14.992 1.00 16.20 368 SER A O 1
ATOM 2862 N N . SER A 1 348 ? 15.258 -17.758 -14.656 1.00 15.62 369 SER A N 1
ATOM 2863 C CA . SER A 1 348 ? 15.202 -16.904 -13.478 1.00 16.19 369 SER A CA 1
ATOM 2864 C C . SER A 1 348 ? 14.719 -15.497 -13.800 1.00 17.47 369 SER A C 1
ATOM 2865 O O . SER A 1 348 ? 14.349 -14.760 -12.883 1.00 18.53 369 SER A O 1
ATOM 2868 N N . GLU A 1 349 ? 14.707 -15.110 -15.077 1.00 17.95 370 GLU A N 1
ATOM 2869 C CA A GLU A 1 349 ? 14.167 -13.814 -15.477 0.50 18.07 370 GLU A CA 1
ATOM 2870 C CA B GLU A 1 349 ? 14.172 -13.806 -15.434 0.50 18.93 370 GLU A CA 1
ATOM 2871 C C . GLU A 1 349 ? 12.656 -13.741 -15.289 1.00 16.77 370 GLU A C 1
ATOM 2872 O O . GLU A 1 349 ? 12.108 -12.638 -15.169 1.00 18.76 370 GLU A O 1
ATOM 2883 N N . TYR A 1 350 ? 11.974 -14.890 -15.257 1.00 15.59 371 TYR A N 1
ATOM 2884 C CA . TYR A 1 350 ? 10.517 -14.941 -15.217 1.00 15.90 371 TYR A CA 1
ATOM 2885 C C . TYR A 1 350 ? 9.978 -15.815 -14.094 1.00 15.16 371 TYR A C 1
ATOM 2886 O O . TYR A 1 350 ? 8.844 -15.611 -13.637 1.00 16.85 371 TYR A O 1
ATOM 2895 N N . CYS A 1 351 ? 10.758 -16.813 -13.667 1.00 15.33 372 CYS A N 1
ATOM 2896 C CA . CYS A 1 351 ? 10.221 -17.936 -12.907 1.00 14.43 372 CYS A CA 1
ATOM 2897 C C . CYS A 1 351 ? 10.762 -18.047 -11.499 1.00 14.15 372 CYS A C 1
ATOM 2898 O O . CYS A 1 351 ? 10.285 -18.905 -10.742 1.00 13.27 372 CYS A O 1
ATOM 2901 N N . TYR A 1 352 ? 11.750 -17.235 -11.131 1.00 14.47 373 TYR A N 1
ATOM 2902 C CA . TYR A 1 352 ? 12.353 -17.305 -9.803 1.00 13.73 373 TYR A CA 1
ATOM 2903 C C . TYR A 1 352 ? 11.508 -16.440 -8.876 1.00 13.27 373 TYR A C 1
ATOM 2904 O O . TYR A 1 352 ? 11.672 -15.218 -8.818 1.00 14.33 373 TYR A O 1
ATOM 2913 N N . LEU A 1 353 ? 10.588 -17.079 -8.151 1.00 12.55 374 LEU A N 1
ATOM 2914 C CA . LEU A 1 353 ? 9.611 -16.334 -7.370 1.00 13.72 374 LEU A CA 1
ATOM 2915 C C . LEU A 1 353 ? 10.139 -15.918 -6.004 1.00 13.98 374 LEU A C 1
ATOM 2916 O O . LEU A 1 353 ? 9.403 -15.279 -5.239 1.00 14.89 374 LEU A O 1
ATOM 2921 N N . ASP A 1 354 ? 11.392 -16.248 -5.684 1.00 13.60 375 ASP A N 1
ATOM 2922 C CA . ASP A 1 354 ? 12.022 -15.633 -4.525 1.00 13.78 375 ASP A CA 1
ATOM 2923 C C . ASP A 1 354 ? 12.343 -14.160 -4.764 1.00 14.46 375 ASP A C 1
ATOM 2924 O O . ASP A 1 354 ? 12.509 -13.414 -3.794 1.00 15.36 375 ASP A O 1
ATOM 2929 N N . PHE A 1 355 ? 12.413 -13.723 -6.023 1.00 14.40 376 PHE A N 1
ATOM 2930 C CA . PHE A 1 355 ? 12.752 -12.334 -6.308 1.00 14.08 376 PHE A CA 1
ATOM 2931 C C . PHE A 1 355 ? 11.569 -11.438 -5.936 1.00 14.56 376 PHE A C 1
ATOM 2932 O O . PHE A 1 355 ? 10.415 -11.871 -5.995 1.00 15.07 376 PHE A O 1
ATOM 2940 N N . PRO A 1 356 ? 11.825 -10.189 -5.533 1.00 15.32 377 PRO A N 1
ATOM 2941 C CA . PRO A 1 356 ? 10.715 -9.301 -5.157 1.00 16.75 377 PRO A CA 1
ATOM 2942 C C . PRO A 1 356 ? 9.814 -9.012 -6.351 1.00 16.60 377 PRO A C 1
ATOM 2943 O O . PRO A 1 356 ? 10.271 -8.919 -7.492 1.00 17.26 377 PRO A O 1
ATOM 2947 N N . GLN A 1 357 ? 8.512 -8.869 -6.077 1.00 15.34 378 GLN A N 1
ATOM 2948 C CA . GLN A 1 357 ? 7.546 -8.649 -7.149 1.00 15.62 378 GLN A CA 1
ATOM 2949 C C . GLN A 1 357 ? 7.194 -7.184 -7.366 1.00 16.87 378 GLN A C 1
ATOM 2950 O O . GLN A 1 357 ? 6.623 -6.851 -8.410 1.00 17.60 378 GLN A O 1
ATOM 2956 N N . ILE A 1 358 ? 7.510 -6.309 -6.414 1.00 17.22 379 ILE A N 1
ATOM 2957 C CA . ILE A 1 358 ? 7.307 -4.874 -6.564 1.00 17.77 379 ILE A CA 1
ATOM 2958 C C . ILE A 1 358 ? 8.612 -4.183 -6.206 1.00 20.38 379 ILE A C 1
ATOM 2959 O O . ILE A 1 358 ? 9.216 -4.491 -5.171 1.00 19.52 379 ILE A O 1
ATOM 2964 N N . GLN A 1 359 ? 9.054 -3.272 -7.068 1.00 21.66 380 GLN A N 1
ATOM 2965 C CA . GLN A 1 359 ? 10.310 -2.568 -6.843 1.00 23.10 380 GLN A CA 1
ATOM 2966 C C . GLN A 1 359 ? 10.293 -1.876 -5.484 1.00 23.77 380 GLN A C 1
ATOM 2967 O O . GLN A 1 359 ? 9.327 -1.193 -5.127 1.00 24.61 380 GLN A O 1
ATOM 2973 N N . GLY A 1 360 ? 11.365 -2.064 -4.721 1.00 23.18 381 GLY A N 1
ATOM 2974 C CA . GLY A 1 360 ? 11.468 -1.533 -3.382 1.00 23.53 381 GLY A CA 1
ATOM 2975 C C . GLY A 1 360 ? 11.239 -2.561 -2.295 1.00 23.63 381 GLY A C 1
ATOM 2976 O O . GLY A 1 360 ? 11.585 -2.307 -1.135 1.00 25.67 381 GLY A O 1
ATOM 2977 N N . GLN A 1 361 ? 10.665 -3.711 -2.637 1.00 21.00 382 GLN A N 1
ATOM 2978 C CA . GLN A 1 361 ? 10.566 -4.793 -1.675 1.00 19.23 382 GLN A CA 1
ATOM 2979 C C . GLN A 1 361 ? 11.930 -5.457 -1.513 1.00 20.62 382 GLN A C 1
ATOM 2980 O O . GLN A 1 361 ? 12.819 -5.314 -2.359 1.00 22.07 382 GLN A O 1
ATOM 2986 N N . ARG A 1 362 ? 12.097 -6.184 -0.407 1.00 20.39 383 ARG A N 1
ATOM 2987 C CA . ARG A 1 362 ? 13.423 -6.672 -0.029 1.00 22.06 383 ARG A CA 1
ATOM 2988 C C . ARG A 1 362 ? 14.069 -7.467 -1.158 1.00 21.44 383 ARG A C 1
ATOM 2989 O O . ARG A 1 362 ? 13.488 -8.428 -1.678 1.00 20.24 383 ARG A O 1
ATOM 2997 N N . ASN A 1 363 ? 15.272 -7.047 -1.545 1.00 21.31 384 ASN A N 1
ATOM 2998 C CA . ASN A 1 363 ? 16.037 -7.727 -2.579 1.00 22.85 384 ASN A CA 1
ATOM 2999 C C . ASN A 1 363 ? 17.352 -8.277 -2.056 1.00 22.22 384 ASN A C 1
ATOM 3000 O O . ASN A 1 363 ? 18.123 -8.854 -2.832 1.00 22.81 384 ASN A O 1
ATOM 3005 N N . TRP A 1 364 ? 17.628 -8.112 -0.764 1.00 23.41 385 TRP A N 1
ATOM 3006 C CA . TRP A 1 364 ? 18.788 -8.702 -0.101 1.00 24.21 385 TRP A CA 1
ATOM 3007 C C . TRP A 1 364 ? 20.106 -8.262 -0.730 1.00 27.35 385 TRP A C 1
ATOM 3008 O O . TRP A 1 364 ? 21.133 -8.932 -0.579 1.00 29.26 385 TRP A O 1
ATOM 3019 N N . GLY A 1 365 ? 20.082 -7.123 -1.419 1.00 27.76 386 GLY A N 1
ATOM 3020 C CA . GLY A 1 365 ? 21.263 -6.533 -2.004 1.00 29.31 386 GLY A CA 1
ATOM 3021 C C . GLY A 1 365 ? 21.628 -7.028 -3.385 1.00 32.12 386 GLY A C 1
ATOM 3022 O O . GLY A 1 365 ? 22.669 -6.613 -3.912 1.00 33.76 386 GLY A O 1
ATOM 3023 N N . TRP A 1 366 ? 20.816 -7.891 -3.999 1.00 29.51 387 TRP A N 1
ATOM 3024 C CA . TRP A 1 366 ? 21.213 -8.431 -5.296 1.00 30.43 387 TRP A CA 1
ATOM 3025 C C . TRP A 1 366 ? 20.057 -8.788 -6.227 1.00 27.87 387 TRP A C 1
ATOM 3026 O O . TRP A 1 366 ? 20.242 -8.787 -7.447 1.00 31.37 387 TRP A O 1
ATOM 3037 N N . MET A 1 367 ? 18.877 -9.105 -5.690 1.00 23.69 388 MET A N 1
ATOM 3038 C CA . MET A 1 367 ? 17.813 -9.643 -6.532 1.00 22.26 388 MET A CA 1
ATOM 3039 C C . MET A 1 367 ? 17.199 -8.557 -7.405 1.00 22.45 388 MET A C 1
ATOM 3040 O O . MET A 1 367 ? 16.881 -7.462 -6.927 1.00 25.02 388 MET A O 1
ATOM 3045 N N . LYS A 1 368 ? 17.014 -8.871 -8.685 1.00 22.92 389 LYS A N 1
ATOM 3046 C CA . LYS A 1 368 ? 16.211 -8.016 -9.543 1.00 22.91 389 LYS A CA 1
ATOM 3047 C C . LYS A 1 368 ? 14.733 -8.180 -9.199 1.00 20.51 389 LYS A C 1
ATOM 3048 O O . LYS A 1 368 ? 14.314 -9.154 -8.569 1.00 21.19 389 LYS A O 1
ATOM 3054 N N . THR A 1 369 ? 13.937 -7.204 -9.617 1.00 21.02 390 THR A N 1
ATOM 3055 C CA . THR A 1 369 ? 12.493 -7.285 -9.462 1.00 19.06 390 THR A CA 1
ATOM 3056 C C . THR A 1 369 ? 11.907 -8.055 -10.639 1.00 18.71 390 THR A C 1
ATOM 3057 O O . THR A 1 369 ? 12.283 -7.816 -11.791 1.00 20.95 390 THR A O 1
ATOM 3061 N N . THR A 1 370 ? 11.010 -8.998 -10.346 1.00 16.54 391 THR A N 1
ATOM 3062 C CA . THR A 1 370 ? 10.210 -9.669 -11.367 1.00 15.91 391 THR A CA 1
ATOM 3063 C C . THR A 1 370 ? 8.750 -9.353 -11.069 1.00 16.50 391 THR A C 1
ATOM 3064 O O . THR A 1 370 ? 8.146 -9.958 -10.177 1.00 16.32 391 THR A O 1
ATOM 3068 N N . THR A 1 371 ? 8.186 -8.396 -11.802 1.00 17.42 392 THR A N 1
ATOM 3069 C CA . THR A 1 371 ? 6.803 -8.021 -11.566 1.00 17.52 392 THR A CA 1
ATOM 3070 C C . THR A 1 371 ? 5.868 -9.083 -12.134 1.00 16.86 392 THR A C 1
ATOM 3071 O O . THR A 1 371 ? 6.263 -9.953 -12.922 1.00 17.61 392 THR A O 1
ATOM 3075 N N . LEU A 1 372 ? 4.604 -8.999 -11.715 1.00 17.10 393 LEU A N 1
ATOM 3076 C CA . LEU A 1 372 ? 3.575 -9.869 -12.273 1.00 16.99 393 LEU A CA 1
ATOM 3077 C C . LEU A 1 372 ? 3.487 -9.713 -13.786 1.00 15.61 393 LEU A C 1
ATOM 3078 O O . LEU A 1 372 ? 3.358 -10.704 -14.514 1.00 16.29 393 LEU A O 1
ATOM 3083 N N . GLN A 1 373 ? 3.579 -8.475 -14.280 1.00 17.50 394 GLN A N 1
ATOM 3084 C CA . GLN A 1 373 ? 3.513 -8.248 -15.721 1.00 18.44 394 GLN A CA 1
ATOM 3085 C C . GLN A 1 373 ? 4.700 -8.878 -16.441 1.00 17.75 394 GLN A C 1
ATOM 3086 O O . GLN A 1 373 ? 4.539 -9.463 -17.519 1.00 18.90 394 GLN A O 1
ATOM 3092 N N . LYS A 1 374 ? 5.899 -8.770 -15.863 1.00 18.06 395 LYS A N 1
ATOM 3093 C CA . LYS A 1 374 ? 7.071 -9.410 -16.454 1.00 18.39 395 LYS A CA 1
ATOM 3094 C C . LYS A 1 374 ? 6.886 -10.918 -16.501 1.00 17.17 395 LYS A C 1
ATOM 3095 O O . LYS A 1 374 ? 7.147 -11.566 -17.523 1.00 18.10 395 LYS A O 1
ATOM 3101 N N . CYS A 1 375 ? 6.437 -11.491 -15.384 1.00 16.66 396 CYS A N 1
ATOM 3102 C CA A CYS A 1 375 ? 6.183 -12.920 -15.327 0.80 16.88 396 CYS A CA 1
ATOM 3103 C CA B CYS A 1 375 ? 6.156 -12.923 -15.316 0.20 16.23 396 CYS A CA 1
ATOM 3104 C C . CYS A 1 375 ? 5.231 -13.355 -16.440 1.00 16.37 396 CYS A C 1
ATOM 3105 O O . CYS A 1 375 ? 5.489 -14.346 -17.138 1.00 17.10 396 CYS A O 1
ATOM 3110 N N . TYR A 1 376 ? 4.124 -12.624 -16.616 1.00 16.95 397 TYR A N 1
ATOM 3111 C CA . TYR A 1 376 ? 3.142 -12.976 -17.634 1.00 15.94 397 TYR A CA 1
ATOM 3112 C C . TYR A 1 376 ? 3.708 -12.885 -19.050 1.00 16.42 397 TYR A C 1
ATOM 3113 O O . TYR A 1 376 ? 3.167 -13.518 -19.968 1.00 16.96 397 TYR A O 1
ATOM 3122 N N . ASP A 1 377 ? 4.791 -12.132 -19.250 1.00 16.93 398 ASP A N 1
ATOM 3123 C CA A ASP A 1 377 ? 5.371 -12.060 -20.582 0.70 17.77 398 ASP A CA 1
ATOM 3124 C CA B ASP A 1 377 ? 5.422 -12.046 -20.563 0.30 17.10 398 ASP A CA 1
ATOM 3125 C C . ASP A 1 377 ? 6.043 -13.362 -21.010 1.00 17.27 398 ASP A C 1
ATOM 3126 O O . ASP A 1 377 ? 6.448 -13.468 -22.170 1.00 19.94 398 ASP A O 1
ATOM 3135 N N . LEU A 1 378 ? 6.149 -14.350 -20.123 1.00 16.43 399 LEU A N 1
ATOM 3136 C CA . LEU A 1 378 ? 6.844 -15.592 -20.449 1.00 16.19 399 LEU A CA 1
ATOM 3137 C C . LEU A 1 378 ? 6.069 -16.415 -21.474 1.00 17.01 399 LEU A C 1
ATOM 3138 O O . LEU A 1 378 ? 4.914 -16.789 -21.241 1.00 16.71 399 LEU A O 1
ATOM 3143 N N . ASP A 1 379 ? 6.718 -16.699 -22.601 1.00 17.38 400 ASP A N 1
ATOM 3144 C CA . ASP A 1 379 ? 6.354 -17.794 -23.493 1.00 17.53 400 ASP A CA 1
ATOM 3145 C C . ASP A 1 379 ? 7.454 -18.828 -23.311 1.00 17.29 400 ASP A C 1
ATOM 3146 O O . ASP A 1 379 ? 8.615 -18.541 -23.646 1.00 18.56 400 ASP A O 1
ATOM 3151 N N . PRO A 1 380 ? 7.167 -20.013 -22.751 1.00 16.28 401 PRO A N 1
ATOM 3152 C CA . PRO A 1 380 ? 8.248 -20.985 -22.500 1.00 17.05 401 PRO A CA 1
ATOM 3153 C C . PRO A 1 380 ? 9.062 -21.327 -23.728 1.00 18.42 401 PRO A C 1
ATOM 3154 O O . PRO A 1 380 ? 10.244 -21.676 -23.597 1.00 19.13 401 PRO A O 1
ATOM 3158 N N . ALA A 1 381 ? 8.473 -21.219 -24.921 1.00 18.01 402 ALA A N 1
ATOM 3159 C CA . ALA A 1 381 ? 9.168 -21.500 -26.170 1.00 20.14 402 ALA A CA 1
ATOM 3160 C C . ALA A 1 381 ? 9.894 -20.289 -26.733 1.00 20.70 402 ALA A C 1
ATOM 3161 O O . ALA A 1 381 ? 10.616 -20.431 -27.725 1.00 22.32 402 ALA A O 1
ATOM 3163 N N . PHE A 1 382 ? 9.727 -19.114 -26.126 1.00 19.35 403 PHE A N 1
ATOM 3164 C CA . PHE A 1 382 ? 10.388 -17.892 -26.582 1.00 22.12 403 PHE A CA 1
ATOM 3165 C C . PHE A 1 382 ? 10.168 -17.645 -28.073 1.00 26.50 403 PHE A C 1
ATOM 3166 O O . PHE A 1 382 ? 11.076 -17.235 -28.802 1.00 29.99 403 PHE A O 1
ATOM 3174 N N . GLY A 1 383 ? 8.943 -17.909 -28.527 1.00 25.37 404 GLY A N 1
ATOM 3175 C CA . GLY A 1 383 ? 8.557 -17.668 -29.900 1.00 27.15 404 GLY A CA 1
ATOM 3176 C C . GLY A 1 383 ? 9.095 -18.654 -30.911 1.00 28.73 404 GLY A C 1
ATOM 3177 O O . GLY A 1 383 ? 8.869 -18.461 -32.112 1.00 32.59 404 GLY A O 1
ATOM 3178 N N . LYS A 1 384 ? 9.787 -19.706 -30.474 1.00 28.47 405 LYS A N 1
ATOM 3179 C CA . LYS A 1 384 ? 10.413 -20.626 -31.408 1.00 30.34 405 LYS A CA 1
ATOM 3180 C C . LYS A 1 384 ? 9.401 -21.646 -31.927 1.00 32.61 405 LYS A C 1
ATOM 3181 O O . LYS A 1 384 ? 8.483 -22.045 -31.204 1.00 33.12 405 LYS A O 1
ATOM 3187 N N . PRO A 1 385 ? 9.548 -22.079 -33.177 1.00 33.93 406 PRO A N 1
ATOM 3188 C CA . PRO A 1 385 ? 8.605 -23.050 -33.742 1.00 35.30 406 PRO A CA 1
ATOM 3189 C C . PRO A 1 385 ? 8.819 -24.442 -33.165 1.00 35.82 406 PRO A C 1
ATOM 3190 O O . PRO A 1 385 ? 9.834 -24.747 -32.536 1.00 34.47 406 PRO A O 1
ATOM 3194 N N . GLU A 1 386 ? 7.823 -25.299 -33.409 1.00 37.49 407 GLU A N 1
ATOM 3195 C CA . GLU A 1 386 ? 7.802 -26.634 -32.815 1.00 41.35 407 GLU A CA 1
ATOM 3196 C C . GLU A 1 386 ? 9.012 -27.461 -33.235 1.00 41.68 407 GLU A C 1
ATOM 3197 O O . GLU A 1 386 ? 9.521 -28.268 -32.450 1.00 41.14 407 GLU A O 1
ATOM 3203 N N . LYS A 1 387 ? 9.482 -27.290 -34.472 1.00 42.36 408 LYS A N 1
ATOM 3204 C CA . LYS A 1 387 ? 10.671 -28.023 -34.892 1.00 46.77 408 LYS A CA 1
ATOM 3205 C C . LYS A 1 387 ? 11.907 -27.609 -34.102 1.00 45.75 408 LYS A C 1
ATOM 3206 O O . LYS A 1 387 ? 12.832 -28.414 -33.952 1.00 48.71 408 LYS A O 1
ATOM 3212 N N . GLU A 1 388 ? 11.933 -26.388 -33.567 1.00 40.03 409 GLU A N 1
ATOM 3213 C CA . GLU A 1 388 ? 13.064 -25.932 -32.771 1.00 36.48 409 GLU A CA 1
ATOM 3214 C C . GLU A 1 388 ? 12.847 -26.069 -31.271 1.00 31.80 409 GLU A C 1
ATOM 3215 O O . GLU A 1 388 ? 13.830 -26.084 -30.521 1.00 31.05 409 GLU A O 1
ATOM 3221 N N . ALA A 1 389 ? 11.599 -26.175 -30.812 1.00 29.79 410 ALA A N 1
ATOM 3222 C CA . ALA A 1 389 ? 11.311 -26.107 -29.383 1.00 27.64 410 ALA A CA 1
ATOM 3223 C C . ALA A 1 389 ? 10.385 -27.213 -28.886 1.00 25.95 410 ALA A C 1
ATOM 3224 O O . ALA A 1 389 ? 9.886 -27.124 -27.755 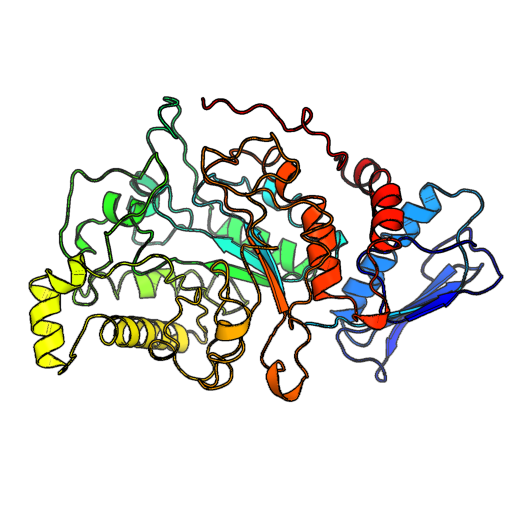1.00 27.01 410 ALA A O 1
ATOM 3226 N N . GLY A 1 390 ? 10.157 -28.258 -29.679 1.00 25.86 411 GLY A N 1
ATOM 3227 C CA . GLY A 1 390 ? 9.235 -29.305 -29.271 1.00 25.24 411 GLY A CA 1
ATOM 3228 C C . GLY A 1 390 ? 9.732 -30.173 -28.137 1.00 23.20 411 GLY A C 1
ATOM 3229 O O . GLY A 1 390 ? 8.935 -30.913 -27.550 1.00 24.77 411 GLY A O 1
ATOM 3230 N N . HIS A 1 391 ? 11.022 -30.106 -27.826 1.00 22.20 412 HIS A N 1
ATOM 3231 C CA . HIS A 1 391 ? 11.598 -30.827 -26.702 1.00 20.02 412 HIS A CA 1
ATOM 3232 C C . HIS A 1 391 ? 11.388 -30.105 -25.376 1.00 19.12 412 HIS A C 1
ATOM 3233 O O . HIS A 1 391 ? 11.823 -30.612 -24.335 1.00 18.74 412 HIS A O 1
ATOM 3240 N N . ILE A 1 392 ? 10.737 -28.946 -25.387 1.00 17.49 413 ILE A N 1
ATOM 3241 C CA . ILE A 1 392 ? 10.375 -28.256 -24.152 1.00 16.25 413 ILE A CA 1
ATOM 3242 C C . ILE A 1 392 ? 9.143 -28.936 -23.570 1.00 16.65 413 ILE A C 1
ATOM 3243 O O . ILE A 1 392 ? 8.100 -29.026 -24.229 1.00 18.69 413 ILE A O 1
ATOM 3248 N N . ARG A 1 393 ? 9.267 -29.422 -22.335 1.00 16.02 414 ARG A N 1
ATOM 3249 C CA . ARG A 1 393 ? 8.193 -30.146 -21.673 1.00 15.91 414 ARG A CA 1
ATOM 3250 C C . ARG A 1 393 ? 7.260 -29.240 -20.887 1.00 13.94 414 ARG A C 1
ATOM 3251 O O . ARG A 1 393 ? 6.143 -29.665 -20.565 1.00 15.09 414 ARG A O 1
ATOM 3259 N N . GLY A 1 394 ? 7.678 -28.024 -20.564 1.00 14.34 415 GLY A N 1
ATOM 3260 C CA . GLY A 1 394 ? 6.797 -27.125 -19.847 1.00 13.73 415 GLY A CA 1
ATOM 3261 C C . GLY A 1 394 ? 7.578 -26.093 -19.045 1.00 13.06 415 GLY A C 1
ATOM 3262 O O . GLY A 1 394 ? 8.680 -25.694 -19.421 1.00 14.62 415 GLY A O 1
ATOM 3263 N N . VAL A 1 395 ? 6.967 -25.670 -17.946 1.00 13.16 416 VAL A N 1
ATOM 3264 C CA . VAL A 1 395 ? 7.413 -24.510 -17.187 1.00 12.65 416 VAL A CA 1
ATOM 3265 C C . VAL A 1 395 ? 7.466 -24.887 -15.716 1.00 11.70 416 VAL A C 1
ATOM 3266 O O . VAL A 1 395 ? 6.756 -25.789 -15.265 1.00 12.81 416 VAL A O 1
ATOM 3270 N N . HIS A 1 396 ? 8.312 -24.185 -14.963 1.00 12.54 417 HIS A N 1
ATOM 3271 C CA . HIS A 1 396 ? 8.590 -24.574 -13.584 1.00 12.32 417 HIS A CA 1
ATOM 3272 C C . HIS A 1 396 ? 9.077 -23.344 -12.835 1.00 12.68 417 HIS A C 1
ATOM 3273 O O . HIS A 1 396 ? 10.036 -22.699 -13.268 1.00 14.51 417 HIS A O 1
ATOM 3280 N N . ALA A 1 397 ? 8.436 -23.021 -11.716 1.00 11.99 418 ALA A N 1
ATOM 3281 C CA . ALA A 1 397 ? 8.792 -21.822 -10.955 1.00 11.47 418 ALA A CA 1
ATOM 3282 C C . ALA A 1 397 ? 9.279 -22.185 -9.560 1.00 12.52 418 ALA A C 1
ATOM 3283 O O . ALA A 1 397 ? 8.472 -22.629 -8.722 1.00 12.68 418 ALA A O 1
ATOM 3285 N N . PRO A 1 398 ? 10.564 -22.012 -9.261 1.00 11.77 419 PRO A N 1
ATOM 3286 C CA . PRO A 1 398 ? 11.051 -22.259 -7.895 1.00 13.13 419 PRO A CA 1
ATOM 3287 C C . PRO A 1 398 ? 10.759 -21.090 -6.968 1.00 13.03 419 PRO A C 1
ATOM 3288 O O . PRO A 1 398 ? 10.921 -19.919 -7.331 1.00 14.51 419 PRO A O 1
ATOM 3292 N N . VAL A 1 399 ? 10.357 -21.424 -5.739 1.00 12.44 420 VAL A N 1
ATOM 3293 C CA . VAL A 1 399 ? 10.201 -20.414 -4.698 1.00 13.72 420 VAL A CA 1
ATOM 3294 C C . VAL A 1 399 ? 11.309 -20.621 -3.669 1.00 12.92 420 VAL A C 1
ATOM 3295 O O . VAL A 1 399 ? 11.073 -21.131 -2.564 1.00 13.71 420 VAL A O 1
ATOM 3299 N N . TRP A 1 400 ? 12.529 -20.234 -4.035 1.00 13.01 421 TRP A N 1
ATOM 3300 C CA . TRP A 1 400 ? 13.681 -20.449 -3.167 1.00 12.73 421 TRP A CA 1
ATOM 3301 C C . TRP A 1 400 ? 13.466 -19.741 -1.837 1.00 13.27 421 TRP A C 1
ATOM 3302 O O . TRP A 1 400 ? 12.914 -18.639 -1.783 1.00 13.99 421 TRP A O 1
ATOM 3313 N N . ALA A 1 401 ? 13.913 -20.377 -0.752 1.00 12.24 422 ALA A N 1
ATOM 3314 C CA . ALA A 1 401 ? 13.480 -19.958 0.575 1.00 12.02 422 ALA A CA 1
ATOM 3315 C C . ALA A 1 401 ? 14.619 -19.544 1.499 1.00 13.51 422 ALA A C 1
ATOM 3316 O O . ALA A 1 401 ? 14.425 -19.529 2.717 1.00 14.40 422 ALA A O 1
ATOM 3318 N N . GLU A 1 402 ? 15.793 -19.190 0.961 1.00 13.44 423 GLU A N 1
ATOM 3319 C CA . GLU A 1 402 ? 16.835 -18.622 1.819 1.00 14.51 423 GLU A CA 1
ATOM 3320 C C . GLU A 1 402 ? 16.249 -17.559 2.739 1.00 13.81 423 GLU A C 1
ATOM 3321 O O . GLU A 1 402 ? 16.576 -17.503 3.934 1.00 16.46 423 GLU A O 1
ATOM 3327 N N . ARG A 1 403 ? 15.365 -16.713 2.200 1.00 14.44 424 ARG A N 1
ATOM 3328 C CA . ARG A 1 403 ? 14.847 -15.553 2.915 1.00 14.66 424 ARG A CA 1
ATOM 3329 C C . ARG A 1 403 ? 13.340 -15.631 3.152 1.00 16.30 424 ARG A C 1
ATOM 3330 O O . ARG A 1 403 ? 12.711 -14.604 3.427 1.00 19.73 424 ARG A O 1
ATOM 3338 N N . LEU A 1 404 ? 12.736 -16.816 3.061 1.00 15.20 425 LEU A N 1
ATOM 3339 C CA . LEU A 1 404 ? 11.289 -16.960 3.234 1.00 15.05 425 LEU A CA 1
ATOM 3340 C C . LEU A 1 404 ? 11.029 -17.942 4.367 1.00 16.36 425 LEU A C 1
ATOM 3341 O O . LEU A 1 404 ? 10.981 -19.162 4.148 1.00 17.43 425 LEU A O 1
ATOM 3346 N N . PRO A 1 405 ? 10.860 -17.454 5.599 1.00 15.35 426 PRO A N 1
ATOM 3347 C CA . PRO A 1 405 ? 10.924 -18.344 6.766 1.00 16.95 426 PRO A CA 1
ATOM 3348 C C . PRO A 1 405 ? 9.642 -19.070 7.139 1.00 15.95 426 PRO A C 1
ATOM 3349 O O . PRO A 1 405 ? 9.705 -19.957 8.000 1.00 18.33 426 PRO A O 1
ATOM 3353 N N . ASP A 1 406 ? 8.499 -18.741 6.538 1.00 16.39 427 ASP A N 1
ATOM 3354 C CA . ASP A 1 406 ? 7.248 -19.402 6.880 1.00 15.12 427 ASP A CA 1
ATOM 3355 C C . ASP A 1 406 ? 6.296 -19.338 5.690 1.00 15.52 427 ASP A C 1
ATOM 3356 O O . ASP A 1 406 ? 6.567 -18.672 4.686 1.00 15.28 427 ASP A O 1
ATOM 3361 N N . LEU A 1 407 ? 5.163 -20.036 5.824 1.00 15.53 428 LEU A N 1
ATOM 3362 C CA . LEU A 1 407 ? 4.207 -20.115 4.721 1.00 15.89 428 LEU A CA 1
ATOM 3363 C C . LEU A 1 407 ? 3.666 -18.739 4.354 1.00 15.96 428 LEU A C 1
ATOM 3364 O O . LEU A 1 407 ? 3.439 -18.450 3.174 1.00 15.96 428 LEU A O 1
ATOM 3369 N N . ASN A 1 408 ? 3.443 -17.878 5.350 1.00 16.47 429 ASN A N 1
ATOM 3370 C CA . ASN A 1 408 ? 2.956 -16.531 5.069 1.00 16.69 429 ASN A CA 1
ATOM 3371 C C . ASN A 1 408 ? 3.888 -15.811 4.100 1.00 16.43 429 ASN A C 1
ATOM 3372 O O . ASN A 1 408 ? 3.441 -15.219 3.110 1.00 16.53 429 ASN A O 1
ATOM 3377 N N . HIS A 1 409 ? 5.195 -15.875 4.360 1.00 15.36 430 HIS A N 1
ATOM 3378 C CA . HIS A 1 409 ? 6.163 -15.256 3.458 1.00 15.37 430 HIS A CA 1
ATOM 3379 C C . HIS A 1 409 ? 6.228 -15.989 2.121 1.00 14.78 430 HIS A C 1
ATOM 3380 O O . HIS A 1 409 ? 6.388 -15.357 1.069 1.00 15.00 430 HIS A O 1
ATOM 3387 N N . LEU A 1 410 ? 6.134 -17.321 2.154 1.00 14.72 431 LEU A N 1
ATOM 3388 C CA A LEU A 1 410 ? 6.214 -18.114 0.934 0.70 14.35 431 LEU A CA 1
ATOM 3389 C CA B LEU A 1 410 ? 6.207 -18.118 0.930 0.30 14.06 431 LEU A CA 1
ATOM 3390 C C . LEU A 1 410 ? 5.071 -17.775 -0.020 1.00 14.12 431 LEU A C 1
ATOM 3391 O O . LEU A 1 410 ? 5.291 -17.535 -1.214 1.00 14.55 431 LEU A O 1
ATOM 3400 N N . LEU A 1 411 ? 3.839 -17.774 0.489 1.00 13.68 432 LEU A N 1
ATOM 3401 C CA . LEU A 1 411 ? 2.697 -17.463 -0.361 1.00 13.93 432 LEU A CA 1
ATOM 3402 C C . LEU A 1 411 ? 2.743 -16.024 -0.840 1.00 14.07 432 LEU A C 1
ATOM 3403 O O . LEU A 1 411 ? 2.287 -15.733 -1.952 1.00 15.07 432 LEU A O 1
ATOM 3408 N N . TYR A 1 412 ? 3.275 -15.111 -0.019 1.00 13.31 433 TYR A N 1
ATOM 3409 C CA . TYR A 1 412 ? 3.356 -13.722 -0.449 1.00 13.92 433 TYR A CA 1
ATOM 3410 C C . TYR A 1 412 ? 4.180 -13.590 -1.723 1.00 14.48 433 TYR A C 1
ATOM 3411 O O . TYR A 1 412 ? 3.801 -12.851 -2.638 1.00 15.16 433 TYR A O 1
ATOM 3420 N N . ARG A 1 413 ? 5.319 -14.291 -1.798 1.00 13.36 434 ARG A N 1
ATOM 3421 C CA . ARG A 1 413 ? 6.132 -14.205 -3.009 1.00 13.65 434 ARG A CA 1
ATOM 3422 C C . ARG A 1 413 ? 5.672 -15.162 -4.103 1.00 12.81 434 ARG A C 1
ATOM 3423 O O . ARG A 1 413 ? 5.819 -14.843 -5.285 1.00 14.71 434 ARG A O 1
ATOM 3431 N N . ALA A 1 414 ? 5.085 -16.305 -3.747 1.00 13.22 435 ALA A N 1
ATOM 3432 C CA . ALA A 1 414 ? 4.659 -17.246 -4.779 1.00 13.57 435 ALA A CA 1
ATOM 3433 C C . ALA A 1 414 ? 3.481 -16.712 -5.585 1.00 13.31 435 ALA A C 1
ATOM 3434 O O . ALA A 1 414 ? 3.437 -16.890 -6.807 1.00 14.33 435 ALA A O 1
ATOM 3436 N N . TYR A 1 415 ? 2.505 -16.062 -4.916 1.00 13.23 436 TYR A N 1
ATOM 3437 C CA . TYR A 1 415 ? 1.282 -15.568 -5.539 1.00 13.71 436 TYR A CA 1
ATOM 3438 C C . TYR A 1 415 ? 1.260 -14.045 -5.548 1.00 13.32 436 TYR A C 1
ATOM 3439 O O . TYR A 1 415 ? 1.757 -13.409 -4.612 1.00 14.97 436 TYR A O 1
ATOM 3448 N N . PRO A 1 416 ? 0.676 -13.418 -6.585 1.00 14.10 437 PRO A N 1
ATOM 3449 C CA . PRO A 1 416 ? -0.033 -14.030 -7.717 1.00 14.47 437 PRO A CA 1
ATOM 3450 C C . PRO A 1 416 ? 0.839 -14.447 -8.904 1.00 13.90 437 PRO A C 1
ATOM 3451 O O . PRO A 1 416 ? 0.275 -14.864 -9.910 1.00 13.82 437 PRO A O 1
ATOM 3455 N N . ARG A 1 417 ? 2.169 -14.338 -8.823 1.00 13.26 438 ARG A N 1
ATOM 3456 C CA . ARG A 1 417 ? 2.974 -14.714 -9.986 1.00 12.95 438 ARG A CA 1
ATOM 3457 C C . ARG A 1 417 ? 2.772 -16.170 -10.388 1.00 13.13 438 ARG A C 1
ATOM 3458 O O . ARG A 1 417 ? 2.803 -16.484 -11.582 1.00 14.19 438 ARG A O 1
ATOM 3466 N N . ALA A 1 418 ? 2.521 -17.065 -9.425 1.00 12.60 439 ALA A N 1
ATOM 3467 C CA . ALA A 1 418 ? 2.246 -18.456 -9.783 1.00 12.60 439 ALA A CA 1
ATOM 3468 C C . ALA A 1 418 ? 1.021 -18.579 -10.686 1.00 13.13 439 ALA A C 1
ATOM 3469 O O . ALA A 1 418 ? 0.950 -19.507 -11.495 1.00 14.07 439 ALA A O 1
ATOM 3471 N N . CYS A 1 419 ? 0.052 -17.662 -10.560 1.00 13.36 440 CYS A N 1
ATOM 3472 C CA . CYS A 1 419 ? -1.100 -17.657 -11.464 1.00 13.36 440 CYS A CA 1
ATOM 3473 C C . CYS A 1 419 ? -0.665 -17.389 -12.898 1.00 13.55 440 CYS A C 1
ATOM 3474 O O . CYS A 1 419 ? -1.194 -17.993 -13.842 1.00 13.64 440 CYS A O 1
ATOM 3477 N N . ALA A 1 420 ? 0.288 -16.470 -13.077 1.00 13.27 441 ALA A N 1
ATOM 3478 C CA . ALA A 1 420 ? 0.802 -16.172 -14.410 1.00 13.04 441 ALA A CA 1
ATOM 3479 C C . ALA A 1 420 ? 1.601 -17.345 -14.957 1.00 13.64 441 ALA A C 1
ATOM 3480 O O . ALA A 1 420 ? 1.468 -17.698 -16.136 1.00 14.23 441 ALA A O 1
ATOM 3482 N N . ILE A 1 421 ? 2.429 -17.965 -14.113 1.00 13.00 442 ILE A N 1
ATOM 3483 C CA . ILE A 1 421 ? 3.149 -19.169 -14.522 1.00 12.86 442 ILE A CA 1
ATOM 3484 C C . ILE A 1 421 ? 2.170 -20.259 -14.943 1.00 11.91 442 ILE A C 1
ATOM 3485 O O . ILE A 1 421 ? 2.394 -20.961 -15.938 1.00 13.38 442 ILE A O 1
ATOM 3490 N N . ALA A 1 422 ? 1.083 -20.435 -14.180 1.00 12.23 443 ALA A N 1
ATOM 3491 C CA . ALA A 1 422 ? 0.086 -21.450 -14.519 1.00 12.04 443 ALA A CA 1
ATOM 3492 C C . ALA A 1 422 ? -0.477 -21.218 -15.914 1.00 12.32 443 ALA A C 1
ATOM 3493 O O . ALA A 1 422 ? -0.641 -22.165 -16.697 1.00 13.14 443 ALA A O 1
ATOM 3495 N N . GLU A 1 423 ? -0.773 -19.960 -16.242 1.00 12.17 444 GLU A N 1
ATOM 3496 C CA . GLU A 1 423 ? -1.315 -19.645 -17.558 1.00 13.24 444 GLU A CA 1
ATOM 3497 C C . GLU A 1 423 ? -0.256 -19.804 -18.649 1.00 13.18 444 GLU A C 1
ATOM 3498 O O . GLU A 1 423 ? -0.563 -20.255 -19.757 1.00 14.15 444 GLU A O 1
ATOM 3504 N N . ALA A 1 424 ? 1.005 -19.481 -18.343 1.00 12.80 445 ALA A N 1
ATOM 3505 C CA . ALA A 1 424 ? 2.075 -19.694 -19.317 1.00 12.91 445 ALA A CA 1
ATOM 3506 C C . ALA A 1 424 ? 2.265 -21.176 -19.633 1.00 13.25 445 ALA A C 1
ATOM 3507 O O . ALA A 1 424 ? 2.583 -21.540 -20.774 1.00 15.09 445 ALA A O 1
ATOM 3509 N N . GLY A 1 425 ? 2.102 -22.048 -18.632 1.00 12.74 446 GLY A N 1
ATOM 3510 C CA . GLY A 1 425 ? 2.272 -23.471 -18.871 1.00 13.59 446 GLY A CA 1
ATOM 3511 C C . GLY A 1 425 ? 1.086 -24.120 -19.549 1.00 12.12 446 GLY A C 1
ATOM 3512 O O . GLY A 1 425 ? 1.257 -25.087 -20.301 1.00 13.30 446 GLY A O 1
ATOM 3513 N N . TRP A 1 426 ? -0.121 -23.610 -19.303 1.00 11.99 447 TRP A N 1
ATOM 3514 C CA . TRP A 1 426 ? -1.364 -24.231 -19.750 1.00 11.73 447 TRP A CA 1
ATOM 3515 C C . TRP A 1 426 ? -1.917 -23.626 -21.036 1.00 12.49 447 TRP A C 1
ATOM 3516 O O . TRP A 1 426 ? -2.343 -24.359 -21.935 1.00 13.07 447 TRP A O 1
ATOM 3527 N N . SER A 1 427 ? -1.981 -22.302 -21.118 1.00 12.73 448 SER A N 1
ATOM 3528 C CA . SER A 1 427 ? -2.837 -21.691 -22.136 1.00 12.92 448 SER A CA 1
ATOM 3529 C C . SER A 1 427 ? -2.102 -21.536 -23.463 1.00 13.86 448 SER A C 1
ATOM 3530 O O . SER A 1 427 ? -0.963 -21.056 -23.484 1.00 14.82 448 SER A O 1
ATOM 3533 N N . PRO A 1 428 ? -2.742 -21.891 -24.576 1.00 13.43 449 PRO A N 1
ATOM 3534 C CA . PRO A 1 428 ? -2.179 -21.568 -25.893 1.00 14.90 449 PRO A CA 1
ATOM 3535 C C . PRO A 1 428 ? -1.942 -20.071 -26.031 1.00 14.79 449 PRO A C 1
ATOM 3536 O O . PRO A 1 428 ? -2.692 -19.249 -25.498 1.00 15.66 449 PRO A O 1
ATOM 3540 N N . MET A 1 429 ? -0.888 -19.714 -26.770 1.00 14.59 450 MET A N 1
ATOM 3541 C CA . MET A 1 429 ? -0.580 -18.299 -26.956 1.00 15.53 450 MET A CA 1
ATOM 3542 C C . MET A 1 429 ? -1.761 -17.537 -27.545 1.00 15.85 450 MET A C 1
ATOM 3543 O O . MET A 1 429 ? -1.959 -16.357 -27.228 1.00 17.13 450 MET A O 1
ATOM 3548 N N . GLY A 1 430 ? -2.571 -18.198 -28.375 1.00 16.45 451 GLY A N 1
ATOM 3549 C CA . GLY A 1 430 ? -3.686 -17.548 -29.040 1.00 17.63 451 GLY A CA 1
ATOM 3550 C C . GLY A 1 430 ? -4.813 -17.112 -28.127 1.00 17.49 451 GLY A C 1
ATOM 3551 O O . GLY A 1 430 ? -5.674 -16.349 -28.574 1.00 20.53 451 GLY A O 1
ATOM 3552 N N . VAL A 1 431 ? -4.841 -17.576 -26.875 1.00 15.87 452 VAL A N 1
ATOM 3553 C CA . VAL A 1 431 ? -5.835 -17.128 -25.900 1.00 15.30 452 VAL A CA 1
ATOM 3554 C C . VAL A 1 431 ? -5.226 -16.289 -24.792 1.00 15.67 452 VAL A C 1
ATOM 3555 O O . VAL A 1 431 ? -5.937 -15.906 -23.850 1.00 17.91 452 VAL A O 1
ATOM 3559 N N . ARG A 1 432 ? -3.936 -15.988 -24.871 1.00 15.52 453 ARG A N 1
ATOM 3560 C CA . ARG A 1 432 ? -3.248 -15.267 -23.812 1.00 16.92 453 ARG A CA 1
ATOM 3561 C C . ARG A 1 432 ? -3.176 -13.779 -24.126 1.00 17.93 453 ARG A C 1
ATOM 3562 O O . ARG A 1 432 ? -2.932 -13.385 -25.270 1.00 20.66 453 ARG A O 1
ATOM 3570 N N . SER A 1 433 ? -3.412 -12.958 -23.103 1.00 17.23 454 SER A N 1
ATOM 3571 C CA . SER A 1 433 ? -3.160 -11.527 -23.187 1.00 19.98 454 SER A CA 1
ATOM 3572 C C . SER A 1 433 ? -3.046 -10.979 -21.772 1.00 18.83 454 SER A C 1
ATOM 3573 O O . SER A 1 433 ? -3.729 -11.451 -20.857 1.00 18.21 454 SER A O 1
ATOM 3576 N N . TRP A 1 434 ? -2.163 -9.999 -21.600 1.00 18.74 455 TRP A N 1
ATOM 3577 C CA . TRP A 1 434 ? -2.004 -9.384 -20.289 1.00 17.78 455 TRP A CA 1
ATOM 3578 C C . TRP A 1 434 ? -3.307 -8.743 -19.826 1.00 19.03 455 TRP A C 1
ATOM 3579 O O . TRP A 1 434 ? -3.702 -8.892 -18.662 1.00 18.88 455 TRP A O 1
ATOM 3590 N N . GLU A 1 435 ? -4.007 -8.056 -20.734 1.00 20.39 456 GLU A N 1
ATOM 3591 C CA A GLU A 1 435 ? -5.248 -7.388 -20.357 0.70 23.21 456 GLU A CA 1
ATOM 3592 C CA B GLU A 1 435 ? -5.255 -7.389 -20.370 0.30 21.03 456 GLU A CA 1
ATOM 3593 C C . GLU A 1 435 ? -6.270 -8.382 -19.817 1.00 20.68 456 GLU A C 1
ATOM 3594 O O . GLU A 1 435 ? -6.893 -8.143 -18.776 1.00 21.94 456 GLU A O 1
ATOM 3605 N N . ASN A 1 436 ? -6.453 -9.508 -20.507 1.00 18.70 457 ASN A N 1
ATOM 3606 C CA . ASN A 1 436 ? -7.421 -10.490 -20.032 1.00 17.90 457 ASN A CA 1
ATOM 3607 C C . ASN A 1 436 ? -6.968 -11.120 -18.722 1.00 17.91 457 ASN A C 1
ATOM 3608 O O . ASN A 1 436 ? -7.776 -11.307 -17.804 1.00 18.73 457 ASN A O 1
ATOM 3613 N N . PHE A 1 437 ? -5.684 -11.461 -18.621 1.00 17.11 458 PHE A N 1
ATOM 3614 C CA . PHE A 1 437 ? -5.182 -12.064 -17.392 1.00 17.01 458 PHE A CA 1
ATOM 3615 C C . PHE A 1 437 ? -5.373 -11.125 -16.209 1.00 17.57 458 PHE A C 1
ATOM 3616 O O . PHE A 1 437 ? -5.837 -11.539 -15.140 1.00 18.60 458 PHE A O 1
ATOM 3624 N N . ARG A 1 438 ? -5.011 -9.850 -16.388 1.00 18.24 459 ARG A N 1
ATOM 3625 C CA . ARG A 1 438 ? -5.141 -8.869 -15.313 1.00 20.66 459 ARG A CA 1
ATOM 3626 C C . ARG A 1 438 ? -6.594 -8.723 -14.871 1.00 19.89 459 ARG A C 1
ATOM 3627 O O . ARG A 1 438 ? -6.878 -8.613 -13.671 1.00 20.45 459 ARG A O 1
ATOM 3635 N N . ARG A 1 439 ? -7.528 -8.730 -15.827 1.00 18.37 460 ARG A N 1
ATOM 3636 C CA . ARG A 1 439 ? -8.947 -8.673 -15.488 1.00 18.71 460 ARG A CA 1
ATOM 3637 C C . ARG A 1 439 ? -9.338 -9.847 -14.598 1.00 18.88 460 ARG A C 1
ATOM 3638 O O . ARG A 1 439 ? -9.961 -9.666 -13.544 1.00 20.08 460 ARG A O 1
ATOM 3646 N N . LYS A 1 440 ? -8.970 -11.061 -15.006 1.00 17.27 461 LYS A N 1
ATOM 3647 C CA . LYS A 1 440 ? -9.351 -12.248 -14.244 1.00 16.55 461 LYS A CA 1
ATOM 3648 C C . LYS A 1 440 ? -8.694 -12.264 -12.871 1.00 17.46 461 LYS A C 1
ATOM 3649 O O . LYS A 1 440 ? -9.320 -12.661 -11.882 1.00 17.65 461 LYS A O 1
ATOM 3655 N N . LEU A 1 441 ? -7.423 -11.868 -12.795 1.00 18.08 462 LEU A N 1
ATOM 3656 C CA . LEU A 1 441 ? -6.727 -11.915 -11.515 1.00 19.16 462 LEU A CA 1
ATOM 3657 C C . LEU A 1 441 ? -7.378 -10.993 -10.490 1.00 19.94 462 LEU A C 1
ATOM 3658 O O . LEU A 1 441 ? -7.411 -11.310 -9.294 1.00 20.17 462 LEU A O 1
ATOM 3663 N N . ALA A 1 442 ? -7.902 -9.852 -10.935 1.00 20.76 463 ALA A N 1
ATOM 3664 C CA . ALA A 1 442 ? -8.644 -8.988 -10.027 1.00 22.20 463 ALA A CA 1
ATOM 3665 C C . ALA A 1 442 ? -9.833 -9.724 -9.418 1.00 22.58 463 ALA A C 1
ATOM 3666 O O . ALA A 1 442 ? -10.088 -9.616 -8.212 1.00 23.97 463 ALA A O 1
ATOM 3668 N N . ASP A 1 443 ? -10.566 -10.492 -10.234 1.00 21.69 464 ASP A N 1
ATOM 3669 C CA . ASP A 1 443 ? -11.668 -11.290 -9.703 1.00 21.12 464 ASP A CA 1
ATOM 3670 C C . ASP A 1 443 ? -11.166 -12.378 -8.763 1.00 19.52 464 ASP A C 1
ATOM 3671 O O . ASP A 1 443 ? -11.856 -12.737 -7.801 1.00 19.50 464 ASP A O 1
ATOM 3676 N N . HIS A 1 444 ? -9.973 -12.919 -9.026 1.00 17.03 465 HIS A N 1
ATOM 3677 C CA . HIS A 1 444 ? -9.440 -13.995 -8.200 1.00 16.00 465 HIS A CA 1
ATOM 3678 C C . HIS A 1 444 ? -9.092 -13.554 -6.784 1.00 16.27 465 HIS A C 1
ATOM 3679 O O . HIS A 1 444 ? -8.980 -14.408 -5.897 1.00 17.04 465 HIS A O 1
ATOM 3686 N N . ARG A 1 445 ? -8.914 -12.259 -6.536 1.00 17.64 466 ARG A N 1
ATOM 3687 C CA . ARG A 1 445 ? -8.688 -11.846 -5.156 1.00 17.93 466 ARG A CA 1
ATOM 3688 C C . ARG A 1 445 ? -9.824 -12.327 -4.261 1.00 17.57 466 ARG A C 1
ATOM 3689 O O . ARG A 1 445 ? -9.586 -12.920 -3.201 1.00 19.52 466 ARG A O 1
ATOM 3697 N N . GLN A 1 446 ? -11.073 -12.111 -4.690 1.00 19.18 467 GLN A N 1
ATOM 3698 C CA A GLN A 1 446 ? -12.213 -12.559 -3.895 0.50 18.95 467 GLN A CA 1
ATOM 3699 C CA B GLN A 1 446 ? -12.198 -12.559 -3.878 0.50 19.62 467 GLN A CA 1
ATOM 3700 C C . GLN A 1 446 ? -12.321 -14.078 -3.874 1.00 19.33 467 GLN A C 1
ATOM 3701 O O . GLN A 1 446 ? -12.674 -14.666 -2.843 1.00 20.84 467 GLN A O 1
ATOM 3712 N N . PHE A 1 447 ? -12.031 -14.738 -5.006 1.00 18.89 468 PHE A N 1
ATOM 3713 C CA . PHE A 1 447 ? -12.112 -16.199 -5.036 1.00 18.56 468 PHE A CA 1
ATOM 3714 C C . PHE A 1 447 ? -11.183 -16.805 -3.994 1.00 17.91 468 PHE A C 1
ATOM 3715 O O . PHE A 1 447 ? -11.575 -17.701 -3.233 1.00 19.59 468 PHE A O 1
ATOM 3723 N N . ILE A 1 448 ? -9.933 -16.336 -3.960 1.00 17.02 469 ILE A N 1
ATOM 3724 C CA . ILE A 1 448 ? -8.934 -16.919 -3.070 1.00 16.70 469 ILE A CA 1
ATOM 3725 C C . ILE A 1 448 ? -9.198 -16.505 -1.621 1.00 18.54 469 ILE A C 1
ATOM 3726 O O . ILE A 1 448 ? -8.965 -17.284 -0.687 1.00 18.58 469 ILE A O 1
ATOM 3731 N N . LEU A 1 449 ? -9.704 -15.291 -1.404 1.00 18.45 470 LEU A N 1
ATOM 3732 C CA . LEU A 1 449 ? -10.109 -14.899 -0.056 1.00 20.58 470 LEU A CA 1
ATOM 3733 C C . LEU A 1 449 ? -11.209 -15.815 0.465 1.00 23.95 470 LEU A C 1
ATOM 3734 O O . LEU A 1 449 ? -11.165 -16.271 1.615 1.00 24.95 470 LEU A O 1
ATOM 3739 N N . LYS A 1 450 ? -12.211 -16.088 -0.374 1.00 22.85 471 LYS A N 1
ATOM 3740 C CA . LYS A 1 450 ? -13.328 -16.935 0.032 1.00 25.72 471 LYS A CA 1
ATOM 3741 C C . LYS A 1 450 ? -12.868 -18.366 0.279 1.00 24.74 471 LYS A C 1
ATOM 3742 O O . LYS A 1 450 ? -13.184 -18.962 1.316 1.00 26.55 471 LYS A O 1
ATOM 3748 N N . ARG A 1 451 ? -12.098 -18.925 -0.655 1.00 22.68 472 ARG A N 1
ATOM 3749 C CA . ARG A 1 451 ? -11.814 -20.353 -0.608 1.00 22.06 472 ARG A CA 1
ATOM 3750 C C . ARG A 1 451 ? -10.670 -20.674 0.342 1.00 21.35 472 ARG A C 1
ATOM 3751 O O . ARG A 1 451 ? -10.697 -21.705 1.025 1.00 23.88 472 ARG A O 1
ATOM 3759 N N . PHE A 1 452 ? -9.658 -19.813 0.398 1.00 20.74 473 PHE A N 1
ATOM 3760 C CA . PHE A 1 452 ? -8.448 -20.115 1.147 1.00 21.68 473 PHE A CA 1
ATOM 3761 C C . PHE A 1 452 ? -8.179 -19.155 2.291 1.00 22.36 473 PHE A C 1
ATOM 3762 O O . PHE A 1 452 ? -7.159 -19.309 2.973 1.00 23.60 473 PHE A O 1
ATOM 3770 N N . ASN A 1 453 ? -9.066 -18.186 2.531 1.00 22.25 474 ASN A N 1
ATOM 3771 C CA A ASN A 1 453 ? -8.855 -17.176 3.569 0.40 23.56 474 ASN A CA 1
ATOM 3772 C CA B ASN A 1 453 ? -8.858 -17.173 3.564 0.60 24.59 474 ASN A CA 1
ATOM 3773 C C . ASN A 1 453 ? -7.490 -16.514 3.414 1.00 23.52 474 ASN A C 1
ATOM 3774 O O . ASN A 1 453 ? -6.809 -16.198 4.393 1.00 25.53 474 ASN A O 1
ATOM 3783 N N . TYR A 1 454 ? -7.087 -16.308 2.165 1.00 20.73 475 TYR A N 1
ATOM 3784 C CA . TYR A 1 454 ? -5.775 -15.780 1.839 1.00 19.14 475 TYR A CA 1
ATOM 3785 C C . TYR A 1 454 ? -5.934 -14.607 0.882 1.00 18.51 475 TYR A C 1
ATOM 3786 O O . TYR A 1 454 ? -6.715 -14.678 -0.072 1.00 19.43 475 TYR A O 1
ATOM 3795 N N . ASP A 1 455 ? -5.181 -13.534 1.129 1.00 18.23 476 ASP A N 1
ATOM 3796 C CA . ASP A 1 455 ? -5.314 -12.283 0.383 1.00 19.05 476 ASP A CA 1
ATOM 3797 C C . ASP A 1 455 ? -4.137 -12.138 -0.579 1.00 18.92 476 ASP A C 1
ATOM 3798 O O . ASP A 1 455 ? -2.988 -11.983 -0.147 1.00 19.19 476 ASP A O 1
ATOM 3803 N N . MET A 1 456 ? -4.429 -12.167 -1.879 1.00 18.50 477 MET A N 1
ATOM 3804 C CA . MET A 1 456 ? -3.405 -12.027 -2.908 1.00 17.12 477 MET A CA 1
ATOM 3805 C C . MET A 1 456 ? -3.112 -10.582 -3.286 1.00 17.15 477 MET A C 1
ATOM 3806 O O . MET A 1 456 ? -2.309 -10.354 -4.196 1.00 19.19 477 MET A O 1
ATOM 3811 N N . GLU A 1 457 ? -3.742 -9.604 -2.635 1.00 18.69 478 GLU A N 1
ATOM 3812 C CA . GLU A 1 457 ? -3.438 -8.211 -2.941 1.00 19.78 478 GLU A CA 1
ATOM 3813 C C . GLU A 1 457 ? -1.967 -7.924 -2.670 1.00 19.28 478 GLU A C 1
ATOM 3814 O O . GLU A 1 457 ? -1.409 -8.359 -1.658 1.00 19.07 478 GLU A O 1
ATOM 3820 N N . ARG A 1 458 ? -1.335 -7.190 -3.586 1.00 18.40 479 ARG A N 1
ATOM 3821 C CA . ARG A 1 458 ? 0.090 -6.888 -3.491 1.00 16.87 479 ARG A CA 1
ATOM 3822 C C . ARG A 1 458 ? 0.311 -5.387 -3.589 1.00 18.73 479 ARG A C 1
ATOM 3823 O O . ARG A 1 458 ? -0.088 -4.756 -4.574 1.00 21.07 479 ARG A O 1
ATOM 3831 N N . THR A 1 459 ? 0.938 -4.822 -2.559 1.00 19.74 480 THR A N 1
ATOM 3832 C CA . THR A 1 459 ? 1.443 -3.462 -2.568 1.00 18.61 480 THR A CA 1
ATOM 3833 C C . THR A 1 459 ? 2.875 -3.531 -2.065 1.00 19.08 480 THR A C 1
ATOM 3834 O O . THR A 1 459 ? 3.291 -4.532 -1.474 1.00 20.52 480 THR A O 1
ATOM 3838 N N . GLN A 1 460 ? 3.640 -2.467 -2.307 1.00 19.41 481 GLN A N 1
ATOM 3839 C CA . GLN A 1 460 ? 5.030 -2.479 -1.866 1.00 18.95 481 GLN A CA 1
ATOM 3840 C C . GLN A 1 460 ? 5.132 -2.748 -0.368 1.00 20.12 481 GLN A C 1
ATOM 3841 O O . GLN A 1 460 ? 5.985 -3.528 0.075 1.00 20.63 481 GLN A O 1
ATOM 3847 N N . GLY A 1 461 ? 4.247 -2.143 0.422 1.00 20.61 482 GLY A N 1
ATOM 3848 C CA . GLY A 1 461 ? 4.342 -2.223 1.864 1.00 20.89 482 GLY A CA 1
ATOM 3849 C C . GLY A 1 461 ? 3.627 -3.369 2.545 1.00 21.43 482 GLY A C 1
ATOM 3850 O O . GLY A 1 461 ? 3.778 -3.518 3.762 1.00 24.04 482 GLY A O 1
ATOM 3851 N N . ASN A 1 462 ? 2.850 -4.187 1.834 1.00 19.48 483 ASN A N 1
ATOM 3852 C CA . ASN A 1 462 ? 2.085 -5.230 2.517 1.00 18.97 483 ASN A CA 1
ATOM 3853 C C . ASN A 1 462 ? 2.782 -6.588 2.555 1.00 18.67 483 ASN A C 1
ATOM 3854 O O . ASN A 1 462 ? 2.174 -7.568 3.002 1.00 19.55 483 ASN A O 1
ATOM 3859 N N . GLU A 1 463 ? 4.044 -6.669 2.132 1.00 19.71 484 GLU A N 1
ATOM 3860 C CA . GLU A 1 463 ? 4.803 -7.887 2.373 1.00 18.40 484 GLU A CA 1
ATOM 3861 C C . GLU A 1 463 ? 4.999 -8.071 3.878 1.00 18.87 484 GLU A C 1
ATOM 3862 O O . GLU A 1 463 ? 5.291 -7.099 4.587 1.00 20.86 484 GLU A O 1
ATOM 3868 N N . PRO A 1 464 ? 4.818 -9.288 4.397 1.00 19.20 485 PRO A N 1
ATOM 3869 C CA . PRO A 1 464 ? 5.056 -9.518 5.828 1.00 21.06 485 PRO A CA 1
ATOM 3870 C C . PRO A 1 464 ? 6.469 -9.108 6.222 1.00 22.78 485 PRO A C 1
ATOM 3871 O O . PRO A 1 464 ? 7.412 -9.204 5.435 1.00 21.94 485 PRO A O 1
ATOM 3875 N N . ALA A 1 465 ? 6.601 -8.627 7.453 1.00 25.17 486 ALA A N 1
ATOM 3876 C CA . ALA A 1 465 ? 7.881 -8.125 7.927 1.00 24.78 486 ALA A CA 1
ATOM 3877 C C . ALA A 1 465 ? 8.914 -9.243 8.016 1.00 23.82 486 ALA A C 1
ATOM 3878 O O . ALA A 1 465 ? 8.586 -10.403 8.276 1.00 25.77 486 ALA A O 1
ATOM 3880 N N . PHE A 1 466 ? 10.178 -8.874 7.809 1.00 24.01 487 PHE A N 1
ATOM 3881 C CA . PHE A 1 466 ? 11.314 -9.767 7.981 1.00 23.96 487 PHE A CA 1
ATOM 3882 C C . PHE A 1 466 ? 12.093 -9.364 9.225 1.00 27.19 487 PHE A C 1
ATOM 3883 O O . PHE A 1 466 ? 12.063 -8.205 9.648 1.00 29.82 487 PHE A O 1
ATOM 3891 N N . ARG A 1 467 ? 12.806 -10.326 9.804 1.00 28.98 488 ARG A N 1
ATOM 3892 C CA . ARG A 1 467 ? 13.608 -10.042 10.985 1.00 30.28 488 ARG A CA 1
ATOM 3893 C C . ARG A 1 467 ? 15.037 -9.632 10.653 1.00 32.52 488 ARG A C 1
ATOM 3894 O O . ARG A 1 467 ? 15.753 -9.159 11.544 1.00 36.36 488 ARG A O 1
ATOM 3902 N N . TRP A 1 468 ? 15.470 -9.794 9.408 1.00 30.60 489 TRP A N 1
ATOM 3903 C CA . TRP A 1 468 ? 16.856 -9.564 9.031 1.00 31.61 489 TRP A CA 1
ATOM 3904 C C . TRP A 1 468 ? 17.039 -8.157 8.481 1.00 40.31 489 TRP A C 1
ATOM 3905 O O . TRP A 1 468 ? 16.199 -7.663 7.724 1.00 41.12 489 TRP A O 1
ATOM 3916 N N . GLU A 1 469 ? 18.145 -7.526 8.867 1.00 50.60 490 GLU A N 1
ATOM 3917 C CA . GLU A 1 469 ? 18.585 -6.252 8.291 1.00 57.02 490 GLU A CA 1
ATOM 3918 C C . GLU A 1 469 ? 17.486 -5.191 8.225 1.00 56.33 490 GLU A C 1
ATOM 3919 O O . GLU A 1 469 ? 17.559 -4.252 7.429 1.00 56.59 490 GLU A O 1
#

Nearest PDB structures (foldseek):
  6jeb-assembly1_A  TM=1.002E+00  e=7.503E-104  Akkermansia muciniphila ATCC BAA-835
  6ezs-assembly1_A  TM=8.767E-01  e=4.903E-37  Vibrio harveyi
  8bbl-assembly6_F  TM=9.219E-01  e=1.387E-35  Prevotella
  6ezt-assembly1_A  TM=8.865E-01  e=2.468E-35  Vibrio harveyi
  3lmy-assembly1_A-2  TM=8.019E-01  e=3.961E-30  Homo sapiens

InterPro domains:
  IPR015882 Beta-hexosaminidase, bacterial type, N-terminal [PF02838] (43-107)
  IPR015883 Beta-hexosaminidase, catalytic domain [PF00728] (111-449)
  IPR017853 Glycoside hydrolase superfamily [SSF51445] (111-462)
  IPR025705 Beta-hexosaminidase [PIRSF001093] (45-472)
  IPR025705 Beta-hexosaminidase [PR00738] (69-89)
  IPR025705 Beta-hexosaminidase [PR00738] (105-122)
  IPR025705 Beta-hexosaminidase [PR00738] (134-155)
  IPR025705 Beta-hexosaminidase [PR00738] (197-214)
  IPR025705 Beta-hexosaminidase [PR00738] (246-264)
  IPR025705 Beta-hexosaminidase [PR00738] (268-281)
  IPR025705 Beta-hexosaminidase [PR00738] (413-429)
  IPR025705 Beta-hexosaminidase [PR00738] (431-448)
  IPR025705 Beta-hexosaminidase [PTHR22600] (53-472)
  IPR029018 Beta-hexosaminidase-like, domain 2 [G3DSA:3.30.379.10] (18-109)
  IPR029018 Beta-hexosaminidase-like, domain 2 [SSF55545] (45-110)

Foldseek 3Di:
DFDALAFLDFQDKFWDDDFALEAPEPEAEADCVADQQKWKWWQDNVHIYIYHNHPNNSLVVVLRSLSLVLVSVVPNVGGTTIMGIHGFPFPAQAEEEEVAQANADLVLLLLVLVVLLSNPHAEYEYAQAALQAHAEDFPPQCLSQVARQKAQAAQPPRDIGGYHDDLVSLLVSQVSSVVSNHAYEYEDAAQFRCLSVLCRCLVQWLDRDVPRHRDRYDDGDQTGGAPQDVVNVVVLLRVLVSCLVRGVVLEYEHEHPRHDCVSLCVRPRNVVVCVVVVNPDCLVVLLVVVVVSQVSSVVSVHAYEYADDLDLVSDAAPHEYEDAEEPCLVVCLQVCVVRNYAYEYCHVLQAALLAAQDPPADHVPDGDHHHLVNNLPDQSQVPDDCVSRVSHNFYYHYDHPNFQHYSLLSCLSCPPSSSSSSNNGGYDPVSDDPVSNVVSVVVVQSSCCVPPVDGRDDDRPPRDDGPHD